Protein AF-0000000077532890 (afdb_homodimer)

Solvent-accessible surface area (backbone atoms only — not comparable to full-atom values): 20895 Å² total; per-residue (Å²): 99,81,75,30,80,75,27,77,80,52,46,73,70,56,53,72,66,56,73,54,48,68,37,50,20,67,39,36,36,56,27,12,16,32,51,32,30,14,84,85,80,39,29,29,58,32,29,34,32,66,88,77,69,40,34,41,64,37,49,36,67,22,41,63,81,50,48,63,68,59,25,8,47,50,28,29,23,30,62,53,19,41,82,56,42,80,35,70,25,30,51,41,25,39,44,39,73,51,77,88,49,61,85,71,40,63,81,54,94,51,80,70,37,46,38,67,39,74,37,71,54,60,49,25,38,36,38,33,72,32,62,39,64,67,22,47,27,37,36,40,30,30,47,22,36,33,59,84,85,59,80,53,51,79,89,46,52,55,82,74,44,67,55,44,39,74,43,78,37,53,49,93,55,46,34,82,54,33,66,43,72,45,56,15,52,49,47,50,48,48,49,50,23,37,41,73,56,70,46,95,110,104,81,74,29,81,72,26,76,80,52,43,72,68,55,53,71,67,56,72,54,50,67,36,50,20,69,38,37,35,58,27,12,15,31,52,32,29,13,86,85,82,38,28,28,57,33,28,34,32,67,88,76,68,38,31,42,65,36,49,35,67,22,42,64,80,50,49,63,67,57,25,8,48,51,28,29,23,30,61,52,19,41,81,56,43,79,36,70,25,28,52,42,24,39,44,38,73,51,78,90,48,60,85,71,42,62,79,52,94,51,78,66,37,46,37,66,39,74,37,70,53,57,48,24,38,38,38,34,69,33,65,38,66,66,22,48,27,38,35,42,31,29,46,22,37,34,59,84,83,59,79,54,49,78,88,44,51,54,83,69,44,68,54,44,39,73,42,78,36,53,50,92,56,46,35,82,54,33,66,41,72,46,56,14,51,48,46,51,47,48,52,51,25,36,42,73,56,69,47,96,109

Organism: Fusarium solani (NCBI:txid169388)

pLDDT: mean 93.06, std 11.67, range [30.36, 98.94]

InterPro domains:
  IPR000086 NUDIX hydrolase domain [PF00293] (41-177)
  IPR000086 NUDIX hydrolase domain [PS51462] (27-191)
  IPR015797 NUDIX hydrolase-like domain superfamily [SSF55811] (20-195)
  IPR020084 NUDIX hydrolase, conserved site [PS00893] (60-81)
  IPR051325 Nudix hydrolase domain-containing protein [PTHR21340] (25-191)

Structure (mmCIF, N/CA/C/O backbone):
data_AF-0000000077532890-model_v1
#
loop_
_entity.id
_entity.type
_entity.pdbx_description
1 polymer 'NUDIX hydrolase domain-like protein'
#
loop_
_atom_site.group_PDB
_atom_site.id
_atom_site.type_symbol
_atom_site.label_atom_id
_atom_site.label_alt_id
_atom_site.label_comp_id
_atom_site.label_asym_id
_atom_site.label_entity_id
_atom_site.label_seq_id
_atom_site.pdbx_PDB_ins_code
_atom_site.Cartn_x
_atom_site.Cartn_y
_atom_site.Cartn_z
_atom_site.occupancy
_atom_site.B_iso_or_equiv
_atom_site.auth_seq_id
_atom_site.auth_comp_id
_atom_site.auth_asym_id
_atom_site.auth_atom_id
_atom_site.pdbx_PDB_model_num
ATOM 1 N N . MET A 1 1 ? 17.812 15.078 -1.229 1 30.55 1 MET A N 1
ATOM 2 C CA . MET A 1 1 ? 17.297 13.961 -2.023 1 30.55 1 MET A CA 1
ATOM 3 C C . MET A 1 1 ? 18.312 13.547 -3.084 1 30.55 1 MET A C 1
ATOM 5 O O . MET A 1 1 ? 18.906 14.398 -3.75 1 30.55 1 MET A O 1
ATOM 9 N N . ALA A 1 2 ? 18.797 12.406 -2.875 1 31.88 2 ALA A N 1
ATOM 10 C CA . ALA A 1 2 ? 19.812 12.047 -3.863 1 31.88 2 ALA A CA 1
ATOM 11 C C . ALA A 1 2 ? 19.328 12.359 -5.277 1 31.88 2 ALA A C 1
ATOM 13 O O . ALA A 1 2 ? 18.188 12.039 -5.645 1 31.88 2 ALA A O 1
ATOM 14 N N . ALA A 1 3 ? 19.844 13.344 -5.938 1 35 3 ALA A N 1
ATOM 15 C CA . ALA A 1 3 ? 19.703 13.523 -7.379 1 35 3 ALA A CA 1
ATOM 16 C C . ALA A 1 3 ? 19.578 12.172 -8.086 1 35 3 ALA A C 1
ATOM 18 O O . ALA A 1 3 ? 20.391 11.281 -7.891 1 35 3 ALA A O 1
ATOM 19 N N . CYS A 1 4 ? 18.297 11.664 -8.297 1 45.44 4 CYS A N 1
ATOM 20 C CA . CYS A 1 4 ? 18.141 10.398 -9 1 45.44 4 CYS A CA 1
ATOM 21 C C . CYS A 1 4 ? 18.938 10.391 -10.297 1 45.44 4 CYS A C 1
ATOM 23 O O . CYS A 1 4 ? 18.797 11.289 -11.125 1 45.44 4 CYS A O 1
ATOM 25 N N . GLU A 1 5 ? 20.125 9.992 -10.203 1 49.03 5 GLU A N 1
ATOM 26 C CA . GLU A 1 5 ? 20.922 9.766 -11.406 1 49.03 5 GLU A CA 1
ATOM 27 C C . GLU A 1 5 ? 20.016 9.508 -12.617 1 49.03 5 GLU A C 1
ATOM 29 O O . GLU A 1 5 ? 20.406 9.789 -13.75 1 49.03 5 GLU A O 1
ATOM 34 N N . ALA A 1 6 ? 18.766 9.102 -12.312 1 51.06 6 ALA A N 1
ATOM 35 C CA . ALA A 1 6 ? 17.953 8.695 -13.453 1 51.06 6 ALA A CA 1
ATOM 36 C C . ALA A 1 6 ? 17.484 9.906 -14.25 1 51.06 6 ALA A C 1
ATOM 38 O O . ALA A 1 6 ? 17.312 9.828 -15.469 1 51.06 6 ALA A O 1
ATOM 39 N N . ASN A 1 7 ? 17.156 11.086 -13.547 1 59.09 7 ASN A N 1
ATOM 40 C CA . ASN A 1 7 ? 16.797 12.289 -14.289 1 59.09 7 ASN A CA 1
ATOM 41 C C . ASN A 1 7 ? 17.609 13.5 -13.836 1 59.09 7 ASN A C 1
ATOM 43 O O . ASN A 1 7 ? 17.109 14.328 -13.062 1 59.09 7 ASN A O 1
ATOM 47 N N . PRO A 1 8 ? 18.75 13.539 -14.266 1 57.5 8 PRO A N 1
ATOM 48 C CA . PRO A 1 8 ? 19.672 14.594 -13.82 1 57.5 8 PRO A CA 1
ATOM 49 C C . PRO A 1 8 ? 19.094 15.992 -13.992 1 57.5 8 PRO A C 1
ATOM 51 O O . PRO A 1 8 ? 19.516 16.938 -13.312 1 57.5 8 PRO A O 1
ATOM 54 N N . SER A 1 9 ? 18.156 16.109 -14.969 1 58.69 9 SER A N 1
ATOM 55 C CA . SER A 1 9 ? 17.625 17.438 -15.242 1 58.69 9 SER A CA 1
ATOM 56 C C . SER A 1 9 ? 16.453 17.766 -14.312 1 58.69 9 SER A C 1
ATOM 58 O O . SER A 1 9 ? 16 18.906 -14.25 1 58.69 9 SER A O 1
ATOM 60 N N . ALA A 1 10 ? 15.984 16.734 -13.648 1 64 10 ALA A N 1
ATOM 61 C CA . ALA A 1 10 ? 14.836 17.047 -12.805 1 64 10 ALA A CA 1
ATOM 62 C C . ALA A 1 10 ? 15.266 17.859 -11.578 1 64 10 ALA A C 1
ATOM 64 O O . ALA A 1 10 ? 16.219 17.5 -10.891 1 64 10 ALA A O 1
ATOM 65 N N . ASP A 1 11 ? 14.703 19.125 -11.656 1 68.62 11 ASP A N 1
ATOM 66 C CA . ASP A 1 11 ? 15 19.969 -10.508 1 68.62 11 ASP A CA 1
ATOM 67 C C . ASP A 1 11 ? 13.734 20.25 -9.695 1 68.62 11 ASP A C 1
ATOM 69 O O . ASP A 1 11 ? 12.688 19.641 -9.938 1 68.62 11 ASP A O 1
ATOM 73 N N . ASP A 1 12 ? 13.898 20.969 -8.664 1 75.75 12 ASP A N 1
ATOM 74 C CA . ASP A 1 12 ? 12.844 21.312 -7.711 1 75.75 12 ASP A CA 1
ATOM 75 C C . ASP A 1 12 ? 11.664 21.969 -8.414 1 75.75 12 ASP A C 1
ATOM 77 O O . ASP A 1 12 ? 10.508 21.75 -8.047 1 75.75 12 ASP A O 1
ATOM 81 N N . SER A 1 13 ? 12.008 22.656 -9.422 1 76.75 13 SER A N 1
ATOM 82 C CA . SER A 1 13 ? 10.953 23.359 -10.164 1 76.75 13 SER A CA 1
ATOM 83 C C . SER A 1 13 ? 10.039 22.359 -10.883 1 76.75 13 SER A C 1
ATOM 85 O O . SER A 1 13 ? 8.82 22.531 -10.891 1 76.75 13 SER A O 1
ATOM 87 N N . ALA A 1 14 ? 10.633 21.344 -11.43 1 79.94 14 ALA A N 1
ATOM 88 C CA . ALA A 1 14 ? 9.852 20.297 -12.102 1 79.94 14 ALA A CA 1
ATOM 89 C C . ALA A 1 14 ? 8.977 19.531 -11.109 1 79.94 14 ALA A C 1
ATOM 91 O O . ALA A 1 14 ? 7.82 19.234 -11.398 1 79.94 14 ALA A O 1
ATOM 92 N N . PHE A 1 15 ? 9.492 19.297 -10.039 1 84.69 15 PHE A N 1
ATOM 93 C CA . PHE A 1 15 ? 8.75 18.578 -9.008 1 84.69 15 PHE A CA 1
ATOM 94 C C . PHE A 1 15 ? 7.527 19.375 -8.57 1 84.69 15 PHE A C 1
ATOM 96 O O . PHE A 1 15 ? 6.43 18.828 -8.461 1 84.69 15 PHE A O 1
ATOM 103 N N . LEU A 1 16 ? 7.652 20.641 -8.352 1 85.06 16 LEU A N 1
ATOM 104 C CA . LEU A 1 16 ? 6.586 21.484 -7.836 1 85.06 16 LEU A CA 1
ATOM 105 C C . LEU A 1 16 ? 5.469 21.641 -8.859 1 85.06 16 LEU A C 1
ATOM 107 O O . LEU A 1 16 ? 4.363 22.078 -8.516 1 85.06 16 LEU A O 1
ATOM 111 N N . LYS A 1 17 ? 5.758 21.234 -10.125 1 85.69 17 LYS A N 1
ATOM 112 C CA . LYS A 1 17 ? 4.762 21.328 -11.188 1 85.69 17 LYS A CA 1
ATOM 113 C C . LYS A 1 17 ? 4.094 19.984 -11.438 1 85.69 17 LYS A C 1
ATOM 115 O O . LYS A 1 17 ? 3.176 19.875 -12.258 1 85.69 17 LYS A O 1
ATOM 120 N N . THR A 1 18 ? 4.531 19 -10.648 1 87 18 THR A N 1
ATOM 121 C CA . THR A 1 18 ? 3.986 17.656 -10.844 1 87 18 THR A CA 1
ATOM 122 C C . THR A 1 18 ? 2.529 17.594 -10.391 1 87 18 THR A C 1
ATOM 124 O O . THR A 1 18 ? 2.188 18.078 -9.305 1 87 18 THR A O 1
ATOM 127 N N . ASN A 1 19 ? 1.726 17.109 -11.297 1 87.69 19 ASN A N 1
ATOM 128 C CA . ASN A 1 19 ? 0.341 16.844 -10.914 1 87.69 19 ASN A CA 1
ATOM 129 C C . ASN A 1 19 ? 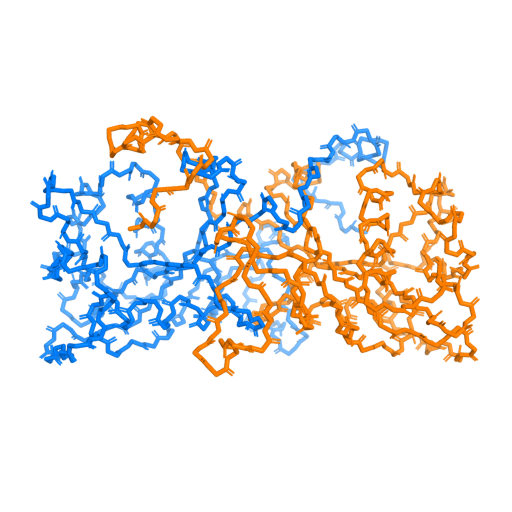0.215 15.562 -10.102 1 87.69 19 ASN A C 1
ATOM 131 O O . ASN A 1 19 ? 0.578 14.484 -10.57 1 87.69 19 ASN A O 1
ATOM 135 N N . GLN A 1 20 ? -0.234 15.688 -8.883 1 93.56 20 GLN A N 1
ATOM 136 C CA . GLN A 1 20 ? -0.469 14.539 -8.016 1 93.56 20 GLN A CA 1
ATOM 137 C C . GLN A 1 20 ? -1.949 14.172 -7.977 1 93.56 20 GLN A C 1
ATOM 139 O O . GLN A 1 20 ? -2.789 14.992 -7.594 1 93.56 20 GLN A O 1
ATOM 144 N N . ASN A 1 21 ? -2.273 12.953 -8.445 1 96.56 21 ASN A N 1
ATOM 145 C CA . ASN A 1 21 ? -3.65 12.477 -8.367 1 96.56 21 ASN A CA 1
ATOM 146 C C . ASN A 1 21 ? -4.02 12.07 -6.945 1 96.56 21 ASN A C 1
ATOM 148 O O . ASN A 1 21 ? -3.363 11.211 -6.348 1 96.56 21 ASN A O 1
ATOM 152 N N . PHE A 1 22 ? -5.027 12.742 -6.5 1 98.19 22 PHE A N 1
ATOM 153 C CA . PHE A 1 22 ? -5.496 12.523 -5.137 1 98.19 22 PHE A CA 1
ATOM 154 C C . PHE A 1 22 ? -6.684 11.57 -5.113 1 98.19 22 PHE A C 1
ATOM 156 O O . PHE A 1 22 ? -7.641 11.75 -5.871 1 98.19 22 PHE A O 1
ATOM 163 N N . PHE A 1 23 ? -6.641 10.523 -4.203 1 98.25 23 PHE A N 1
ATOM 164 C CA . PHE A 1 23 ? -7.746 9.602 -3.977 1 98.25 23 PHE A CA 1
ATOM 165 C C . PHE A 1 23 ? -8.094 9.531 -2.494 1 98.25 23 PHE A C 1
ATOM 167 O O . PHE A 1 23 ? -7.273 9.102 -1.68 1 98.25 23 PHE A O 1
ATOM 174 N N . PRO A 1 24 ? -9.297 9.906 -2.127 1 98.06 24 PRO A N 1
ATOM 175 C CA . PRO A 1 24 ? -9.711 9.727 -0.733 1 98.06 24 PRO A CA 1
ATOM 176 C C . PRO A 1 24 ? -9.984 8.266 -0.381 1 98.06 24 PRO A C 1
ATOM 178 O O . PRO A 1 24 ? -10.242 7.449 -1.27 1 98.06 24 PRO A O 1
ATOM 181 N N . SER A 1 25 ? -9.945 7.922 0.855 1 96.88 25 SER A N 1
ATOM 182 C CA . SER A 1 25 ? -9.969 6.559 1.378 1 96.88 25 SER A CA 1
ATOM 183 C C . SER A 1 25 ? -11.156 5.777 0.832 1 96.88 25 SER A C 1
ATOM 185 O O . SER A 1 25 ? -11.039 4.594 0.52 1 96.88 25 SER A O 1
ATOM 187 N N . GLN A 1 26 ? -12.305 6.395 0.757 1 94.44 26 GLN A N 1
ATOM 188 C CA . GLN A 1 26 ? -13.5 5.668 0.338 1 94.44 26 GLN A CA 1
ATOM 189 C C . GLN A 1 26 ? -13.469 5.375 -1.159 1 94.44 26 GLN A C 1
ATOM 191 O O . GLN A 1 26 ? -14.305 4.621 -1.668 1 94.44 26 GLN A O 1
ATOM 196 N N . HIS A 1 27 ? -12.484 5.93 -1.887 1 95.94 27 HIS A N 1
ATOM 197 C CA . HIS A 1 27 ? -12.336 5.695 -3.318 1 95.94 27 HIS A CA 1
ATOM 198 C C . HIS A 1 27 ? -11.062 4.91 -3.619 1 95.94 27 HIS A C 1
ATOM 200 O O . HIS A 1 27 ? -10.602 4.887 -4.762 1 95.94 27 HIS A O 1
ATOM 206 N N . ILE A 1 28 ? -10.477 4.34 -2.66 1 97.25 28 ILE A N 1
ATOM 207 C CA . ILE A 1 28 ? -9.305 3.48 -2.801 1 97.25 28 ILE A CA 1
ATOM 208 C C . ILE A 1 28 ? -9.688 2.037 -2.473 1 97.25 28 ILE A C 1
ATOM 210 O O . ILE A 1 28 ? -10.375 1.779 -1.482 1 97.25 28 ILE A O 1
ATOM 214 N N . LEU A 1 29 ? -9.336 1.165 -3.281 1 97.5 29 LEU A N 1
ATOM 215 C CA . LEU A 1 29 ? -9.477 -0.268 -3.045 1 97.5 29 LEU A CA 1
ATOM 216 C C . LEU A 1 29 ? -8.117 -0.957 -3.062 1 97.5 29 LEU A C 1
ATOM 218 O O . LEU A 1 29 ? -7.477 -1.053 -4.113 1 97.5 29 LEU A O 1
ATOM 222 N N . ILE A 1 30 ? -7.648 -1.369 -1.914 1 98.5 30 ILE A N 1
ATOM 223 C CA . ILE A 1 30 ? -6.355 -2.037 -1.788 1 98.5 30 ILE A CA 1
ATOM 224 C C . ILE A 1 30 ? -6.562 -3.547 -1.693 1 98.5 30 ILE A C 1
ATOM 226 O O . ILE A 1 30 ? -7.227 -4.031 -0.772 1 98.5 30 ILE A O 1
ATOM 230 N N . SER A 1 31 ? -6.062 -4.25 -2.643 1 98.5 31 SER A N 1
ATOM 231 C CA . SER A 1 31 ? -6.043 -5.711 -2.646 1 98.5 31 SER A CA 1
ATOM 232 C C . SER A 1 31 ? -4.613 -6.242 -2.652 1 98.5 31 SER A C 1
ATOM 234 O O . SER A 1 31 ? -3.678 -5.527 -3.018 1 98.5 31 SER A O 1
ATOM 236 N N . CYS A 1 32 ? -4.484 -7.387 -2.148 1 98.81 32 CYS A N 1
ATOM 237 C CA . CYS A 1 32 ? -3.191 -8.055 -2.064 1 98.81 32 CYS A CA 1
ATOM 238 C C . CYS A 1 32 ? -3.305 -9.516 -2.492 1 98.81 32 CYS A C 1
ATOM 240 O O . CYS A 1 32 ? -4.34 -10.148 -2.277 1 98.81 32 CYS A O 1
ATOM 242 N N . GLY A 1 33 ? -2.307 -10.008 -3.105 1 98.81 33 GLY A N 1
ATOM 243 C CA . GLY A 1 33 ? -2.277 -11.391 -3.561 1 98.81 33 GLY A CA 1
ATOM 244 C C . GLY A 1 33 ? -0.875 -11.961 -3.656 1 98.81 33 GLY A C 1
ATOM 245 O O . GLY A 1 33 ? 0.101 -11.273 -3.344 1 98.81 33 GLY A O 1
ATOM 246 N N . THR A 1 34 ? -0.806 -13.258 -3.996 1 98.94 34 THR A N 1
ATOM 247 C CA . THR A 1 34 ? 0.492 -13.914 -4.102 1 98.94 34 THR A CA 1
ATOM 248 C C . THR A 1 34 ? 0.6 -14.695 -5.406 1 98.94 34 THR A C 1
ATOM 250 O O . THR A 1 34 ? -0.411 -14.969 -6.059 1 98.94 34 THR A O 1
ATOM 253 N N . VAL A 1 35 ? 1.786 -14.844 -5.844 1 98.94 35 VAL A N 1
ATOM 254 C CA . VAL A 1 35 ? 2.137 -15.969 -6.699 1 98.94 35 VAL A CA 1
ATOM 255 C C . VAL A 1 35 ? 2.611 -17.141 -5.844 1 98.94 35 VAL A C 1
ATOM 257 O O . VAL A 1 35 ? 3.764 -17.172 -5.41 1 98.94 35 VAL A O 1
ATOM 260 N N . PRO A 1 36 ? 1.703 -18.047 -5.551 1 98.94 36 PRO A N 1
ATOM 261 C CA . PRO A 1 36 ? 2.104 -19.203 -4.738 1 98.94 36 PRO A CA 1
ATOM 262 C C . PRO A 1 36 ? 2.879 -20.25 -5.535 1 98.94 36 PRO A C 1
ATOM 264 O O . PRO A 1 36 ? 2.318 -20.891 -6.426 1 98.94 36 PRO A O 1
ATOM 267 N N . VAL A 1 37 ? 4.102 -20.438 -5.215 1 98.88 37 VAL A N 1
ATOM 268 C CA . VAL A 1 37 ? 4.98 -21.312 -5.973 1 98.88 37 VAL A CA 1
ATOM 269 C C . VAL A 1 37 ? 5.5 -22.438 -5.066 1 98.88 37 VAL A C 1
ATOM 271 O O . VAL A 1 37 ? 5.852 -22.188 -3.908 1 98.88 37 VAL A O 1
ATOM 274 N N . ASP A 1 38 ? 5.492 -23.609 -5.473 1 98.81 38 ASP A N 1
ATOM 275 C CA . ASP A 1 38 ? 6.25 -24.688 -4.871 1 98.81 38 ASP A CA 1
ATOM 276 C C . ASP A 1 38 ? 7.645 -24.797 -5.488 1 98.81 38 ASP A C 1
ATOM 278 O O . ASP A 1 38 ? 7.797 -25.266 -6.617 1 98.81 38 ASP A O 1
ATOM 282 N N . PRO A 1 39 ? 8.617 -24.375 -4.734 1 98.06 39 PRO A N 1
ATOM 283 C CA . PRO A 1 39 ? 9.953 -24.359 -5.336 1 98.06 39 PRO A CA 1
ATOM 284 C C . PRO A 1 39 ? 10.484 -25.766 -5.621 1 98.06 39 PRO A C 1
ATOM 286 O O . PRO A 1 39 ? 11.422 -25.922 -6.41 1 98.06 39 PRO A O 1
ATOM 289 N N . THR A 1 40 ? 9.945 -26.75 -5.055 1 97.75 40 THR A N 1
ATOM 290 C CA . THR A 1 40 ? 10.406 -28.109 -5.207 1 97.75 40 THR A CA 1
ATOM 291 C C . THR A 1 40 ? 9.867 -28.734 -6.496 1 97.75 40 THR A C 1
ATOM 293 O O . THR A 1 40 ? 10.625 -29.281 -7.301 1 97.75 40 THR A O 1
ATOM 296 N N . THR A 1 41 ? 8.586 -28.609 -6.742 1 98.25 41 THR A N 1
ATOM 297 C CA . THR A 1 41 ? 7.961 -29.25 -7.891 1 98.25 41 THR A CA 1
ATOM 298 C C . THR A 1 41 ? 7.902 -28.297 -9.078 1 98.25 41 THR A C 1
ATOM 300 O O . THR A 1 41 ? 7.547 -28.688 -10.188 1 98.25 41 THR A O 1
ATOM 303 N N . HIS A 1 42 ? 8.164 -27.031 -8.859 1 98.44 42 HIS A N 1
ATOM 304 C CA . HIS A 1 42 ? 8.141 -25.984 -9.883 1 98.44 42 HIS A CA 1
ATOM 305 C C . HIS A 1 42 ? 6.727 -25.75 -10.406 1 98.44 42 HIS A C 1
ATOM 307 O O . HIS A 1 42 ? 6.531 -25.562 -11.609 1 98.44 42 HIS A O 1
ATOM 313 N N . LYS A 1 43 ? 5.785 -25.828 -9.523 1 98.75 43 LYS A N 1
ATOM 314 C CA . LYS A 1 43 ? 4.391 -25.578 -9.867 1 98.75 43 LYS A CA 1
ATOM 315 C C . LYS A 1 43 ? 3.875 -24.312 -9.188 1 98.75 43 LYS A C 1
ATOM 317 O O . LYS A 1 43 ? 4.383 -23.922 -8.133 1 98.75 43 LYS A O 1
ATOM 322 N N . ILE A 1 44 ? 2.947 -23.672 -9.797 1 98.88 44 ILE A N 1
ATOM 323 C CA . ILE A 1 44 ? 2.268 -22.5 -9.273 1 98.88 44 ILE A CA 1
ATOM 324 C C . ILE A 1 44 ? 0.791 -22.812 -9.047 1 98.88 44 ILE A C 1
ATOM 326 O O . ILE A 1 44 ? 0.152 -23.469 -9.875 1 98.88 44 ILE A O 1
ATOM 330 N N . ALA A 1 45 ? 0.289 -22.453 -7.91 1 98.81 45 ALA A N 1
ATOM 331 C CA . ALA A 1 45 ? -1.132 -22.594 -7.605 1 98.81 45 ALA A CA 1
ATOM 332 C C . ALA A 1 45 ? -1.949 -21.484 -8.258 1 98.81 45 ALA A C 1
ATOM 334 O O . ALA A 1 45 ? -1.768 -20.297 -7.941 1 98.81 45 ALA A O 1
ATOM 335 N N . LEU A 1 46 ? -2.82 -21.797 -9.148 1 98.75 46 LEU A N 1
ATOM 336 C CA . LEU A 1 46 ? -3.73 -20.859 -9.797 1 98.75 46 LEU A CA 1
ATOM 337 C C . LEU A 1 46 ? -5.18 -21.156 -9.422 1 98.75 46 LEU A C 1
ATOM 339 O O . LEU A 1 46 ? -5.477 -22.219 -8.891 1 98.75 46 LEU A O 1
ATOM 343 N N . LEU A 1 47 ? -6.004 -20.156 -9.594 1 98.56 47 LEU A N 1
ATOM 344 C CA . LEU A 1 47 ? -7.445 -20.312 -9.43 1 98.56 47 LEU A CA 1
ATOM 345 C C . LEU A 1 47 ? -8.148 -20.266 -10.781 1 98.56 47 LEU A C 1
ATOM 347 O O . LEU A 1 47 ? -8.047 -19.266 -11.5 1 98.56 47 LEU A O 1
ATOM 351 N N . ARG A 1 48 ? -8.797 -21.266 -11.164 1 98 48 ARG A N 1
ATOM 352 C CA . ARG A 1 48 ? -9.648 -21.266 -12.352 1 98 48 ARG A CA 1
ATOM 353 C C . ARG A 1 48 ? -11.078 -20.859 -12 1 98 48 ARG A C 1
ATOM 355 O O . ARG A 1 48 ? -11.695 -21.453 -11.117 1 98 48 ARG A O 1
ATOM 362 N N . ASP A 1 49 ? -11.531 -19.766 -12.594 1 94.88 49 ASP A N 1
ATOM 363 C CA . ASP A 1 49 ? -12.945 -19.422 -12.508 1 94.88 49 ASP A CA 1
ATOM 364 C C . ASP A 1 49 ? -13.789 -20.297 -13.422 1 94.88 49 ASP A C 1
ATOM 366 O O . ASP A 1 49 ? -13.75 -20.156 -14.641 1 94.88 49 ASP A O 1
ATOM 370 N N . THR A 1 50 ? -14.594 -21.156 -12.82 1 93.88 50 THR A N 1
ATOM 371 C CA . THR A 1 50 ? -15.328 -22.141 -13.594 1 93.88 50 THR A CA 1
ATOM 372 C C . THR A 1 50 ? -16.5 -21.5 -14.328 1 93.88 50 THR A C 1
ATOM 374 O O . THR A 1 50 ? -17.062 -22.094 -15.25 1 93.88 50 THR A O 1
ATOM 377 N N . SER A 1 51 ? -16.891 -20.328 -13.922 1 89.88 51 SER A N 1
ATOM 378 C CA . SER A 1 51 ? -18 -19.641 -14.578 1 89.88 51 SER A CA 1
ATOM 379 C C . SER A 1 51 ? -17.609 -19.172 -15.977 1 89.88 51 SER A C 1
ATOM 381 O O . SER A 1 51 ? -18.453 -19.094 -16.875 1 89.88 51 SER A O 1
ATOM 383 N N . ASN A 1 52 ? -16.344 -18.859 -16.219 1 90.5 52 ASN A N 1
ATOM 384 C CA . ASN A 1 52 ? -15.922 -18.359 -17.516 1 90.5 52 ASN A CA 1
ATOM 385 C C . ASN A 1 52 ? -14.617 -19.016 -17.969 1 90.5 52 ASN A C 1
ATOM 387 O O . ASN A 1 52 ? -14.055 -18.641 -19 1 90.5 52 ASN A O 1
ATOM 391 N N . ASN A 1 53 ? -14.07 -19.875 -17.156 1 94.12 53 ASN A N 1
ATOM 392 C CA . ASN A 1 53 ? -12.898 -20.703 -17.438 1 94.12 53 ASN A CA 1
ATOM 393 C C . ASN A 1 53 ? -11.633 -19.859 -17.547 1 94.12 53 ASN A C 1
ATOM 395 O O . ASN A 1 53 ? -10.758 -20.141 -18.359 1 94.12 53 ASN A O 1
ATOM 399 N N . THR A 1 54 ? -11.578 -18.797 -16.859 1 95.62 54 THR A N 1
ATOM 400 C CA . THR A 1 54 ? -10.391 -17.953 -16.812 1 95.62 54 THR A CA 1
ATOM 401 C C . THR A 1 54 ? -9.555 -18.281 -15.562 1 95.62 54 THR A C 1
ATOM 403 O O . THR A 1 54 ? -10.078 -18.828 -14.594 1 95.62 54 THR A O 1
ATOM 406 N N . TYR A 1 55 ? -8.266 -18 -15.672 1 97.62 55 TYR A N 1
ATOM 407 C CA . TYR A 1 55 ? -7.336 -18.266 -14.578 1 97.62 55 TYR A CA 1
ATOM 408 C C . TYR A 1 55 ? -6.898 -16.969 -13.906 1 97.62 55 TYR A C 1
ATOM 410 O O . TYR A 1 55 ? -6.66 -15.961 -14.578 1 97.62 55 TYR A O 1
ATOM 418 N N . HIS A 1 56 ? -6.797 -17.062 -12.586 1 97.38 56 HIS A N 1
ATOM 419 C CA . HIS A 1 56 ? -6.422 -15.922 -11.766 1 97.38 56 HIS A CA 1
ATOM 420 C C . HIS A 1 56 ? -5.441 -16.328 -10.664 1 97.38 56 HIS A C 1
ATOM 422 O O . HIS A 1 56 ? -5.297 -17.516 -10.367 1 97.38 56 HIS A O 1
ATOM 428 N N . LEU A 1 57 ? -4.734 -15.383 -10.188 1 98.62 57 LEU A N 1
ATOM 429 C CA . LEU A 1 57 ? -3.965 -15.539 -8.961 1 98.62 57 LEU A CA 1
ATOM 430 C C . LEU A 1 57 ? -4.828 -15.258 -7.738 1 98.62 57 LEU A C 1
ATOM 432 O O . LEU A 1 57 ? -5.762 -14.453 -7.805 1 98.62 57 LEU A O 1
ATOM 436 N N . PRO A 1 58 ? -4.562 -15.961 -6.684 1 98.69 58 PRO A N 1
ATOM 437 C CA . PRO A 1 58 ? -5.332 -15.633 -5.48 1 98.69 58 PRO A CA 1
ATOM 438 C C . PRO A 1 58 ? -5.055 -14.227 -4.965 1 98.69 58 PRO A C 1
ATOM 440 O O . PRO A 1 58 ? -3.895 -13.812 -4.887 1 98.69 58 PRO A O 1
ATOM 443 N N . LYS A 1 59 ? -5.984 -13.5 -4.68 1 98.19 59 LYS A N 1
ATOM 444 C CA . LYS A 1 59 ? -5.895 -12.133 -4.16 1 98.19 59 LYS A CA 1
ATOM 445 C C . LYS A 1 59 ? -7.219 -11.695 -3.539 1 98.19 59 LYS A C 1
ATOM 447 O O . LYS A 1 59 ? -8.258 -12.32 -3.775 1 98.19 59 LYS A O 1
ATOM 452 N N . GLY A 1 60 ? -7.164 -10.617 -2.779 1 97.44 60 GLY A N 1
ATOM 453 C CA . GLY A 1 60 ? -8.367 -10.031 -2.215 1 97.44 60 GLY A CA 1
ATOM 454 C C . GLY A 1 60 ? -8.109 -8.734 -1.467 1 97.44 60 GLY A C 1
ATOM 455 O O . GLY A 1 60 ? -6.957 -8.32 -1.326 1 97.44 60 GLY A O 1
ATOM 456 N N . ARG A 1 61 ? -9.195 -8.18 -0.993 1 97.12 61 ARG A N 1
ATOM 457 C CA . ARG A 1 61 ? -9.125 -6.918 -0.255 1 97.12 61 ARG A CA 1
ATOM 458 C C . ARG A 1 61 ? -8.445 -7.117 1.096 1 97.12 61 ARG A C 1
ATOM 460 O O . ARG A 1 61 ? -8.664 -8.133 1.763 1 97.12 61 ARG A O 1
ATOM 467 N N . LYS A 1 62 ? -7.633 -6.148 1.459 1 98.06 62 LYS A N 1
ATOM 468 C CA . LYS A 1 62 ? -7.082 -6.219 2.809 1 98.06 62 LYS A CA 1
ATOM 469 C C . LYS A 1 62 ? -8.164 -5.977 3.857 1 98.06 62 LYS A C 1
ATOM 471 O O . LYS A 1 62 ? -9.156 -5.297 3.586 1 98.06 62 LYS A O 1
ATOM 476 N N . ASN A 1 63 ? -8.023 -6.578 5.059 1 97.75 63 ASN A N 1
ATOM 477 C CA . ASN A 1 63 ? -8.852 -6.25 6.211 1 97.75 63 ASN A CA 1
ATOM 478 C C . ASN A 1 63 ? -8.445 -4.918 6.832 1 97.75 63 ASN A C 1
ATOM 480 O O . ASN A 1 63 ? -7.352 -4.414 6.57 1 97.75 63 ASN A O 1
ATOM 484 N N . ILE A 1 64 ? -9.367 -4.332 7.57 1 97.56 64 ILE A N 1
ATOM 485 C CA . ILE A 1 64 ? -9.07 -3.107 8.305 1 97.56 64 ILE A CA 1
ATOM 486 C C . ILE A 1 64 ? -7.895 -3.346 9.25 1 97.56 64 ILE A C 1
ATOM 488 O O . ILE A 1 64 ? -7.875 -4.332 9.992 1 97.56 64 ILE A O 1
ATOM 492 N N . ASP A 1 65 ? -6.816 -2.502 9.117 1 94.5 65 ASP A N 1
ATOM 493 C CA . ASP A 1 65 ? -5.625 -2.463 9.961 1 94.5 65 ASP A CA 1
ATOM 494 C C . ASP A 1 65 ? -4.699 -3.643 9.664 1 94.5 65 ASP A C 1
ATOM 496 O O . ASP A 1 65 ? -3.828 -3.975 10.469 1 94.5 65 ASP A O 1
ATOM 500 N N . GLU A 1 66 ? -4.895 -4.344 8.617 1 96.88 66 GLU A N 1
ATOM 501 C CA . GLU A 1 66 ? -4.062 -5.457 8.172 1 96.88 66 GLU A CA 1
ATOM 502 C C . GLU A 1 66 ? -2.914 -4.969 7.297 1 96.88 66 GLU A C 1
ATOM 504 O O .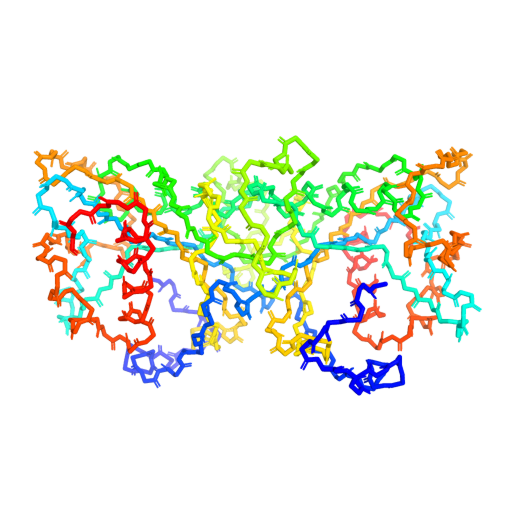 GLU 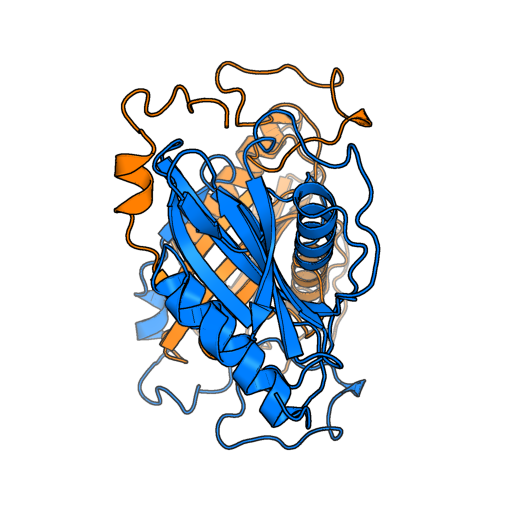A 1 66 ? -3.104 -4.094 6.445 1 96.88 66 GLU A O 1
ATOM 509 N N . ASP A 1 67 ? -1.732 -5.477 7.457 1 96.81 67 ASP A N 1
ATOM 510 C CA . ASP A 1 67 ? -0.632 -5.145 6.559 1 96.81 67 ASP A CA 1
ATOM 511 C C . ASP A 1 67 ? -0.789 -5.852 5.215 1 96.81 67 ASP A C 1
ATOM 513 O O . ASP A 1 67 ? -1.546 -6.82 5.102 1 96.81 67 ASP A O 1
ATOM 517 N N . LEU A 1 68 ? -0.062 -5.367 4.207 1 98.62 68 LEU A N 1
ATOM 518 C CA . LEU A 1 68 ? -0.234 -5.816 2.828 1 98.62 68 LEU A CA 1
ATOM 519 C C . LEU A 1 68 ? 0.159 -7.281 2.68 1 98.62 68 LEU A C 1
ATOM 521 O O . LEU A 1 68 ? -0.585 -8.07 2.096 1 98.62 68 LEU A O 1
ATOM 525 N N . LEU A 1 69 ? 1.337 -7.66 3.207 1 98.69 69 LEU A N 1
ATOM 526 C CA . LEU A 1 69 ? 1.804 -9.031 3.074 1 98.69 69 LEU A CA 1
ATOM 527 C C . LEU A 1 69 ? 0.881 -9.992 3.816 1 98.69 69 LEU A C 1
ATOM 529 O O . LEU A 1 69 ? 0.546 -11.062 3.301 1 98.69 69 LEU A O 1
ATOM 533 N N . ALA A 1 70 ? 0.49 -9.609 4.984 1 98.38 70 ALA A N 1
ATOM 534 C CA . ALA A 1 70 ? -0.442 -10.438 5.754 1 98.38 70 ALA A CA 1
ATOM 535 C C . ALA A 1 70 ? -1.741 -10.656 4.984 1 98.38 70 ALA A C 1
ATOM 537 O O . ALA A 1 70 ? -2.277 -11.766 4.965 1 98.38 70 ALA A O 1
ATOM 538 N N . ALA A 1 71 ? -2.25 -9.617 4.414 1 98.62 71 ALA A N 1
ATOM 539 C CA . ALA A 1 71 ? -3.463 -9.719 3.605 1 98.62 71 ALA A CA 1
ATOM 540 C C . ALA A 1 71 ? -3.275 -10.695 2.451 1 98.62 71 ALA A C 1
ATOM 542 O O . ALA A 1 71 ? -4.152 -11.523 2.184 1 98.62 71 ALA A O 1
ATOM 543 N N . ALA A 1 72 ? -2.139 -10.586 1.754 1 98.81 72 ALA A N 1
ATOM 544 C CA . ALA A 1 72 ? -1.854 -11.445 0.612 1 98.81 72 ALA A CA 1
ATOM 545 C C . ALA A 1 72 ? -1.857 -12.914 1.023 1 98.81 72 ALA A C 1
ATOM 547 O O . ALA A 1 72 ? -2.467 -13.758 0.354 1 98.81 72 ALA A O 1
ATOM 548 N N . LEU A 1 73 ? -1.181 -13.195 2.127 1 98.88 73 LEU A N 1
ATOM 549 C CA . LEU A 1 73 ? -1.079 -14.57 2.604 1 98.88 73 LEU A CA 1
ATOM 550 C C . LEU A 1 73 ? -2.436 -15.086 3.076 1 98.88 73 LEU A C 1
ATOM 552 O O . LEU A 1 73 ? -2.807 -16.219 2.789 1 98.88 73 LEU A O 1
ATOM 556 N N . ARG A 1 74 ? -3.148 -14.258 3.803 1 98.5 74 ARG A N 1
ATOM 557 C CA . ARG A 1 74 ? -4.48 -14.641 4.258 1 98.5 74 ARG A CA 1
ATOM 558 C C . ARG A 1 74 ? -5.402 -14.93 3.076 1 98.5 74 ARG A C 1
ATOM 560 O O . ARG A 1 74 ? -6.055 -15.969 3.033 1 98.5 74 ARG A O 1
ATOM 567 N N . GLU A 1 75 ? -5.477 -13.992 2.094 1 98.38 75 GLU A N 1
ATOM 568 C CA . GLU A 1 75 ? -6.34 -14.156 0.926 1 98.38 75 GLU A CA 1
ATOM 569 C C . GLU A 1 75 ? -5.98 -15.414 0.144 1 98.38 75 GLU A C 1
ATOM 571 O O . GLU A 1 75 ? -6.855 -16.078 -0.412 1 98.38 75 GLU A O 1
ATOM 576 N N . THR A 1 76 ? -4.68 -15.734 0.025 1 98.75 76 THR A N 1
ATOM 577 C CA . THR A 1 76 ? -4.258 -16.953 -0.638 1 98.75 76 THR A CA 1
ATOM 578 C C . THR A 1 76 ? -4.812 -18.188 0.084 1 98.75 76 THR A C 1
ATOM 580 O O . THR A 1 76 ? -5.371 -19.078 -0.548 1 98.75 76 THR A O 1
ATOM 583 N N . TYR A 1 77 ? -4.68 -18.172 1.41 1 98.62 77 TYR A N 1
ATOM 584 C CA . TYR A 1 77 ? -5.23 -19.281 2.193 1 98.62 77 TYR A CA 1
ATOM 585 C C . TYR A 1 77 ? -6.738 -19.391 1.999 1 98.62 77 TYR A C 1
ATOM 587 O O . TYR A 1 77 ? -7.27 -20.484 1.786 1 98.62 77 TYR A O 1
ATOM 595 N N . GLU A 1 78 ? -7.422 -18.266 2.098 1 97.88 78 GLU A N 1
ATOM 596 C CA . GLU A 1 78 ? -8.875 -18.266 1.988 1 97.88 78 GLU A CA 1
ATOM 597 C C . GLU A 1 78 ? -9.328 -18.844 0.647 1 97.88 78 GLU A C 1
ATOM 599 O O . GLU A 1 78 ? -10.25 -19.656 0.594 1 97.88 78 GLU A O 1
ATOM 604 N N . GLU A 1 79 ? -8.719 -18.438 -0.438 1 98.12 79 GLU A N 1
ATOM 605 C CA . GLU A 1 79 ? -9.195 -18.781 -1.772 1 98.12 79 GLU A CA 1
ATOM 606 C C . GLU A 1 79 ? -8.68 -20.156 -2.213 1 98.12 79 GLU A C 1
ATOM 608 O O . GLU A 1 79 ? -9.258 -20.781 -3.094 1 98.12 79 GLU A O 1
ATOM 613 N N . THR A 1 80 ? -7.543 -20.656 -1.659 1 98.19 80 THR A N 1
ATOM 614 C CA . THR A 1 80 ? -6.922 -21.875 -2.17 1 98.19 80 THR A CA 1
ATOM 615 C C . THR A 1 80 ? -6.988 -22.984 -1.131 1 98.19 80 THR A C 1
ATOM 617 O O . THR A 1 80 ? -6.812 -24.172 -1.463 1 98.19 80 THR A O 1
ATOM 620 N N . GLY A 1 81 ? -7.145 -22.625 0.141 1 98.25 81 GLY A N 1
ATOM 621 C CA . GLY A 1 81 ? -7.059 -23.594 1.225 1 98.25 81 GLY A CA 1
ATOM 622 C C . GLY A 1 81 ? -5.633 -23.984 1.567 1 98.25 81 GLY A C 1
ATOM 623 O O . GLY A 1 81 ? -5.402 -24.812 2.451 1 98.25 81 GLY A O 1
ATOM 624 N N . LEU A 1 82 ? -4.648 -23.422 0.914 1 98.25 82 LEU A N 1
ATOM 625 C CA . LEU A 1 82 ? -3.244 -23.734 1.146 1 98.25 82 LEU A CA 1
ATOM 626 C C . LEU A 1 82 ? -2.66 -22.844 2.234 1 98.25 82 LEU A C 1
ATOM 628 O O . LEU A 1 82 ? -2.871 -21.625 2.227 1 98.25 82 LEU A O 1
ATOM 632 N N . SER A 1 83 ? -2.004 -23.438 3.186 1 97.62 83 SER A N 1
ATOM 633 C CA . SER A 1 83 ? -1.142 -22.656 4.066 1 97.62 83 SER A CA 1
ATOM 634 C C . SER A 1 83 ? 0.154 -22.25 3.363 1 97.62 83 SER A C 1
ATOM 636 O O . SER A 1 83 ? 0.952 -23.125 2.992 1 97.62 83 SER A O 1
ATOM 638 N N . VAL A 1 84 ? 0.335 -21 3.146 1 98.62 84 VAL A N 1
ATOM 639 C CA . VAL A 1 84 ? 1.521 -20.516 2.447 1 98.62 84 VAL A CA 1
ATOM 640 C C . VAL A 1 84 ? 2.311 -19.578 3.357 1 98.62 84 VAL A C 1
ATOM 642 O O . VAL A 1 84 ? 1.775 -19.047 4.34 1 98.62 84 VAL A O 1
ATOM 645 N N . THR A 1 85 ? 3.574 -19.391 3.113 1 98.75 85 THR A N 1
ATOM 646 C CA . THR A 1 85 ? 4.441 -18.438 3.789 1 98.75 85 THR A CA 1
ATOM 647 C C . THR A 1 85 ? 5.082 -17.484 2.785 1 98.75 85 THR A C 1
ATOM 649 O O . THR A 1 85 ? 5.168 -17.797 1.595 1 98.75 85 THR A O 1
ATOM 652 N N . ALA A 1 86 ? 5.41 -16.328 3.293 1 98.69 86 ALA A N 1
ATOM 653 C CA . ALA A 1 86 ? 6.184 -15.438 2.432 1 98.69 86 ALA A CA 1
ATOM 654 C C . ALA A 1 86 ? 7.426 -16.141 1.894 1 98.69 86 ALA A C 1
ATOM 656 O O . ALA A 1 86 ? 8.078 -16.891 2.613 1 98.69 86 ALA A O 1
ATOM 657 N N . LEU A 1 87 ? 7.727 -15.922 0.635 1 98.69 87 LEU A N 1
ATOM 658 C CA . LEU A 1 87 ? 8.93 -16.453 0.002 1 98.69 87 LEU A CA 1
ATOM 659 C C . LEU A 1 87 ? 9.977 -15.359 -0.175 1 98.69 87 LEU A C 1
ATOM 661 O O . LEU A 1 87 ? 9.875 -14.539 -1.085 1 98.69 87 LEU A O 1
ATOM 665 N N . PRO A 1 88 ? 10.984 -15.281 0.753 1 98.44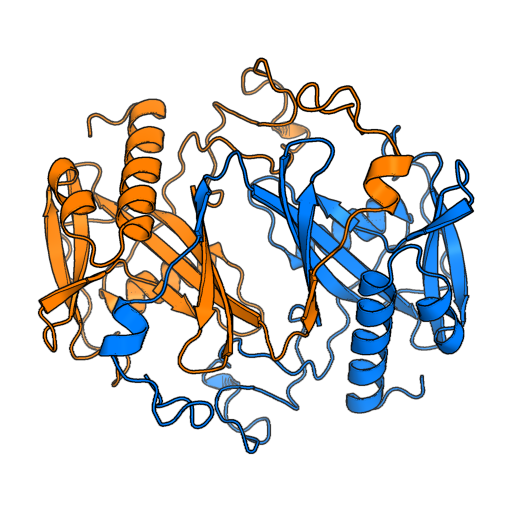 88 PRO A N 1
ATOM 666 C CA . PRO A 1 88 ? 12.031 -14.273 0.558 1 98.44 88 PRO A CA 1
ATOM 667 C C . PRO A 1 88 ? 12.789 -14.469 -0.751 1 98.44 88 PRO A C 1
ATOM 669 O O . PRO A 1 88 ? 13.234 -15.578 -1.056 1 98.44 88 PRO A O 1
ATOM 672 N N . LEU A 1 89 ? 12.867 -13.414 -1.572 1 98.44 89 LEU A N 1
ATOM 673 C CA . LEU A 1 89 ? 13.578 -13.406 -2.844 1 98.44 89 LEU A CA 1
ATOM 674 C C . LEU A 1 89 ? 14.422 -12.148 -2.986 1 98.44 89 LEU A C 1
ATOM 676 O O . LEU A 1 89 ? 14.258 -11.195 -2.219 1 98.44 89 LEU A O 1
ATOM 680 N N . LYS A 1 90 ? 15.375 -12.203 -3.906 1 97 90 LYS A N 1
ATOM 681 C CA . LYS A 1 90 ? 16.109 -10.992 -4.262 1 97 90 LYS A CA 1
ATOM 682 C C . LYS A 1 90 ? 15.266 -10.094 -5.164 1 97 90 LYS A C 1
ATOM 684 O O . LYS A 1 90 ? 15.594 -9.898 -6.336 1 97 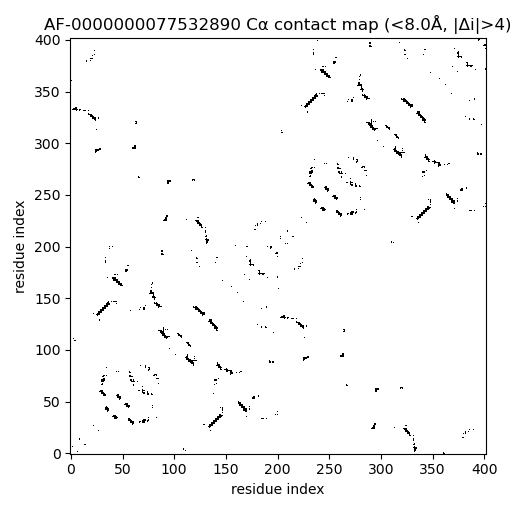90 LYS A O 1
ATOM 689 N N . VAL A 1 91 ? 14.227 -9.555 -4.586 1 97.62 91 VAL A N 1
ATOM 690 C CA . VAL A 1 91 ? 13.359 -8.594 -5.266 1 97.62 91 VAL A CA 1
ATOM 691 C C . VAL A 1 91 ? 14.047 -7.234 -5.336 1 97.62 91 VAL A C 1
ATOM 693 O O . VAL A 1 91 ? 14.375 -6.645 -4.305 1 97.62 91 VAL A O 1
ATOM 696 N N . ALA A 1 92 ? 14.305 -6.758 -6.555 1 96.5 92 ALA A N 1
ATOM 697 C CA . ALA A 1 92 ? 14.773 -5.383 -6.691 1 96.5 92 ALA A CA 1
ATOM 698 C C . ALA A 1 92 ? 13.703 -4.391 -6.23 1 96.5 92 ALA A C 1
ATOM 700 O O . ALA A 1 92 ? 12.555 -4.465 -6.664 1 96.5 92 ALA A O 1
ATOM 701 N N . THR A 1 93 ? 14.055 -3.527 -5.316 1 96.94 93 THR A N 1
ATOM 702 C CA . THR A 1 93 ? 13.023 -2.672 -4.734 1 96.94 93 THR A CA 1
ATOM 703 C C . THR A 1 93 ? 13.578 -1.275 -4.457 1 96.94 93 THR A C 1
ATOM 705 O O . THR A 1 93 ? 14.781 -1.104 -4.281 1 96.94 93 THR A O 1
ATOM 708 N N . ARG A 1 94 ? 12.695 -0.291 -4.445 1 96.12 94 ARG A N 1
ATOM 709 C CA . ARG A 1 94 ? 13.055 1.077 -4.086 1 96.12 94 ARG A CA 1
ATOM 710 C C . ARG A 1 94 ? 12.758 1.352 -2.615 1 96.12 94 ARG A C 1
ATOM 712 O O . ARG A 1 94 ? 12.961 2.467 -2.133 1 96.12 94 ARG A O 1
ATOM 719 N N . ALA A 1 95 ? 12.195 0.353 -1.868 1 97.25 95 ALA A N 1
ATOM 720 C CA . ALA A 1 95 ? 12.156 0.469 -0.413 1 97.25 95 ALA A CA 1
ATOM 721 C C . ALA A 1 95 ? 13.555 0.663 0.16 1 97.25 95 ALA A C 1
ATOM 723 O O . ALA A 1 95 ? 14.531 0.112 -0.361 1 97.25 95 ALA A O 1
ATOM 724 N N . THR A 1 96 ? 13.656 1.424 1.208 1 95.69 96 THR A N 1
ATOM 725 C CA . THR A 1 96 ? 14.953 1.8 1.766 1 95.69 96 THR A CA 1
ATOM 726 C C . THR A 1 96 ? 15.508 0.682 2.645 1 95.69 96 THR A C 1
ATOM 728 O O . THR A 1 96 ? 14.82 0.191 3.541 1 95.69 96 THR A O 1
ATOM 731 N N . PRO A 1 97 ? 16.703 0.166 2.342 1 95.69 97 PRO A N 1
ATOM 732 C CA . PRO A 1 97 ? 17.328 -0.763 3.289 1 95.69 97 PRO A CA 1
ATOM 733 C C . PRO A 1 97 ? 17.672 -0.103 4.625 1 95.69 97 PRO A C 1
ATOM 735 O O . PRO A 1 97 ? 18.078 1.06 4.656 1 95.69 97 PRO A O 1
ATOM 738 N N . THR A 1 98 ? 17.453 -0.818 5.703 1 94.19 98 THR A N 1
ATOM 739 C CA . THR A 1 98 ? 17.828 -0.305 7.016 1 94.19 98 THR A CA 1
ATOM 740 C C . THR A 1 98 ? 19.344 -0.336 7.203 1 94.19 98 THR A C 1
ATOM 742 O O . THR A 1 98 ? 20.047 -0.971 6.422 1 94.19 98 THR A O 1
ATOM 745 N N . GLN A 1 99 ? 19.75 0.364 8.188 1 91.19 99 GLN A N 1
ATOM 746 C CA . GLN A 1 99 ? 21.188 0.5 8.438 1 91.19 99 GLN A CA 1
ATOM 747 C C . GLN A 1 99 ? 21.844 -0.864 8.602 1 91.19 99 GLN A C 1
ATOM 749 O O . GLN A 1 99 ? 22.969 -1.078 8.125 1 91.19 99 GLN A O 1
ATOM 754 N N . ASP A 1 100 ? 21.188 -1.795 9.266 1 93.44 100 ASP A N 1
ATOM 755 C CA . ASP A 1 100 ? 21.766 -3.109 9.547 1 93.44 100 ASP A CA 1
ATOM 756 C C . ASP A 1 100 ? 21.875 -3.941 8.273 1 93.44 100 ASP A C 1
ATOM 758 O O . ASP A 1 100 ? 22.594 -4.949 8.25 1 93.44 100 ASP A O 1
ATOM 762 N N . MET A 1 101 ? 21.203 -3.498 7.227 1 94.19 101 MET A N 1
ATOM 763 C CA . MET A 1 101 ? 21.234 -4.223 5.961 1 94.19 101 MET A CA 1
ATOM 764 C C . MET A 1 101 ? 22.391 -3.75 5.09 1 94.19 101 MET A C 1
ATOM 766 O O . MET A 1 101 ? 22.766 -4.43 4.137 1 94.19 101 MET A O 1
ATOM 770 N N . LEU A 1 102 ? 22.812 -2.564 5.434 1 90.56 102 LEU A N 1
ATOM 771 C CA . LEU A 1 102 ? 23.859 -1.99 4.605 1 90.56 102 LEU A CA 1
ATOM 772 C C . LEU A 1 102 ? 25.125 -2.85 4.656 1 90.56 102 LEU A C 1
ATOM 774 O O . LEU A 1 102 ? 25.5 -3.352 5.719 1 90.56 102 LEU A O 1
ATOM 778 N N . GLY A 1 103 ? 25.766 -3.027 3.479 1 91.12 103 GLY A N 1
ATOM 779 C CA . GLY A 1 103 ? 26.953 -3.846 3.393 1 91.12 103 GLY A CA 1
ATOM 780 C C . GLY A 1 103 ? 26.656 -5.312 3.143 1 91.12 103 GLY A C 1
ATOM 781 O O . GLY A 1 103 ? 27.578 -6.105 2.906 1 91.12 103 GLY A O 1
ATOM 782 N N . THR A 1 104 ? 25.375 -5.68 3.264 1 91.06 104 THR A N 1
ATOM 783 C CA . THR A 1 104 ? 25.031 -7.086 3.104 1 91.06 104 THR A CA 1
ATOM 784 C C . THR A 1 104 ? 24.609 -7.379 1.666 1 91.06 104 THR A C 1
ATOM 786 O O . THR A 1 104 ? 24.219 -8.5 1.346 1 91.06 104 THR A O 1
ATOM 789 N N . PHE A 1 105 ? 24.625 -6.402 0.841 1 88.81 105 PHE A N 1
ATOM 790 C CA . PHE A 1 105 ? 24.297 -6.516 -0.574 1 88.81 105 PHE A CA 1
ATOM 791 C C . PHE A 1 105 ? 25.109 -5.527 -1.401 1 88.81 105 PHE A C 1
ATOM 793 O O . PHE A 1 105 ? 25.641 -4.555 -0.864 1 88.81 105 PHE A O 1
ATOM 800 N N . ALA A 1 106 ? 25.188 -5.793 -2.633 1 84.5 106 ALA A N 1
ATOM 801 C CA . ALA A 1 106 ? 25.938 -4.906 -3.521 1 84.5 106 ALA A CA 1
ATOM 802 C C . ALA A 1 106 ? 25.062 -3.732 -3.975 1 84.5 106 ALA A C 1
ATOM 804 O O . ALA A 1 106 ? 23.875 -3.9 -4.262 1 84.5 106 ALA A O 1
ATOM 805 N N . ILE A 1 107 ? 25.641 -2.623 -3.834 1 81.56 107 ILE A N 1
ATOM 806 C CA . ILE A 1 107 ? 24.969 -1.442 -4.367 1 81.56 107 ILE A CA 1
ATOM 807 C C . ILE A 1 107 ? 25.172 -1.374 -5.879 1 81.56 107 ILE A C 1
ATOM 809 O O . ILE A 1 107 ? 26.297 -1.342 -6.363 1 81.56 107 ILE A O 1
ATOM 813 N N . GLY A 1 108 ? 24.078 -1.481 -6.594 1 79.38 108 GLY A N 1
ATOM 814 C CA . GLY A 1 108 ? 24.141 -1.482 -8.047 1 79.38 108 GLY A CA 1
ATOM 815 C C . GLY A 1 108 ? 24.328 -0.098 -8.641 1 79.38 108 GLY A C 1
ATOM 816 O O . GLY A 1 108 ? 24.703 0.841 -7.934 1 79.38 108 GLY A O 1
ATOM 817 N N . THR A 1 109 ? 24.188 -0.016 -9.977 1 80.25 109 THR A N 1
ATOM 818 C CA . THR A 1 109 ? 24.391 1.214 -10.734 1 80.25 109 THR A CA 1
ATOM 819 C C . THR A 1 109 ? 23.359 2.271 -10.32 1 80.25 109 THR A C 1
ATOM 821 O O . THR A 1 109 ? 23.672 3.465 -10.305 1 80.25 109 THR A O 1
ATOM 824 N N . ASN A 1 110 ? 22.203 1.766 -10.031 1 85.12 110 ASN A N 1
ATOM 825 C CA . ASN A 1 110 ? 21.156 2.664 -9.539 1 85.12 110 ASN A CA 1
ATOM 826 C C . ASN A 1 110 ? 21.062 2.639 -8.016 1 85.12 110 ASN A C 1
ATOM 828 O O . ASN A 1 110 ? 20.516 1.696 -7.441 1 85.12 110 ASN A O 1
ATOM 832 N N . PRO A 1 111 ? 21.531 3.682 -7.387 1 83.06 111 PRO A N 1
ATOM 833 C CA . PRO A 1 111 ? 21.562 3.656 -5.922 1 83.06 111 PRO A CA 1
ATOM 834 C C . PRO A 1 111 ? 20.172 3.738 -5.297 1 83.06 111 PRO A C 1
ATOM 836 O O . PRO A 1 111 ? 20.031 3.508 -4.094 1 83.06 111 PRO A O 1
ATOM 839 N N . ASP A 1 112 ? 19.172 4.035 -6.051 1 87.94 112 ASP A N 1
ATOM 840 C CA . ASP A 1 112 ? 17.812 4.141 -5.539 1 87.94 112 ASP A CA 1
ATOM 841 C C . ASP A 1 112 ? 17.125 2.775 -5.508 1 87.94 112 ASP A C 1
ATOM 843 O O . ASP A 1 112 ? 16 2.648 -5.012 1 87.94 112 ASP A O 1
ATOM 847 N N . VAL A 1 113 ? 17.766 1.809 -6.066 1 93.88 113 VAL A N 1
ATOM 848 C CA . VAL A 1 113 ? 17.188 0.469 -6.141 1 93.88 113 VAL A CA 1
ATOM 849 C C . VAL A 1 113 ? 18.078 -0.516 -5.383 1 93.88 113 VAL A C 1
ATOM 851 O O . VAL A 1 113 ? 19.266 -0.63 -5.664 1 93.88 113 VAL A O 1
ATOM 854 N N . THR A 1 114 ? 17.531 -1.091 -4.383 1 94.31 114 THR A N 1
ATOM 855 C CA . THR A 1 114 ? 18.219 -2.176 -3.686 1 94.31 114 THR A CA 1
ATOM 856 C C . THR A 1 114 ? 18.016 -3.502 -4.414 1 94.31 114 THR A C 1
ATOM 858 O O . THR A 1 114 ? 16.875 -3.953 -4.578 1 94.31 114 THR A O 1
ATOM 861 N N . ASP A 1 115 ? 19.078 -4.039 -4.859 1 93.12 115 ASP A N 1
ATOM 862 C CA . ASP A 1 115 ? 19.062 -5.34 -5.523 1 93.12 115 ASP A CA 1
ATOM 863 C C . ASP A 1 115 ? 20 -6.324 -4.824 1 93.12 115 ASP A C 1
ATOM 865 O O . ASP A 1 115 ? 20.953 -5.914 -4.145 1 93.12 115 ASP A O 1
ATOM 869 N N . GLY A 1 116 ? 19.656 -7.566 -4.844 1 93.88 116 GLY A N 1
ATOM 870 C CA . GLY A 1 116 ? 20.547 -8.586 -4.324 1 93.88 116 GLY A CA 1
ATOM 871 C C . GLY A 1 116 ? 20.297 -8.914 -2.863 1 93.88 116 GLY A C 1
ATOM 872 O O . GLY A 1 116 ? 20.953 -9.789 -2.297 1 93.88 116 GLY A O 1
ATOM 873 N N . LEU A 1 117 ? 19.484 -8.211 -2.238 1 96.31 117 LEU A N 1
ATOM 874 C CA . LEU A 1 117 ? 19.109 -8.461 -0.847 1 96.31 117 LEU A CA 1
ATOM 875 C C . LEU A 1 117 ? 17.828 -9.289 -0.761 1 96.31 117 LEU A C 1
ATOM 877 O O . LEU A 1 117 ? 16.828 -8.961 -1.395 1 96.31 117 LEU A O 1
ATOM 881 N N . LEU A 1 118 ? 17.891 -10.414 -0.005 1 96.81 118 LEU A N 1
ATOM 882 C CA . LEU A 1 118 ? 16.688 -11.188 0.212 1 96.81 118 LEU A CA 1
ATOM 883 C C . LEU A 1 118 ? 15.656 -10.391 1.01 1 96.81 118 LEU A C 1
ATOM 885 O O . LEU A 1 118 ? 15.992 -9.797 2.039 1 96.81 118 LEU A O 1
ATOM 889 N N . ASN A 1 119 ? 14.5 -10.344 0.507 1 97.62 119 ASN A N 1
ATOM 890 C CA . ASN A 1 119 ? 13.414 -9.617 1.164 1 97.62 119 ASN A CA 1
ATOM 891 C C . ASN A 1 119 ? 12.047 -10.172 0.766 1 97.62 119 ASN A C 1
ATOM 893 O O . ASN A 1 119 ? 11.961 -11.078 -0.064 1 97.62 119 ASN A O 1
ATOM 897 N N . CYS A 1 120 ? 10.953 -9.727 1.354 1 98.19 120 CYS A N 1
ATOM 898 C CA . CYS A 1 120 ? 9.586 -10.109 1.037 1 98.19 120 CYS A CA 1
ATOM 899 C C . CYS A 1 120 ? 8.781 -8.906 0.545 1 98.19 120 CYS A C 1
ATOM 901 O O . CYS A 1 120 ? 7.602 -8.766 0.871 1 98.19 120 CYS A O 1
ATOM 903 N N . GLU A 1 121 ? 9.516 -8 -0.148 1 98.25 121 GLU A N 1
ATOM 904 C CA . GLU A 1 121 ? 8.867 -6.812 -0.689 1 98.25 121 GLU A CA 1
ATOM 905 C C . GLU A 1 121 ? 7.902 -7.176 -1.813 1 98.25 121 GLU A C 1
ATOM 907 O O . GLU A 1 121 ? 7.965 -8.281 -2.361 1 98.25 121 GLU A O 1
ATOM 912 N N . VAL A 1 122 ? 6.984 -6.25 -2.105 1 98.38 122 VAL A N 1
ATOM 913 C CA . VAL A 1 122 ? 6.062 -6.367 -3.23 1 98.38 122 VAL A CA 1
ATOM 914 C C . VAL A 1 122 ? 6.844 -6.645 -4.512 1 98.38 122 VAL A C 1
ATOM 916 O O . VAL A 1 122 ? 7.832 -5.969 -4.801 1 98.38 122 VAL A O 1
ATOM 919 N N . SER A 1 123 ? 6.418 -7.672 -5.258 1 98.44 123 SER A N 1
ATOM 920 C CA . SER A 1 123 ? 7.047 -7.992 -6.539 1 98.44 123 SER A CA 1
ATOM 921 C C . SER A 1 123 ? 6.57 -7.047 -7.637 1 98.44 123 SER A C 1
ATOM 923 O O . SER A 1 123 ? 7.309 -6.762 -8.578 1 98.44 123 SER A O 1
ATOM 925 N N . SER A 1 124 ? 5.367 -6.637 -7.539 1 98.75 124 SER A N 1
ATOM 926 C CA . SER A 1 124 ? 4.75 -5.734 -8.508 1 98.75 124 SER A CA 1
ATOM 927 C C . SER A 1 124 ? 3.416 -5.203 -7.996 1 98.75 124 SER A C 1
ATOM 929 O O . SER A 1 124 ? 2.887 -5.695 -6.996 1 98.75 124 SER A O 1
ATOM 931 N N . VAL A 1 125 ? 2.955 -4.168 -8.633 1 98.81 125 VAL A N 1
ATOM 932 C CA . VAL A 1 125 ? 1.636 -3.605 -8.367 1 98.81 125 VAL A CA 1
ATOM 933 C C . VAL A 1 125 ? 0.861 -3.465 -9.672 1 98.81 125 VAL A C 1
ATOM 935 O O . VAL A 1 125 ? 1.426 -3.078 -10.703 1 98.81 125 VAL A O 1
ATOM 938 N N . CYS A 1 126 ? -0.383 -3.846 -9.695 1 98.56 126 CYS A N 1
ATOM 939 C CA . CYS A 1 126 ? -1.317 -3.545 -10.773 1 98.56 126 CYS A CA 1
ATOM 940 C C . CYS A 1 126 ? -2.365 -2.535 -10.32 1 98.56 126 CYS A C 1
ATOM 942 O O . CYS A 1 126 ? -2.951 -2.682 -9.242 1 98.56 126 CYS A O 1
ATOM 944 N N . VAL A 1 127 ? -2.574 -1.513 -11.109 1 98.12 127 VAL A N 1
ATOM 945 C CA . VAL A 1 127 ? -3.547 -0.482 -10.758 1 98.12 127 VAL A CA 1
ATOM 946 C C . VAL A 1 127 ? -4.559 -0.327 -11.891 1 98.12 127 VAL A C 1
ATOM 948 O O . VAL A 1 127 ? -4.203 -0.399 -13.07 1 98.12 127 VAL A O 1
ATOM 951 N N . TYR A 1 128 ? -5.789 -0.175 -11.547 1 96 128 TYR A N 1
ATOM 952 C CA . TYR A 1 128 ? -6.871 -0.002 -12.516 1 96 128 TYR A CA 1
ATOM 953 C C . TYR A 1 128 ? -8.141 0.479 -11.828 1 96 128 TYR A C 1
ATOM 955 O O . TYR A 1 128 ? -8.305 0.316 -10.617 1 96 128 TYR A O 1
ATOM 963 N N . PRO A 1 129 ? -9.023 1.169 -12.594 1 93.75 129 PRO A N 1
ATOM 964 C CA . PRO A 1 129 ? -10.344 1.461 -12.023 1 93.75 129 PRO A CA 1
ATOM 965 C C . PRO A 1 129 ? -11.18 0.203 -11.789 1 93.75 129 PRO A C 1
ATOM 967 O O . PRO A 1 129 ? -11.297 -0.634 -12.688 1 93.75 129 PRO A O 1
ATOM 970 N N . CYS A 1 130 ? -11.625 0.071 -10.609 1 92.88 130 CYS A N 1
ATOM 971 C CA . CYS A 1 130 ? -12.555 -1.027 -10.352 1 92.88 130 CYS A CA 1
ATOM 972 C C . CYS A 1 130 ? -13.875 -0.807 -11.07 1 92.88 130 CYS A C 1
ATOM 974 O O . CYS A 1 130 ? -14.602 0.142 -10.773 1 92.88 130 CYS A O 1
ATOM 976 N N . VAL A 1 131 ? -14.242 -1.697 -11.867 1 87.56 131 VAL A N 1
ATOM 977 C CA . VAL A 1 131 ? -15.406 -1.513 -12.719 1 87.56 131 VAL A CA 1
ATOM 978 C C . VAL A 1 131 ? -16.688 -1.644 -11.891 1 87.56 131 VAL A C 1
ATOM 980 O O . VAL A 1 131 ? -17.734 -1.118 -12.266 1 87.56 131 VAL A O 1
ATOM 983 N N . TYR A 1 132 ? -16.594 -2.295 -10.797 1 85.69 132 TYR A N 1
ATOM 984 C CA . TYR A 1 132 ? -17.766 -2.557 -9.969 1 85.69 132 TYR A CA 1
ATOM 985 C C . TYR A 1 132 ? -18.047 -1.387 -9.039 1 85.69 132 TYR A C 1
ATOM 987 O O . TYR A 1 132 ? -19.203 -1.138 -8.68 1 85.69 132 TYR A O 1
ATOM 995 N N . THR A 1 133 ? -17.016 -0.633 -8.656 1 87.75 133 THR A N 1
ATOM 996 C CA . THR A 1 133 ? -17.188 0.368 -7.605 1 87.75 133 THR A CA 1
ATOM 997 C C . THR A 1 133 ? -16.75 1.745 -8.102 1 87.75 133 THR A C 1
ATOM 999 O O . THR A 1 133 ? -17.062 2.762 -7.477 1 87.75 133 THR A O 1
ATOM 1002 N N . GLY A 1 134 ? -15.953 1.781 -9.156 1 88 134 GLY A N 1
ATOM 1003 C CA . GLY A 1 134 ? -15.375 3.031 -9.617 1 88 134 GLY A CA 1
ATOM 1004 C C . GLY A 1 134 ? -14.156 3.447 -8.812 1 88 134 GLY A C 1
ATOM 1005 O O . GLY A 1 134 ? -13.508 4.453 -9.125 1 88 134 GLY A O 1
ATOM 1006 N N . ALA A 1 135 ? -13.828 2.709 -7.832 1 94.31 135 ALA A N 1
ATOM 1007 C CA . ALA A 1 135 ? -12.695 3.031 -6.965 1 94.31 135 ALA A CA 1
ATOM 1008 C C . ALA A 1 135 ? -11.375 2.785 -7.68 1 94.31 135 ALA A C 1
ATOM 1010 O O . ALA A 1 135 ? -11.312 2.027 -8.648 1 94.31 135 ALA A O 1
ATOM 1011 N N . PHE A 1 136 ? -10.414 3.561 -7.305 1 97.12 136 PHE A N 1
ATOM 1012 C CA . PHE A 1 136 ? -9.039 3.316 -7.715 1 97.12 136 PHE A CA 1
ATOM 1013 C C . PHE A 1 136 ? -8.484 2.064 -7.047 1 97.12 136 PHE A C 1
ATOM 1015 O O . PHE A 1 136 ? -8.172 2.076 -5.855 1 97.12 136 PHE A O 1
ATOM 1022 N N . LYS A 1 137 ? -8.336 1 -7.832 1 97.88 137 LYS A N 1
ATOM 1023 C CA . LYS A 1 137 ? -7.898 -0.28 -7.281 1 97.88 137 LYS A CA 1
ATOM 1024 C C . LYS A 1 137 ? -6.391 -0.458 -7.441 1 97.88 137 LYS A C 1
ATOM 1026 O O . LYS A 1 137 ? -5.84 -0.184 -8.508 1 97.88 137 LYS A O 1
ATOM 1031 N N . MET A 1 138 ? -5.727 -0.834 -6.375 1 98.69 138 MET A N 1
ATOM 1032 C CA . MET A 1 138 ? -4.324 -1.242 -6.355 1 98.69 138 MET A CA 1
ATOM 1033 C C . MET A 1 138 ? -4.18 -2.676 -5.855 1 98.69 138 MET A C 1
ATOM 1035 O O . MET A 1 138 ? -4.68 -3.018 -4.781 1 98.69 138 MET A O 1
ATOM 1039 N N . VAL A 1 139 ? -3.568 -3.494 -6.645 1 98.81 139 VAL A N 1
ATOM 1040 C CA . VAL A 1 139 ? -3.287 -4.859 -6.215 1 98.81 139 VAL A CA 1
ATOM 1041 C C . VAL A 1 139 ? -1.784 -5.039 -6.008 1 98.81 139 VAL A C 1
ATOM 1043 O O . VAL A 1 139 ? -0.998 -4.871 -6.945 1 98.81 139 VAL A O 1
ATOM 1046 N N . PHE A 1 140 ? -1.383 -5.32 -4.816 1 98.94 140 PHE A N 1
ATOM 1047 C CA . PHE A 1 140 ? 0.003 -5.605 -4.461 1 98.94 140 PHE A CA 1
ATOM 1048 C C . PHE A 1 140 ? 0.279 -7.105 -4.523 1 98.94 140 PHE A C 1
ATOM 1050 O O . PHE A 1 140 ? -0.404 -7.895 -3.869 1 98.94 140 PHE A O 1
ATOM 1057 N N . TRP A 1 141 ? 1.274 -7.516 -5.285 1 98.94 141 TRP A N 1
ATOM 1058 C CA . TRP A 1 141 ? 1.566 -8.93 -5.516 1 98.94 141 TRP A CA 1
ATOM 1059 C C . TRP A 1 141 ? 2.852 -9.344 -4.805 1 98.94 141 TRP A C 1
ATOM 1061 O O . TRP A 1 141 ? 3.869 -8.648 -4.898 1 98.94 141 TRP A O 1
ATOM 1071 N N . PHE A 1 142 ? 2.824 -10.453 -4.145 1 98.94 142 PHE A N 1
ATOM 1072 C CA . PHE A 1 142 ? 3.955 -11 -3.404 1 98.94 142 PHE A CA 1
ATOM 1073 C C . PHE A 1 142 ? 4.27 -12.422 -3.867 1 98.94 142 PHE A C 1
ATOM 1075 O O . PHE A 1 142 ? 3.424 -13.086 -4.465 1 98.94 142 PHE A O 1
ATOM 1082 N N . ALA A 1 143 ? 5.48 -12.852 -3.65 1 98.88 143 ALA A N 1
ATOM 1083 C CA . ALA A 1 143 ? 5.836 -14.258 -3.807 1 98.88 143 ALA A CA 1
ATOM 1084 C C . ALA A 1 143 ? 5.523 -15.047 -2.539 1 98.88 143 ALA A C 1
ATOM 1086 O O . ALA A 1 143 ? 5.781 -14.578 -1.428 1 98.88 143 ALA A O 1
ATOM 1087 N N . ALA A 1 144 ? 4.949 -16.172 -2.689 1 98.94 144 ALA A N 1
ATOM 1088 C CA . ALA A 1 144 ? 4.668 -17.031 -1.547 1 98.94 144 ALA A CA 1
ATOM 1089 C C . ALA A 1 144 ? 5.148 -18.469 -1.807 1 98.94 144 ALA A C 1
ATOM 1091 O O . ALA A 1 144 ? 5.07 -18.953 -2.936 1 98.94 144 ALA A O 1
ATOM 1092 N N . LYS A 1 145 ? 5.621 -19.078 -0.797 1 98.88 145 LYS A N 1
ATOM 1093 C CA . LYS A 1 145 ? 5.992 -20.484 -0.843 1 98.88 145 LYS A CA 1
ATOM 1094 C C . LYS A 1 145 ? 4.797 -21.375 -0.515 1 98.88 145 LYS A C 1
ATOM 1096 O O . LYS A 1 145 ? 4.148 -21.203 0.52 1 98.88 145 LYS A O 1
ATOM 1101 N N . ALA A 1 146 ? 4.52 -22.234 -1.396 1 98.69 146 ALA A N 1
ATOM 1102 C CA . ALA A 1 146 ? 3.428 -23.203 -1.229 1 98.69 146 ALA A CA 1
ATOM 1103 C C . ALA A 1 146 ? 3.926 -24.625 -1.406 1 98.69 146 ALA A C 1
ATOM 1105 O O . ALA A 1 146 ? 5.039 -24.859 -1.89 1 98.69 146 ALA A O 1
ATOM 1106 N N . ASP A 1 147 ? 3.154 -25.547 -0.928 1 98.56 147 ASP A N 1
ATOM 1107 C CA . ASP A 1 147 ? 3.416 -26.984 -1.058 1 98.56 147 ASP A CA 1
ATOM 1108 C C . ASP A 1 147 ? 2.361 -27.656 -1.931 1 98.56 147 ASP A C 1
ATOM 1110 O O . ASP A 1 147 ? 1.233 -27.875 -1.487 1 98.56 147 ASP A O 1
ATOM 1114 N N . SER A 1 148 ? 2.77 -28.031 -3.135 1 98.38 148 SER A N 1
ATOM 1115 C CA . SER A 1 148 ? 1.821 -28.578 -4.102 1 98.38 148 SER A CA 1
ATOM 1116 C C . SER A 1 148 ? 1.356 -29.969 -3.701 1 98.38 148 SER A C 1
ATOM 1118 O O . SER A 1 148 ? 0.389 -30.484 -4.258 1 98.38 148 SER A O 1
ATOM 1120 N N . THR A 1 149 ? 1.979 -30.578 -2.77 1 97.88 149 THR A N 1
ATOM 1121 C CA . THR A 1 149 ? 1.597 -31.906 -2.32 1 97.88 149 THR A CA 1
ATOM 1122 C C . THR A 1 149 ? 0.662 -31.828 -1.117 1 97.88 149 THR A C 1
ATOM 1124 O O . THR A 1 149 ? 0.103 -32.844 -0.689 1 97.88 149 THR A O 1
ATOM 1127 N N . ALA A 1 150 ? 0.537 -30.672 -0.575 1 97.56 150 ALA A N 1
ATOM 1128 C CA . ALA A 1 150 ? -0.333 -30.484 0.584 1 97.56 150 ALA A CA 1
ATOM 1129 C C . ALA A 1 150 ? -1.802 -30.641 0.196 1 97.56 150 ALA A C 1
ATOM 1131 O O . ALA A 1 150 ? -2.193 -30.297 -0.921 1 97.56 150 ALA A O 1
ATOM 1132 N N . ILE A 1 151 ? -2.611 -31.172 1.106 1 97.31 151 ILE A N 1
ATOM 1133 C CA . ILE A 1 151 ? -4.062 -31.219 0.941 1 97.31 151 ILE A CA 1
ATOM 1134 C C . ILE A 1 151 ? -4.672 -29.891 1.386 1 97.31 151 ILE A C 1
ATOM 1136 O O . ILE A 1 151 ? -4.559 -29.5 2.553 1 97.31 151 ILE A O 1
ATOM 1140 N N . PRO A 1 152 ? -5.266 -29.203 0.471 1 97.94 152 PRO A N 1
ATOM 1141 C CA . PRO A 1 152 ? -5.875 -27.922 0.853 1 97.94 152 PRO A CA 1
ATOM 1142 C C . PRO A 1 152 ? -6.965 -28.078 1.912 1 97.94 152 PRO A C 1
ATOM 1144 O O . PRO A 1 152 ? -7.715 -29.062 1.889 1 97.94 152 PRO A O 1
ATOM 1147 N N . ASP A 1 153 ? -7.039 -27.109 2.824 1 97.56 153 ASP A N 1
ATOM 1148 C CA . ASP A 1 153 ? -8.133 -27.078 3.785 1 97.56 153 ASP A CA 1
ATOM 1149 C C . ASP A 1 153 ? -9.469 -26.812 3.086 1 97.56 153 ASP A C 1
ATOM 1151 O O . ASP A 1 153 ? -9.531 -26.047 2.129 1 97.56 153 ASP A O 1
ATOM 1155 N N . ALA A 1 154 ? -10.484 -27.453 3.58 1 94.56 154 ALA A N 1
ATOM 1156 C CA . ALA A 1 154 ? -11.828 -27.219 3.064 1 94.56 154 ALA A CA 1
ATOM 1157 C C . ALA A 1 154 ? -12.531 -26.109 3.85 1 94.56 154 ALA A C 1
ATOM 1159 O O . ALA A 1 154 ? -12.164 -25.812 4.988 1 94.56 154 ALA A O 1
ATOM 1160 N N . GLY A 1 155 ? -13.492 -25.469 3.203 1 94.62 155 GLY A N 1
ATOM 1161 C CA . GLY A 1 155 ? -14.359 -24.516 3.887 1 94.62 155 GLY A CA 1
ATOM 1162 C C . GLY A 1 155 ? -13.695 -23.188 4.152 1 94.62 155 GLY A C 1
ATOM 1163 O O . GLY A 1 155 ? -14.094 -22.453 5.062 1 94.62 155 GLY A O 1
ATOM 1164 N N . THR A 1 156 ? -12.594 -22.906 3.418 1 96.06 156 THR A N 1
ATOM 1165 C CA . THR A 1 156 ? -11.867 -21.672 3.656 1 96.06 156 THR A CA 1
ATOM 1166 C C . THR A 1 156 ? -12.406 -20.547 2.771 1 96.06 156 THR A C 1
ATOM 1168 O O . THR A 1 156 ? -12.141 -19.375 3.021 1 96.06 156 THR A O 1
ATOM 1171 N N . LYS A 1 157 ? -13.219 -20.844 1.744 1 94.19 157 LYS A N 1
ATOM 1172 C CA . LYS A 1 157 ? -13.672 -19.875 0.757 1 94.19 157 LYS A CA 1
ATOM 1173 C C . LYS A 1 157 ? -14.898 -19.125 1.259 1 94.19 157 LYS A C 1
ATOM 1175 O O . LYS A 1 157 ? -15.734 -19.688 1.967 1 94.19 157 LYS A O 1
ATOM 1180 N N . GLU A 1 158 ? -14.953 -17.891 0.821 1 90.12 158 GLU A N 1
ATOM 1181 C CA . GLU A 1 158 ? -16.219 -17.172 0.94 1 90.12 158 GLU A CA 1
ATOM 1182 C C . GLU A 1 158 ? -17.25 -17.672 -0.067 1 90.12 158 GLU A C 1
ATOM 1184 O O . GLU A 1 158 ? -16.875 -18.266 -1.089 1 90.12 158 GLU A O 1
ATOM 1189 N N . PRO A 1 159 ? -18.5 -17.391 0.184 1 87.75 159 PRO A N 1
ATOM 1190 C CA . PRO A 1 159 ? -19.547 -17.906 -0.697 1 87.75 159 PRO A CA 1
ATOM 1191 C C . PRO A 1 159 ? -19.375 -17.469 -2.148 1 87.75 159 PRO A C 1
ATOM 1193 O O . PRO A 1 159 ? -19.609 -18.25 -3.068 1 87.75 159 PRO A O 1
ATOM 1196 N N . TRP A 1 160 ? -18.922 -16.297 -2.309 1 84.69 160 TRP A N 1
ATOM 1197 C CA . TRP A 1 160 ? -18.828 -15.742 -3.658 1 84.69 160 TRP A CA 1
ATOM 1198 C C . TRP A 1 160 ? -17.594 -16.281 -4.371 1 84.69 160 TRP A C 1
ATOM 1200 O O . TRP A 1 160 ? -17.391 -16 -5.559 1 84.69 160 TRP A O 1
ATOM 1210 N N . GLU A 1 161 ? -16.828 -17.078 -3.715 1 89.94 161 GLU A N 1
ATOM 1211 C CA . GLU A 1 161 ? -15.594 -17.625 -4.281 1 89.94 161 GLU A CA 1
ATOM 1212 C C . GLU A 1 161 ? -15.742 -19.125 -4.582 1 89.94 161 GLU A C 1
ATOM 1214 O O . GLU A 1 161 ? -14.773 -19.781 -4.941 1 89.94 161 GLU A O 1
ATOM 1219 N N . GLU A 1 162 ? -16.875 -19.625 -4.465 1 89.5 162 GLU A N 1
ATOM 1220 C CA . GLU A 1 162 ? -17.125 -21.062 -4.602 1 89.5 162 GLU A CA 1
ATOM 1221 C C . GLU A 1 162 ? -16.797 -21.547 -6.008 1 89.5 162 GLU A C 1
ATOM 1223 O O . GLU A 1 162 ? -16.391 -22.688 -6.191 1 89.5 162 GLU A O 1
ATOM 1228 N N . HIS A 1 163 ? -16.859 -20.672 -6.949 1 91.75 163 HIS A N 1
ATOM 1229 C CA . HIS A 1 163 ? -16.625 -21.062 -8.336 1 91.75 163 HIS A CA 1
ATOM 1230 C C . HIS A 1 163 ? -15.133 -21.109 -8.656 1 91.75 163 HIS A C 1
ATOM 1232 O O . HIS A 1 163 ? -14.734 -21.531 -9.734 1 91.75 163 HIS A O 1
ATOM 1238 N N . LEU A 1 164 ? -14.32 -20.656 -7.75 1 95.25 164 LEU A N 1
ATOM 1239 C CA . LEU A 1 164 ? -12.883 -20.672 -7.961 1 95.25 164 LEU A CA 1
ATOM 1240 C C . LEU A 1 164 ? -12.281 -22.016 -7.574 1 95.25 164 LEU A C 1
ATOM 1242 O O . LEU A 1 164 ? -12.453 -22.469 -6.438 1 95.25 164 LEU A O 1
ATOM 1246 N N . LYS A 1 165 ? -11.594 -22.625 -8.531 1 97 165 LYS A N 1
ATOM 1247 C CA . LYS A 1 165 ? -11 -23.938 -8.297 1 97 165 LYS A CA 1
ATOM 1248 C C . LYS A 1 165 ? -9.477 -23.859 -8.336 1 97 165 LYS A C 1
ATOM 1250 O O . LYS A 1 165 ? -8.898 -23.281 -9.266 1 97 165 LYS A O 1
ATOM 1255 N N . LEU A 1 166 ? -8.859 -24.5 -7.344 1 98.19 166 LEU A N 1
ATOM 1256 C CA . LEU A 1 166 ? -7.398 -24.547 -7.266 1 98.19 166 LEU A CA 1
ATOM 1257 C C . LEU A 1 166 ? -6.836 -25.5 -8.312 1 98.19 166 LEU A C 1
ATOM 1259 O O . LEU A 1 166 ? -7.301 -26.641 -8.438 1 98.19 166 LEU A O 1
ATOM 1263 N N . GLU A 1 167 ? -5.867 -25.062 -9.07 1 98.31 167 GLU A N 1
ATOM 1264 C CA . GLU A 1 167 ? -5.145 -25.891 -10.031 1 98.31 167 GLU A CA 1
ATOM 1265 C C . GLU A 1 167 ? -3.643 -25.625 -9.977 1 98.31 167 GLU A C 1
ATOM 1267 O O . GLU A 1 167 ? -3.219 -24.453 -9.938 1 98.31 167 GLU A O 1
ATOM 1272 N N . TRP A 1 168 ? -2.893 -26.688 -9.914 1 98.69 168 TRP A N 1
ATOM 1273 C CA . TRP A 1 168 ? -1.438 -26.594 -9.984 1 98.69 168 TRP A CA 1
ATOM 1274 C C . TRP A 1 168 ? -0.964 -26.656 -11.438 1 98.69 168 TRP A C 1
ATOM 1276 O O . TRP A 1 168 ? -1.316 -27.578 -12.164 1 98.69 168 TRP A O 1
ATOM 1286 N N . VAL A 1 169 ? -0.209 -25.703 -11.812 1 98.5 169 VAL A N 1
ATOM 1287 C CA . VAL A 1 169 ? 0.291 -25.625 -13.18 1 98.5 169 VAL A CA 1
ATOM 1288 C C . VAL A 1 169 ? 1.812 -25.5 -13.172 1 98.5 169 VAL A C 1
ATOM 1290 O O . VAL A 1 169 ? 2.389 -24.969 -12.211 1 98.5 169 VAL A O 1
ATOM 1293 N N . ASP A 1 170 ? 2.439 -26.016 -14.258 1 98.56 170 ASP A N 1
ATOM 1294 C CA . ASP A 1 170 ? 3.885 -25.844 -14.367 1 98.56 170 ASP A CA 1
ATOM 1295 C C . ASP A 1 170 ? 4.254 -24.359 -14.484 1 98.56 170 ASP A C 1
ATOM 1297 O O . ASP A 1 170 ? 3.629 -23.625 -15.242 1 98.56 170 ASP A O 1
ATOM 1301 N N . ALA A 1 171 ? 5.266 -23.984 -13.703 1 98.56 171 ALA A N 1
ATOM 1302 C CA . ALA A 1 171 ? 5.648 -22.578 -13.594 1 98.56 171 ALA A CA 1
ATOM 1303 C C . ALA A 1 171 ? 5.859 -21.953 -14.969 1 98.56 171 ALA A C 1
ATOM 1305 O O . ALA A 1 171 ? 5.359 -20.859 -15.25 1 98.56 171 ALA A O 1
ATOM 1306 N N . PRO A 1 172 ? 6.5 -22.594 -15.969 1 97.5 172 PRO A N 1
ATOM 1307 C CA . PRO A 1 172 ? 6.77 -21.953 -17.266 1 97.5 172 PRO A CA 1
ATOM 1308 C C . PRO A 1 172 ? 5.5 -21.688 -18.062 1 97.5 172 PRO A C 1
ATOM 1310 O O . PRO A 1 172 ? 5.504 -20.875 -18.984 1 97.5 172 PRO A O 1
ATOM 1313 N N . ASP A 1 173 ? 4.402 -22.359 -17.703 1 98.19 173 ASP A N 1
ATOM 1314 C CA . ASP A 1 173 ? 3.174 -22.266 -18.484 1 98.19 173 ASP A CA 1
ATOM 1315 C C . ASP A 1 173 ? 2.209 -21.25 -17.875 1 98.19 173 ASP A C 1
ATOM 1317 O O . ASP A 1 173 ? 1.263 -20.812 -18.531 1 98.19 173 ASP A O 1
ATOM 1321 N N . ALA A 1 174 ? 2.42 -20.922 -16.672 1 98.56 174 ALA A N 1
ATOM 1322 C CA . ALA A 1 174 ? 1.416 -20.25 -15.852 1 98.56 174 ALA A CA 1
ATOM 1323 C C . ALA A 1 174 ? 1.096 -18.859 -16.406 1 98.56 174 ALA A C 1
ATOM 1325 O O . ALA A 1 174 ? -0.071 -18.469 -16.469 1 98.56 174 ALA A O 1
ATOM 1326 N N . ALA A 1 175 ? 2.146 -18.109 -16.812 1 98.56 175 ALA A N 1
ATOM 1327 C CA . ALA A 1 175 ? 1.956 -16.719 -17.234 1 98.56 175 ALA A CA 1
ATOM 1328 C C . ALA A 1 175 ? 1.008 -16.641 -18.422 1 98.56 175 ALA A C 1
ATOM 1330 O O . ALA A 1 175 ? 0.119 -15.781 -18.453 1 98.56 175 ALA A O 1
ATOM 1331 N N . ALA A 1 176 ? 1.146 -17.5 -19.359 1 97.88 176 ALA A N 1
ATOM 1332 C CA . ALA A 1 176 ? 0.374 -17.484 -20.594 1 97.88 176 ALA A CA 1
ATOM 1333 C C . ALA A 1 176 ? -1.086 -17.844 -20.344 1 97.88 176 ALA A C 1
ATOM 1335 O O . ALA A 1 176 ? -1.953 -17.578 -21.172 1 97.88 176 ALA A O 1
ATOM 1336 N N . MET A 1 177 ? -1.407 -18.375 -19.188 1 97.62 177 MET A N 1
ATOM 1337 C CA . MET A 1 177 ? -2.752 -18.844 -18.875 1 97.62 177 MET A CA 1
ATOM 1338 C C . MET A 1 177 ? -3.576 -17.734 -18.234 1 97.62 177 MET A C 1
ATOM 1340 O O . MET A 1 177 ? -4.797 -17.859 -18.109 1 97.62 177 MET A O 1
ATOM 1344 N N . MET A 1 178 ? -2.963 -16.688 -17.828 1 96.75 178 MET A N 1
ATOM 1345 C CA . MET A 1 178 ? -3.65 -15.656 -17.062 1 96.75 178 MET A CA 1
ATOM 1346 C C . MET A 1 178 ? -4.664 -14.914 -17.922 1 96.75 178 MET A C 1
ATOM 1348 O O . MET A 1 178 ? -4.398 -14.625 -19.094 1 96.75 178 MET A O 1
ATOM 1352 N N . ALA A 1 179 ? -5.762 -14.602 -17.328 1 92.88 179 ALA A N 1
ATOM 1353 C CA . ALA A 1 179 ? -6.816 -13.852 -18 1 92.88 179 ALA A CA 1
ATOM 1354 C C . ALA A 1 179 ? -6.348 -12.445 -18.359 1 92.88 179 ALA A C 1
ATOM 1356 O O . ALA A 1 179 ? -6.797 -11.867 -19.344 1 92.88 179 ALA A O 1
ATOM 1357 N N . PHE A 1 180 ? -5.531 -11.852 -17.562 1 93.88 180 PHE A N 1
ATOM 1358 C CA . PHE A 1 180 ? -4.992 -10.516 -17.797 1 93.88 180 PHE A CA 1
ATOM 1359 C C . PHE A 1 180 ? -3.5 -10.578 -18.094 1 93.88 180 PHE A C 1
ATOM 1361 O O . PHE A 1 180 ? -2.744 -11.234 -17.391 1 93.88 180 PHE A O 1
ATOM 1368 N N . LYS A 1 181 ? -3.133 -9.867 -19.125 1 95.38 181 LYS A N 1
ATOM 1369 C CA . LYS A 1 181 ? -1.716 -9.766 -19.453 1 95.38 181 LYS A CA 1
ATOM 1370 C C . LYS A 1 181 ? -0.891 -9.328 -18.25 1 95.38 181 LYS A C 1
ATOM 1372 O O . LYS A 1 181 ? 0.215 -9.836 -18.031 1 95.38 181 LYS A O 1
ATOM 1377 N N . SER A 1 182 ? -1.409 -8.43 -17.453 1 97.25 182 SER A N 1
ATOM 1378 C CA . SER A 1 182 ? -0.728 -7.906 -16.266 1 97.25 182 SER A CA 1
ATOM 1379 C C . SER A 1 182 ? -0.439 -9.016 -15.258 1 97.25 182 SER A C 1
ATOM 1381 O O . SER A 1 182 ? 0.609 -9.016 -14.609 1 97.25 182 SER A O 1
ATOM 1383 N N . ASN A 1 183 ? -1.357 -9.938 -15.148 1 97.62 183 ASN A N 1
ATOM 1384 C CA . ASN A 1 183 ? -1.145 -11.023 -14.203 1 97.62 183 ASN A CA 1
ATOM 1385 C C . ASN A 1 183 ? -0.071 -11.992 -14.695 1 97.62 183 ASN A C 1
ATOM 1387 O O . ASN A 1 183 ? 0.657 -12.578 -13.891 1 97.62 183 ASN A O 1
ATOM 1391 N N . GLY A 1 184 ? -0.029 -12.164 -16.016 1 98.5 184 GLY A N 1
ATOM 1392 C CA . GLY A 1 184 ? 1.108 -12.891 -16.562 1 98.5 184 GLY A CA 1
ATOM 1393 C C . GLY A 1 184 ? 2.439 -12.234 -16.25 1 98.5 184 GLY A C 1
ATOM 1394 O O . GLY A 1 184 ? 3.406 -12.914 -15.898 1 98.5 184 GLY A O 1
ATOM 1395 N N . GLN A 1 185 ? 2.514 -10.945 -16.344 1 98.62 185 GLN A N 1
ATOM 1396 C CA . GLN A 1 185 ? 3.717 -10.188 -16.031 1 98.62 185 GLN A CA 1
ATOM 1397 C C . GLN A 1 185 ? 4.09 -10.336 -14.555 1 98.62 185 GLN A C 1
ATOM 1399 O O . GLN A 1 185 ? 5.27 -10.375 -14.203 1 98.62 185 GLN A O 1
ATOM 1404 N N . VAL A 1 186 ? 3.068 -10.391 -13.68 1 98.81 186 VAL A N 1
ATOM 1405 C CA . VAL A 1 186 ? 3.299 -10.625 -12.266 1 98.81 186 VAL A CA 1
ATOM 1406 C C . VAL A 1 186 ? 4.039 -11.945 -12.07 1 98.81 186 VAL A C 1
ATOM 1408 O O . VAL A 1 186 ? 5.039 -12.008 -11.352 1 98.81 186 VAL A O 1
ATOM 1411 N N . ILE A 1 187 ? 3.561 -13.023 -12.703 1 98.88 187 ILE A N 1
ATOM 1412 C CA . ILE A 1 187 ? 4.152 -14.352 -12.586 1 98.88 187 ILE A CA 1
ATOM 1413 C C . ILE A 1 187 ? 5.582 -14.328 -13.125 1 98.88 187 ILE A C 1
ATOM 1415 O O . ILE A 1 187 ? 6.504 -14.812 -12.469 1 98.88 187 ILE A O 1
ATOM 1419 N N . ASP A 1 188 ? 5.75 -13.711 -14.289 1 98.75 188 ASP A N 1
ATOM 1420 C CA . ASP A 1 188 ? 7.074 -13.625 -14.891 1 98.75 188 ASP A CA 1
ATOM 1421 C C . ASP A 1 188 ? 8.055 -12.914 -13.961 1 98.75 188 ASP A C 1
ATOM 1423 O O . ASP A 1 188 ? 9.219 -13.305 -13.859 1 98.75 188 ASP A O 1
ATOM 1427 N N . GLY A 1 189 ? 7.574 -11.875 -13.297 1 98.56 189 GLY A N 1
ATOM 1428 C CA . GLY A 1 189 ? 8.414 -11.148 -12.359 1 98.56 189 GLY A CA 1
ATOM 1429 C C . GLY A 1 189 ? 8.867 -11.992 -11.18 1 98.56 189 GLY A C 1
ATOM 1430 O O . GLY A 1 189 ? 10.055 -11.992 -10.836 1 98.56 189 GLY A O 1
ATOM 1431 N N . VAL A 1 190 ? 7.969 -12.711 -10.586 1 98.88 190 VAL A N 1
ATOM 1432 C CA . VAL A 1 190 ? 8.289 -13.562 -9.438 1 98.88 190 VAL A CA 1
ATOM 1433 C C . VAL A 1 190 ? 9.266 -14.656 -9.867 1 98.88 190 VAL A C 1
ATOM 1435 O O . VAL A 1 190 ? 10.227 -14.945 -9.156 1 98.88 190 VAL A O 1
ATOM 1438 N N . LEU A 1 191 ? 9.031 -15.25 -11.039 1 98.75 191 LEU A N 1
ATOM 1439 C CA . LEU A 1 191 ? 9.914 -16.312 -11.523 1 98.75 191 LEU A CA 1
ATOM 1440 C C . LEU A 1 191 ? 11.312 -15.766 -11.789 1 98.75 191 LEU A C 1
ATOM 1442 O O . LEU A 1 191 ? 12.305 -16.438 -11.516 1 98.75 191 LEU A O 1
ATOM 1446 N N . ALA A 1 192 ? 11.398 -14.609 -12.375 1 98.44 192 ALA A N 1
ATOM 1447 C CA . ALA A 1 192 ? 12.695 -13.977 -12.578 1 98.44 192 ALA A CA 1
ATOM 1448 C C . ALA A 1 192 ? 13.414 -13.75 -11.25 1 98.44 192 ALA A C 1
ATOM 1450 O O . ALA A 1 192 ? 14.609 -14.016 -11.133 1 98.44 192 ALA A O 1
ATOM 1451 N N . ASP A 1 193 ? 12.695 -13.234 -10.25 1 98.19 193 ASP A N 1
ATOM 1452 C CA . ASP A 1 193 ? 13.273 -13.023 -8.93 1 98.19 193 ASP A CA 1
ATOM 1453 C C . ASP A 1 193 ? 13.742 -14.344 -8.312 1 98.19 193 ASP A C 1
ATOM 1455 O O . ASP A 1 193 ? 14.75 -14.383 -7.602 1 98.19 193 ASP A O 1
ATOM 1459 N N . MET A 1 194 ? 12.961 -15.422 -8.516 1 98.69 194 MET A N 1
ATOM 1460 C CA . MET A 1 194 ? 13.359 -16.734 -8.016 1 98.69 194 MET A CA 1
ATOM 1461 C C . MET A 1 194 ? 14.672 -17.188 -8.648 1 98.69 194 MET A C 1
ATOM 1463 O O . MET A 1 194 ? 15.578 -17.641 -7.953 1 98.69 194 MET A O 1
ATOM 1467 N N . ARG A 1 195 ? 14.773 -17.031 -9.977 1 98.31 195 ARG A N 1
ATOM 1468 C CA . ARG A 1 195 ? 16.016 -17.406 -10.656 1 98.31 195 ARG A CA 1
ATOM 1469 C C . ARG A 1 195 ? 17.188 -16.578 -10.141 1 98.31 195 ARG A C 1
ATOM 1471 O O . ARG A 1 195 ? 18.266 -17.125 -9.891 1 98.31 195 ARG A O 1
ATOM 1478 N N . ASN A 1 196 ? 16.953 -15.305 -9.953 1 96.12 196 ASN A N 1
ATOM 1479 C CA . ASN A 1 196 ? 17.984 -14.422 -9.406 1 96.12 196 ASN A CA 1
ATOM 1480 C C . ASN A 1 196 ? 18.375 -14.836 -7.992 1 96.12 196 ASN A C 1
ATOM 1482 O O . ASN A 1 196 ? 19.469 -14.5 -7.527 1 96.12 196 ASN A O 1
ATOM 1486 N N . SER A 1 197 ? 17.469 -15.539 -7.316 1 97.75 197 SER A N 1
ATOM 1487 C CA . SER A 1 197 ? 17.703 -15.945 -5.934 1 97.75 197 SER A CA 1
ATOM 1488 C C . SER A 1 197 ? 18.266 -17.359 -5.859 1 97.75 197 SER A C 1
ATOM 1490 O O . SER A 1 197 ? 18.438 -17.906 -4.77 1 97.75 197 SER A O 1
ATOM 1492 N N . GLY A 1 198 ? 18.484 -18 -7.027 1 97.44 198 GLY A N 1
ATOM 1493 C CA . GLY A 1 198 ? 19.188 -19.281 -7.047 1 97.44 198 GLY A CA 1
ATOM 1494 C C . GLY A 1 198 ? 18.266 -20.469 -7.301 1 97.44 198 GLY A C 1
ATOM 1495 O O . GLY A 1 198 ? 18.734 -21.609 -7.363 1 97.44 198 GLY A O 1
ATOM 1496 N N . TYR A 1 199 ? 16.984 -20.234 -7.395 1 97.88 199 TYR A N 1
ATOM 1497 C CA . TYR A 1 199 ? 16.062 -21.328 -7.688 1 97.88 199 TYR A CA 1
ATOM 1498 C C . TYR A 1 199 ? 16.188 -21.781 -9.141 1 97.88 199 TYR A C 1
ATOM 1500 O O . TYR A 1 199 ? 16.391 -20.953 -10.031 1 97.88 199 TYR A O 1
ATOM 1508 N N . GLN A 1 200 ? 16.078 -23.094 -9.383 1 94.81 200 GLN A N 1
ATOM 1509 C CA . GLN A 1 200 ? 16.047 -23.656 -10.727 1 94.81 200 GLN A CA 1
ATOM 1510 C C . GLN A 1 200 ? 14.617 -23.781 -11.25 1 94.81 200 GLN A C 1
ATOM 1512 O O . GLN A 1 200 ? 14.031 -24.859 -11.219 1 94.81 200 GLN A O 1
ATOM 1517 N N . ILE A 1 201 ? 14.023 -22.75 -11.555 1 94.44 201 ILE A N 1
ATOM 1518 C CA . ILE A 1 201 ? 12.609 -22.688 -11.922 1 94.44 201 ILE A CA 1
ATOM 1519 C C . ILE A 1 201 ? 12.461 -22.094 -13.312 1 94.44 201 ILE A C 1
ATOM 1521 O O . ILE A 1 201 ? 13.297 -21.281 -13.742 1 94.44 201 ILE A O 1
ATOM 1525 N N . MET B 1 1 ? -19.203 -11.414 -5.48 1 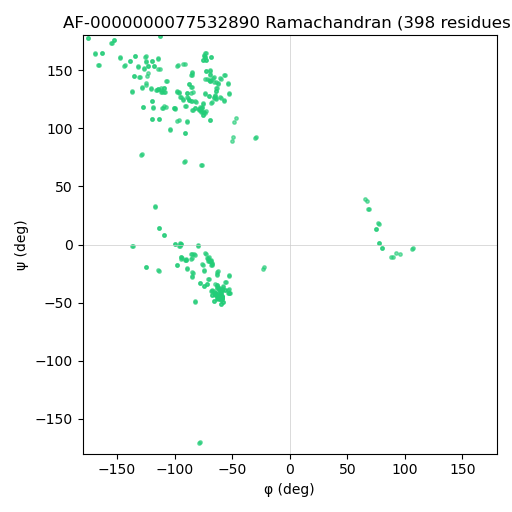30.36 1 MET B N 1
ATOM 1526 C CA . MET B 1 1 ? -18.844 -10.023 -5.238 1 30.36 1 MET B CA 1
ATOM 1527 C C . MET B 1 1 ? -20.094 -9.133 -5.297 1 30.36 1 MET B C 1
ATOM 1529 O O . MET B 1 1 ? -20.922 -9.281 -6.188 1 30.36 1 MET B O 1
ATOM 1533 N N . ALA B 1 2 ? -20.328 -8.617 -4.156 1 32 2 ALA B N 1
ATOM 1534 C CA . ALA B 1 2 ? -21.547 -7.805 -4.184 1 32 2 ALA B CA 1
ATOM 1535 C C . ALA B 1 2 ? -21.547 -6.848 -5.371 1 32 2 ALA B C 1
ATOM 1537 O O . ALA B 1 2 ? -20.562 -6.145 -5.605 1 32 2 ALA B O 1
ATOM 1538 N N . ALA B 1 3 ? -22.328 -7.117 -6.414 1 36.41 3 ALA B N 1
ATOM 1539 C CA . ALA B 1 3 ? -22.625 -6.121 -7.438 1 36.41 3 ALA B CA 1
ATOM 1540 C C . ALA B 1 3 ? -22.594 -4.707 -6.859 1 36.41 3 ALA B C 1
ATOM 1542 O O . ALA B 1 3 ? -23.25 -4.43 -5.859 1 36.41 3 ALA B O 1
ATOM 1543 N N . CYS B 1 4 ? -21.422 -3.951 -6.895 1 45.09 4 CYS B N 1
ATOM 1544 C CA . CYS B 1 4 ? -21.359 -2.59 -6.379 1 45.09 4 CYS B CA 1
ATOM 1545 C C . CYS B 1 4 ? -22.5 -1.748 -6.91 1 45.09 4 CYS B C 1
ATOM 1547 O O . CYS B 1 4 ? -22.734 -1.695 -8.117 1 45.09 4 CYS B O 1
ATOM 1549 N N . GLU B 1 5 ? -23.531 -1.731 -6.176 1 48.97 5 GLU B N 1
ATOM 1550 C CA . GLU B 1 5 ? -24.625 -0.817 -6.48 1 48.97 5 GLU B CA 1
ATOM 1551 C C . GLU B 1 5 ? -24.141 0.366 -7.316 1 48.97 5 GLU B C 1
ATOM 1553 O O . GLU B 1 5 ? -24.938 1 -8.016 1 48.97 5 GLU B O 1
ATOM 1558 N N . ALA B 1 6 ? -22.797 0.569 -7.258 1 51 6 ALA B N 1
ATOM 1559 C CA . ALA B 1 6 ? -22.344 1.783 -7.922 1 51 6 ALA B CA 1
ATOM 1560 C C . ALA B 1 6 ? -22.375 1.628 -9.438 1 51 6 ALA B C 1
ATOM 1562 O O . ALA B 1 6 ? -22.609 2.6 -10.164 1 51 6 ALA B O 1
ATOM 1563 N N . ASN B 1 7 ? -22.062 0.392 -9.969 1 59.66 7 ASN B N 1
ATOM 1564 C CA . ASN B 1 7 ? -22.188 0.192 -11.414 1 59.66 7 ASN B CA 1
ATOM 1565 C C . ASN B 1 7 ? -23 -1.059 -11.742 1 59.66 7 ASN B C 1
ATOM 1567 O O . ASN B 1 7 ? -22.422 -2.104 -12.062 1 59.66 7 ASN B O 1
ATOM 1571 N N . PRO B 1 8 ? -24.203 -0.931 -11.617 1 58.06 8 PRO B N 1
ATOM 1572 C CA . PRO B 1 8 ? -25.094 -2.082 -11.797 1 58.06 8 PRO B CA 1
ATOM 1573 C C . PRO B 1 8 ? -24.859 -2.801 -13.125 1 58.06 8 PRO B C 1
ATOM 1575 O O . PRO B 1 8 ? -25.203 -3.98 -13.258 1 58.06 8 PRO B O 1
ATOM 1578 N N . SER B 1 9 ? -24.359 -2.033 -14.109 1 59 9 SER B N 1
ATOM 1579 C CA . SER B 1 9 ? -24.188 -2.633 -15.43 1 59 9 SER B CA 1
ATOM 1580 C C . SER B 1 9 ? -22.859 -3.371 -15.531 1 59 9 SER B C 1
ATOM 1582 O O . SER B 1 9 ? -22.609 -4.102 -16.5 1 59 9 SER B O 1
ATOM 1584 N N . ALA B 1 10 ? -22.016 -3.15 -14.539 1 64.19 10 ALA B N 1
ATOM 1585 C CA . ALA B 1 10 ? -20.719 -3.801 -14.695 1 64.19 10 ALA B CA 1
ATOM 1586 C C . ALA B 1 10 ? -20.828 -5.305 -14.453 1 64.19 10 ALA B C 1
ATOM 1588 O O . ALA B 1 10 ? -21.406 -5.742 -13.453 1 64.19 10 ALA B O 1
ATOM 1589 N N . ASP B 1 11 ? -20.578 -5.949 -15.641 1 69.31 11 ASP B N 1
ATOM 1590 C CA . ASP B 1 11 ? -20.594 -7.406 -15.547 1 69.31 11 ASP B CA 1
ATOM 1591 C C . ASP B 1 11 ? -19.188 -7.977 -15.781 1 69.31 11 ASP B C 1
ATOM 1593 O O . ASP B 1 11 ? -18.219 -7.23 -15.852 1 69.31 11 ASP B O 1
ATOM 1597 N N . ASP B 1 12 ? -19.094 -9.266 -15.703 1 76.06 12 ASP B N 1
ATOM 1598 C CA . ASP B 1 12 ? -17.844 -10.008 -15.836 1 76.06 12 ASP B CA 1
ATOM 1599 C C . ASP B 1 12 ? -17.156 -9.68 -17.156 1 76.06 12 ASP B C 1
ATOM 1601 O O . ASP B 1 12 ? -15.922 -9.609 -17.203 1 76.06 12 ASP B O 1
ATOM 1605 N N . SER B 1 13 ? -17.969 -9.414 -18.094 1 77.06 13 SER B N 1
ATOM 1606 C CA . SER B 1 13 ? -17.406 -9.086 -19.391 1 77.06 13 SER B CA 1
ATOM 1607 C C . SER B 1 13 ? -16.672 -7.758 -19.359 1 77.06 13 SER B C 1
ATOM 1609 O O . SER B 1 13 ? -15.586 -7.633 -19.938 1 77.06 13 SER B O 1
ATOM 1611 N N . ALA B 1 14 ? -17.234 -6.816 -18.656 1 80.31 14 ALA B N 1
ATOM 1612 C CA . ALA B 1 14 ? -16.578 -5.512 -18.531 1 80.31 14 ALA B CA 1
ATOM 1613 C C . ALA B 1 14 ? -15.289 -5.621 -17.734 1 80.31 14 ALA B C 1
ATOM 1615 O O . ALA B 1 14 ? -14.281 -4.992 -18.078 1 80.31 14 ALA B O 1
ATOM 1616 N N . PHE B 1 15 ? -15.297 -6.371 -16.781 1 84.88 15 PHE B N 1
ATOM 1617 C CA . PHE B 1 15 ? -14.117 -6.566 -15.953 1 84.88 15 PHE B CA 1
ATOM 1618 C C . PHE B 1 15 ? -12.984 -7.176 -16.766 1 84.88 15 PHE B C 1
ATOM 1620 O O . PHE B 1 15 ? -11.844 -6.719 -16.688 1 84.88 15 PHE B O 1
ATOM 1627 N N . LEU B 1 16 ? -13.234 -8.148 -17.562 1 85.19 16 LEU B N 1
ATOM 1628 C CA . LEU B 1 16 ? -12.227 -8.883 -18.312 1 85.19 16 LEU B CA 1
ATOM 1629 C C . LEU B 1 16 ? -11.609 -7.996 -19.391 1 85.19 16 LEU B C 1
ATOM 1631 O O . LEU B 1 16 ? -10.555 -8.32 -19.938 1 85.19 16 LEU B O 1
ATOM 1635 N N . LYS B 1 17 ? -12.273 -6.836 -19.672 1 85.94 17 LYS B N 1
ATOM 1636 C CA . LYS B 1 17 ? -11.773 -5.914 -20.688 1 85.94 17 LYS B CA 1
ATOM 1637 C C . LYS B 1 17 ? -11.008 -4.754 -20.047 1 85.94 17 LYS B C 1
ATOM 1639 O O . LYS B 1 17 ? -10.461 -3.902 -20.734 1 85.94 17 LYS B O 1
ATOM 1644 N N . THR B 1 18 ? -10.938 -4.824 -18.703 1 87.31 18 THR B N 1
ATOM 1645 C CA . THR B 1 18 ? -10.266 -3.746 -17.984 1 87.31 18 THR B CA 1
ATOM 1646 C C . THR B 1 18 ? -8.766 -3.787 -18.234 1 87.31 18 THR B C 1
ATOM 1648 O O . THR B 1 18 ? -8.141 -4.848 -18.141 1 87.31 18 THR B O 1
ATOM 1651 N N . ASN B 1 19 ? -8.273 -2.635 -18.641 1 87.81 19 ASN B N 1
ATOM 1652 C CA . ASN B 1 19 ? -6.82 -2.514 -18.75 1 87.81 19 ASN B CA 1
ATOM 1653 C C . ASN B 1 19 ? -6.18 -2.307 -17.375 1 87.81 19 ASN B C 1
ATOM 1655 O O . ASN B 1 19 ? -6.488 -1.337 -16.688 1 87.81 19 ASN B O 1
ATOM 1659 N N . GLN B 1 20 ? -5.348 -3.225 -16.984 1 93.75 20 GLN B N 1
ATOM 1660 C CA . GLN B 1 20 ? -4.613 -3.121 -15.734 1 93.75 20 GLN B CA 1
ATOM 1661 C C . GLN B 1 20 ? -3.18 -2.652 -15.969 1 93.75 20 GLN B C 1
ATOM 1663 O O . GLN B 1 20 ? -2.418 -3.309 -16.688 1 93.75 20 GLN B O 1
ATOM 1668 N N . ASN B 1 21 ? -2.838 -1.479 -15.414 1 96.69 21 ASN B N 1
ATOM 1669 C CA . ASN B 1 21 ? -1.466 -0.992 -15.516 1 96.69 21 ASN B CA 1
ATOM 1670 C C . ASN B 1 21 ? -0.535 -1.747 -14.57 1 96.69 21 ASN B C 1
ATOM 1672 O O . ASN B 1 21 ? -0.763 -1.777 -13.359 1 96.69 21 ASN B O 1
ATOM 1676 N N . PHE B 1 22 ? 0.43 -2.324 -15.203 1 98.25 22 PHE B N 1
ATOM 1677 C CA . PHE B 1 22 ? 1.394 -3.141 -14.469 1 98.25 22 PHE B CA 1
ATOM 1678 C C . PHE B 1 22 ? 2.656 -2.344 -14.164 1 98.25 22 PHE B C 1
ATOM 1680 O O . PHE B 1 22 ? 3.225 -1.707 -15.055 1 98.25 22 PHE B O 1
ATOM 1687 N N . PHE B 1 23 ? 3.133 -2.383 -12.867 1 98.25 23 PHE B N 1
ATOM 1688 C CA . PHE B 1 23 ? 4.391 -1.778 -12.445 1 98.25 23 PHE B CA 1
ATOM 1689 C C . PHE B 1 23 ? 5.258 -2.793 -11.711 1 98.25 23 PHE B C 1
ATOM 1691 O O . PHE B 1 23 ? 4.883 -3.285 -10.641 1 98.25 23 PHE B O 1
ATOM 1698 N N . PRO B 1 24 ? 6.422 -3.092 -12.234 1 98.06 24 PRO B N 1
ATOM 1699 C CA . PRO B 1 24 ? 7.34 -3.965 -11.5 1 98.06 24 PRO B CA 1
ATOM 1700 C C . PRO B 1 24 ? 7.977 -3.27 -10.297 1 98.06 24 PRO B C 1
ATOM 1702 O O . PRO B 1 24 ? 8.039 -2.039 -10.25 1 98.06 24 PRO B O 1
ATOM 1705 N N . SER B 1 25 ? 8.445 -4.004 -9.359 1 96.88 25 SER B N 1
ATOM 1706 C CA . SER B 1 25 ? 8.898 -3.543 -8.055 1 96.88 25 SER B CA 1
ATOM 1707 C C . SER B 1 25 ? 9.93 -2.422 -8.188 1 96.88 25 SER B C 1
ATOM 1709 O O . SER B 1 25 ? 9.906 -1.46 -7.418 1 96.88 25 SER B O 1
ATOM 1711 N N . GLN B 1 26 ? 10.844 -2.545 -9.109 1 94.5 26 GLN B N 1
ATOM 1712 C CA . GLN B 1 26 ? 11.914 -1.557 -9.219 1 94.5 26 GLN B CA 1
ATOM 1713 C C . GLN B 1 26 ? 11.391 -0.243 -9.789 1 94.5 26 GLN B C 1
ATOM 1715 O O . GLN B 1 26 ? 12.102 0.765 -9.797 1 94.5 26 GLN B O 1
ATOM 1720 N N . HIS B 1 27 ? 10.133 -0.222 -10.25 1 95.88 27 HIS B N 1
ATOM 1721 C CA . HIS B 1 27 ? 9.523 0.985 -10.797 1 95.88 27 HIS B CA 1
ATOM 1722 C C . HIS B 1 27 ? 8.383 1.474 -9.898 1 95.88 27 HIS B C 1
ATOM 1724 O O . HIS B 1 27 ? 7.547 2.27 -10.336 1 95.88 27 HIS B O 1
ATOM 1730 N N . ILE B 1 28 ? 8.305 0.993 -8.734 1 97.31 28 ILE B N 1
ATOM 1731 C CA . ILE B 1 28 ? 7.336 1.433 -7.734 1 97.31 28 ILE B CA 1
ATOM 1732 C C . ILE B 1 28 ? 8.062 2.16 -6.605 1 97.31 28 ILE B C 1
ATOM 1734 O O . ILE B 1 28 ? 9.109 1.702 -6.133 1 97.31 28 ILE B O 1
ATOM 1738 N N . LEU B 1 29 ? 7.605 3.266 -6.246 1 97.5 29 LEU B N 1
ATOM 1739 C CA . LEU B 1 29 ? 8.078 4.012 -5.086 1 97.5 29 LEU B CA 1
ATOM 1740 C C . LEU B 1 29 ? 6.949 4.219 -4.078 1 97.5 29 LEU B C 1
ATOM 1742 O O . LEU B 1 29 ? 6.008 4.965 -4.34 1 97.5 29 LEU B O 1
ATOM 1746 N N . ILE B 1 30 ? 7.016 3.52 -2.969 1 98.5 30 ILE B N 1
ATOM 1747 C CA . ILE B 1 30 ? 6 3.611 -1.926 1 98.5 30 ILE B CA 1
ATOM 1748 C C . ILE B 1 30 ? 6.496 4.523 -0.804 1 98.5 30 ILE B C 1
ATOM 1750 O O . ILE B 1 30 ? 7.52 4.246 -0.178 1 98.5 30 ILE B O 1
ATOM 1754 N N . SER B 1 31 ? 5.816 5.594 -0.594 1 98.5 31 SER B N 1
ATOM 1755 C CA . SER B 1 31 ? 6.059 6.508 0.519 1 98.5 31 SER B CA 1
ATOM 1756 C C . SER B 1 31 ? 4.848 6.59 1.44 1 98.5 31 SER B C 1
ATOM 1758 O O . SER B 1 31 ? 3.732 6.246 1.04 1 98.5 31 SER B O 1
ATOM 1760 N N . CYS B 1 32 ? 5.117 6.895 2.625 1 98.81 32 CYS B N 1
ATOM 1761 C CA . CYS B 1 32 ? 4.086 7.02 3.648 1 98.81 32 CYS B CA 1
ATOM 1762 C C . CYS B 1 32 ? 4.293 8.273 4.484 1 98.81 32 CYS B C 1
ATOM 1764 O O . CYS B 1 32 ? 5.43 8.695 4.711 1 98.81 32 CYS B O 1
ATOM 1766 N N . GLY B 1 33 ? 3.248 8.875 4.887 1 98.81 33 GLY B N 1
ATOM 1767 C CA . GLY B 1 33 ? 3.305 10.078 5.703 1 98.81 33 GLY B CA 1
ATOM 1768 C C . GLY B 1 33 ? 2.088 10.25 6.59 1 98.81 33 GLY B C 1
ATOM 1769 O O . GLY B 1 33 ? 1.183 9.414 6.586 1 98.81 33 GLY B O 1
ATOM 1770 N N . THR B 1 34 ? 2.139 11.312 7.418 1 98.94 34 THR B N 1
ATOM 1771 C CA . THR B 1 34 ? 1.033 11.57 8.336 1 98.94 34 THR B CA 1
ATOM 1772 C C . THR B 1 34 ? 0.599 13.031 8.258 1 98.94 34 THR B C 1
ATOM 1774 O O . THR B 1 34 ? 1.333 13.875 7.738 1 98.94 34 THR B O 1
ATOM 1777 N N . VAL B 1 35 ? -0.617 13.242 8.562 1 98.94 35 VAL B N 1
ATOM 1778 C CA . VAL B 1 35 ? -1.048 14.531 9.086 1 98.94 35 VAL B CA 1
ATOM 1779 C C . VAL B 1 35 ? -0.962 14.531 10.609 1 98.94 35 VAL B C 1
ATOM 1781 O O . VAL B 1 35 ? -1.858 14.031 11.289 1 98.94 35 VAL B O 1
ATOM 1784 N N . PRO B 1 36 ? 0.133 15.039 11.125 1 98.94 36 PRO B N 1
ATOM 1785 C CA . PRO B 1 36 ? 0.266 15.07 12.586 1 98.94 36 PRO B CA 1
ATOM 1786 C C . PRO B 1 36 ? -0.547 16.188 13.227 1 98.94 36 PRO B C 1
ATOM 1788 O O . PRO B 1 36 ? -0.249 17.375 13.023 1 98.94 36 PRO B O 1
ATOM 1791 N N . VAL B 1 37 ? -1.506 15.852 13.984 1 98.88 37 VAL B N 1
ATOM 1792 C CA . VAL B 1 37 ? -2.43 16.828 14.562 1 98.88 37 VAL B CA 1
ATOM 1793 C C . VAL B 1 37 ? -2.377 16.734 16.094 1 98.88 37 VAL B C 1
ATOM 1795 O O . VAL B 1 37 ? -2.322 15.641 16.656 1 98.88 37 VAL B O 1
ATOM 1798 N N . ASP B 1 38 ? -2.305 17.781 16.75 1 98.81 38 ASP B N 1
ATOM 1799 C CA . ASP B 1 38 ? -2.584 17.875 18.172 1 98.81 38 ASP B CA 1
ATOM 1800 C C . ASP B 1 38 ? -4.062 18.156 18.438 1 98.81 38 ASP B C 1
ATOM 1802 O O . ASP B 1 38 ? -4.531 19.281 18.234 1 98.81 38 ASP B O 1
ATOM 1806 N N . PRO B 1 39 ? -4.762 17.141 18.875 1 98.06 39 PRO B N 1
ATOM 1807 C CA . PRO B 1 39 ? -6.203 17.359 19.016 1 98.06 39 PRO B CA 1
ATOM 1808 C C . PRO B 1 39 ? -6.539 18.359 20.125 1 98.06 39 PRO B C 1
ATOM 1810 O O . PRO B 1 39 ? -7.652 18.891 20.156 1 98.06 39 PRO B O 1
ATOM 1813 N N . THR B 1 40 ? -5.66 18.641 20.969 1 97.75 40 THR B N 1
ATOM 1814 C CA . THR B 1 40 ? -5.895 19.531 22.109 1 97.75 40 THR B CA 1
ATOM 1815 C C . THR B 1 40 ? -5.762 21 21.672 1 97.75 40 THR B C 1
ATOM 1817 O O . THR B 1 40 ? -6.648 21.812 21.938 1 97.75 40 THR B O 1
ATOM 1820 N N . THR B 1 41 ? -4.699 21.344 20.984 1 98.25 41 THR B N 1
ATOM 1821 C CA . THR B 1 41 ? -4.434 22.734 20.625 1 98.25 41 THR B CA 1
ATOM 1822 C C . THR B 1 41 ? -4.984 23.031 19.234 1 98.25 41 THR B C 1
ATOM 1824 O O . THR B 1 41 ? -4.992 24.188 18.812 1 98.25 41 THR B O 1
ATOM 1827 N N . HIS B 1 42 ? -5.375 22.016 18.484 1 98.44 42 HIS B N 1
ATOM 1828 C CA . HIS B 1 42 ? -5.906 22.141 17.125 1 98.44 42 HIS B CA 1
ATOM 1829 C C . HIS B 1 42 ? -4.848 22.656 16.172 1 98.44 42 HIS B C 1
ATOM 1831 O O . HIS B 1 42 ? -5.137 23.484 15.305 1 98.44 42 HIS B O 1
ATOM 1837 N N . LYS B 1 43 ? -3.66 22.188 16.359 1 98.75 43 LYS B N 1
ATOM 1838 C CA . LYS B 1 43 ? -2.555 22.547 15.477 1 98.75 43 LYS B CA 1
ATOM 1839 C C . LYS B 1 43 ? -2.061 21.328 14.703 1 98.75 43 LYS B C 1
ATOM 1841 O O . LYS B 1 43 ? -2.215 20.188 15.148 1 98.75 43 LYS B O 1
ATOM 1846 N N . ILE B 1 44 ? -1.544 21.562 13.555 1 98.88 44 ILE B N 1
ATOM 1847 C CA . ILE B 1 44 ? -0.94 20.547 12.695 1 98.88 44 ILE B CA 1
ATOM 1848 C C . ILE B 1 44 ? 0.549 20.844 12.523 1 98.88 44 ILE B C 1
ATOM 1850 O O . ILE B 1 44 ? 0.947 21.984 12.336 1 98.88 44 ILE B O 1
ATOM 1854 N N . ALA B 1 45 ? 1.35 19.844 12.672 1 98.81 45 ALA B N 1
ATOM 1855 C CA . ALA B 1 45 ? 2.785 19.953 12.438 1 98.81 45 ALA B CA 1
ATOM 1856 C C . ALA B 1 45 ? 3.098 19.906 10.938 1 98.81 45 ALA B C 1
ATOM 1858 O O . ALA B 1 45 ? 2.836 18.891 10.281 1 98.81 45 ALA B O 1
ATOM 1859 N N . LEU B 1 46 ? 3.629 20.922 10.375 1 98.75 46 LEU B N 1
ATOM 1860 C CA . LEU B 1 46 ? 4.059 20.984 8.984 1 98.75 46 LEU B CA 1
ATOM 1861 C C . LEU B 1 46 ? 5.574 21.141 8.891 1 98.75 46 LEU B C 1
ATOM 1863 O O . LEU B 1 46 ? 6.23 21.469 9.883 1 98.75 46 LEU B O 1
ATOM 1867 N N . LEU B 1 47 ? 6.082 20.812 7.75 1 98.5 47 LEU B N 1
ATOM 1868 C CA . LEU B 1 47 ? 7.488 21.047 7.43 1 98.5 47 LEU B CA 1
ATOM 1869 C C . LEU B 1 47 ? 7.633 22.156 6.398 1 98.5 47 LEU B C 1
ATOM 1871 O O . LEU B 1 47 ? 7.098 22.047 5.293 1 98.5 47 LEU B O 1
ATOM 1875 N N . ARG B 1 48 ? 8.273 23.188 6.723 1 97.94 48 ARG B N 1
ATOM 1876 C CA . ARG B 1 48 ? 8.617 24.234 5.766 1 97.94 48 ARG B CA 1
ATOM 1877 C C . ARG B 1 48 ? 9.977 23.969 5.129 1 97.94 48 ARG B C 1
ATOM 1879 O O . ARG B 1 48 ? 10.977 23.797 5.832 1 97.94 48 ARG B O 1
ATOM 1886 N N . ASP B 1 49 ? 9.977 23.812 3.82 1 94.62 49 ASP B N 1
ATOM 1887 C CA . ASP B 1 49 ? 11.234 23.781 3.086 1 94.62 49 ASP B CA 1
ATOM 1888 C C . ASP B 1 49 ? 11.836 25.188 2.953 1 94.62 49 ASP B C 1
ATOM 1890 O O . ASP B 1 49 ? 11.328 26.016 2.193 1 94.62 49 ASP B O 1
ATOM 1894 N N . THR B 1 50 ? 12.945 25.422 3.623 1 93.62 50 THR B N 1
ATOM 1895 C CA . THR B 1 50 ? 13.508 26.766 3.688 1 93.62 50 THR B CA 1
ATOM 1896 C C . THR B 1 50 ? 14.203 27.125 2.379 1 93.62 50 THR B C 1
ATOM 1898 O O . THR B 1 50 ? 14.484 28.297 2.119 1 93.62 50 THR B O 1
ATOM 1901 N N . SER B 1 51 ? 14.5 26.141 1.555 1 89.5 51 SER B N 1
ATOM 1902 C CA . SER B 1 51 ? 15.156 26.406 0.277 1 89.5 51 SER B CA 1
ATOM 1903 C C . SER B 1 51 ? 14.203 27.094 -0.695 1 89.5 51 SER B C 1
ATOM 1905 O O . SER B 1 51 ? 14.633 27.891 -1.545 1 89.5 51 SER B O 1
ATOM 1907 N N . ASN B 1 52 ? 12.906 26.859 -0.604 1 90.19 52 ASN B N 1
ATOM 1908 C CA . ASN B 1 52 ? 11.953 27.453 -1.533 1 90.19 52 ASN B CA 1
ATOM 1909 C C . ASN B 1 52 ? 10.719 27.969 -0.808 1 90.19 52 ASN B C 1
ATOM 1911 O O . ASN B 1 52 ? 9.758 28.422 -1.444 1 90.19 52 ASN B O 1
ATOM 1915 N N . ASN B 1 53 ? 10.68 27.797 0.49 1 93.94 53 ASN B N 1
ATOM 1916 C CA . ASN B 1 53 ? 9.656 28.328 1.384 1 93.94 53 ASN B CA 1
ATOM 1917 C C . ASN B 1 53 ? 8.305 27.656 1.144 1 93.94 53 ASN B C 1
ATOM 1919 O O . ASN B 1 53 ? 7.262 28.297 1.226 1 93.94 53 ASN B O 1
ATOM 1923 N N . THR B 1 54 ? 8.312 26.453 0.747 1 95.5 54 THR B N 1
ATOM 1924 C CA . THR B 1 54 ? 7.09 25.672 0.571 1 95.5 54 THR B CA 1
ATOM 1925 C C . THR B 1 54 ? 6.836 24.781 1.785 1 95.5 54 THR B C 1
ATOM 1927 O O . THR B 1 54 ? 7.758 24.469 2.539 1 95.5 54 THR B O 1
ATOM 1930 N N . TYR B 1 55 ? 5.57 24.469 1.99 1 97.5 55 TYR B N 1
ATOM 1931 C CA . TYR B 1 55 ? 5.16 23.641 3.119 1 97.5 55 TYR B CA 1
ATOM 1932 C C . TYR B 1 55 ? 4.773 22.234 2.654 1 97.5 55 TYR B C 1
ATOM 1934 O O . TYR B 1 55 ? 4.133 22.078 1.611 1 97.5 55 TYR B O 1
ATOM 1942 N N . HIS B 1 56 ? 5.18 21.281 3.488 1 97.19 56 HIS B N 1
ATOM 1943 C CA . HIS B 1 56 ? 4.926 19.875 3.197 1 97.19 56 HIS B CA 1
ATOM 1944 C C . HIS B 1 56 ? 4.504 19.125 4.453 1 97.19 56 HIS B C 1
ATOM 1946 O O . HIS B 1 56 ? 4.699 19.609 5.57 1 97.19 56 HIS B O 1
ATOM 1952 N N . LEU B 1 57 ? 3.861 18.047 4.25 1 98.62 57 LEU B N 1
ATOM 1953 C CA . LEU B 1 57 ? 3.631 17.078 5.312 1 98.62 57 LEU B CA 1
ATOM 1954 C C . LEU B 1 57 ? 4.812 16.125 5.441 1 98.62 57 LEU B C 1
ATOM 1956 O O . LEU B 1 57 ? 5.5 15.836 4.457 1 98.62 57 LEU B O 1
ATOM 1960 N N . PRO B 1 58 ? 5.078 15.719 6.652 1 98.62 58 PRO B N 1
ATOM 1961 C CA . PRO B 1 58 ? 6.16 14.742 6.777 1 98.62 58 PRO B CA 1
ATOM 1962 C C . PRO B 1 58 ? 5.84 13.414 6.09 1 98.62 58 PRO B C 1
ATOM 1964 O O . PRO B 1 58 ? 4.734 12.891 6.234 1 98.62 58 PRO B O 1
ATOM 1967 N N . LYS B 1 59 ? 6.664 12.906 5.355 1 98.12 59 LYS B N 1
ATOM 1968 C CA . LYS B 1 59 ? 6.527 11.648 4.633 1 98.12 59 LYS B CA 1
ATOM 1969 C C . LYS B 1 59 ? 7.887 11.141 4.152 1 98.12 59 LYS B C 1
ATOM 1971 O O . LYS B 1 59 ? 8.859 11.898 4.113 1 98.12 59 LYS B O 1
ATOM 1976 N N . GLY B 1 60 ? 7.922 9.883 3.766 1 97.38 60 GLY B N 1
ATOM 1977 C CA . GLY B 1 60 ? 9.125 9.305 3.184 1 97.38 60 GLY B CA 1
ATOM 1978 C C . GLY B 1 60 ? 8.93 7.879 2.699 1 97.38 60 GLY B C 1
ATOM 1979 O O . GLY B 1 60 ? 7.852 7.301 2.873 1 97.38 60 GLY B O 1
ATOM 1980 N N . ARG B 1 61 ? 10 7.359 2.127 1 97.06 61 ARG B N 1
ATOM 1981 C CA . ARG B 1 61 ? 9.969 6 1.601 1 97.06 61 ARG B CA 1
ATOM 1982 C C . ARG B 1 61 ? 9.875 4.977 2.727 1 97.06 61 ARG B C 1
ATOM 1984 O O . ARG B 1 61 ? 10.492 5.148 3.781 1 97.06 61 ARG B O 1
ATOM 1991 N N . LYS B 1 62 ? 9.086 3.953 2.486 1 98.06 62 LYS B N 1
ATOM 1992 C CA . LYS B 1 62 ? 9.078 2.873 3.469 1 98.06 62 LYS B CA 1
ATOM 1993 C C . LYS B 1 62 ? 10.406 2.115 3.457 1 98.06 62 LYS B C 1
ATOM 1995 O O . LYS B 1 62 ? 11.094 2.07 2.434 1 98.06 62 LYS B O 1
ATOM 2000 N N . ASN B 1 63 ? 10.828 1.564 4.617 1 97.69 63 ASN B N 1
ATOM 2001 C CA . ASN B 1 63 ? 11.953 0.632 4.684 1 97.69 63 ASN B CA 1
ATOM 2002 C C . ASN B 1 63 ? 11.562 -0.748 4.16 1 97.69 63 ASN B C 1
ATOM 2004 O O . ASN B 1 63 ? 10.375 -1.061 4.039 1 97.69 63 ASN B O 1
ATOM 2008 N N . ILE B 1 64 ? 12.562 -1.511 3.781 1 97.56 64 ILE B N 1
ATOM 2009 C CA . ILE B 1 64 ? 12.344 -2.889 3.357 1 97.56 64 ILE B CA 1
ATOM 2010 C C . ILE B 1 64 ? 11.656 -3.668 4.473 1 97.56 64 ILE B C 1
ATOM 2012 O O . ILE B 1 64 ? 12.086 -3.619 5.629 1 97.56 64 ILE B O 1
ATOM 2016 N N . ASP B 1 65 ? 10.461 -4.281 4.148 1 94.69 65 ASP B N 1
ATOM 2017 C CA . ASP B 1 65 ? 9.672 -5.16 5.004 1 94.69 65 ASP B CA 1
ATOM 2018 C C . ASP B 1 65 ? 8.93 -4.363 6.078 1 94.69 65 ASP B C 1
ATOM 2020 O O . ASP B 1 65 ? 8.492 -4.922 7.082 1 94.69 65 ASP B O 1
ATOM 2024 N N . GLU B 1 66 ? 8.859 -3.107 5.973 1 96.94 66 GLU B N 1
ATOM 2025 C CA . GLU B 1 66 ? 8.141 -2.223 6.883 1 96.94 66 GLU B CA 1
ATOM 2026 C C . GLU B 1 66 ? 6.68 -2.064 6.465 1 96.94 66 GLU B C 1
ATOM 2028 O O . GLU B 1 66 ? 6.383 -1.929 5.277 1 96.94 66 GLU B O 1
ATOM 2033 N N . ASP B 1 67 ? 5.754 -2.08 7.379 1 96.81 67 ASP B N 1
ATOM 2034 C CA . ASP B 1 67 ? 4.359 -1.8 7.055 1 96.81 67 ASP B CA 1
ATOM 2035 C C . ASP B 1 67 ? 4.145 -0.31 6.797 1 96.81 67 ASP B C 1
ATOM 2037 O O . ASP B 1 67 ? 4.965 0.519 7.195 1 96.81 67 ASP B O 1
ATOM 2041 N N . LEU B 1 68 ? 3.021 0.01 6.148 1 98.62 68 LEU B N 1
ATOM 2042 C CA . LEU B 1 68 ? 2.76 1.366 5.676 1 98.62 68 LEU B CA 1
ATOM 2043 C C . LEU B 1 68 ? 2.609 2.328 6.852 1 98.62 68 LEU B C 1
ATOM 2045 O O . LEU B 1 68 ? 3.221 3.4 6.863 1 98.62 68 LEU B O 1
ATOM 2049 N N . LEU B 1 69 ? 1.795 1.96 7.844 1 98.69 69 LEU B N 1
ATOM 2050 C CA . LEU B 1 69 ? 1.567 2.84 8.984 1 98.69 69 LEU B CA 1
ATOM 2051 C C . LEU B 1 69 ? 2.854 3.041 9.781 1 98.69 69 LEU B C 1
ATOM 2053 O O . LEU B 1 69 ? 3.164 4.16 10.188 1 98.69 69 LEU B O 1
ATOM 2057 N N . ALA B 1 70 ? 3.57 1.987 9.969 1 98.38 70 ALA B N 1
ATOM 2058 C CA . ALA B 1 70 ? 4.848 2.084 10.672 1 98.38 70 ALA B CA 1
ATOM 2059 C C . ALA B 1 70 ? 5.797 3.039 9.945 1 98.38 70 ALA B C 1
ATOM 2061 O O . ALA B 1 70 ? 6.48 3.844 10.586 1 98.38 70 ALA B O 1
ATOM 2062 N N . ALA B 1 71 ? 5.863 2.91 8.672 1 98.62 71 ALA B N 1
ATOM 2063 C CA . ALA B 1 71 ? 6.695 3.801 7.867 1 98.62 71 ALA B CA 1
ATOM 2064 C C . ALA B 1 71 ? 6.281 5.258 8.055 1 98.62 71 ALA B C 1
ATOM 2066 O O . ALA B 1 71 ? 7.133 6.133 8.219 1 98.62 71 ALA B O 1
ATOM 2067 N N . ALA B 1 72 ? 4.965 5.508 8.008 1 98.81 72 ALA B N 1
ATOM 2068 C CA . ALA B 1 72 ? 4.445 6.867 8.148 1 98.81 72 ALA B CA 1
ATOM 2069 C C . ALA B 1 72 ? 4.863 7.477 9.484 1 98.81 72 ALA B C 1
ATOM 2071 O O . ALA B 1 72 ? 5.328 8.617 9.539 1 98.81 72 ALA B O 1
ATOM 2072 N N . LEU B 1 73 ? 4.699 6.695 10.539 1 98.88 73 LEU B N 1
ATOM 2073 C CA . LEU B 1 73 ? 5.027 7.176 11.875 1 98.88 73 LEU B CA 1
ATOM 2074 C C . LEU B 1 73 ? 6.531 7.383 12.023 1 98.88 73 LEU B C 1
ATOM 2076 O O . LEU B 1 73 ? 6.973 8.375 12.602 1 98.88 73 LEU B O 1
ATOM 2080 N N . ARG B 1 74 ? 7.297 6.441 11.531 1 98.44 74 ARG B N 1
ATOM 2081 C CA . ARG B 1 74 ? 8.75 6.574 11.578 1 98.44 74 ARG B CA 1
ATOM 2082 C C . ARG B 1 74 ? 9.211 7.816 10.828 1 98.44 74 ARG B C 1
ATOM 2084 O O . ARG B 1 74 ? 9.984 8.617 11.352 1 98.44 74 ARG B O 1
ATOM 2091 N N . GLU B 1 75 ? 8.75 7.984 9.555 1 98.31 75 GLU B N 1
ATOM 2092 C CA . GLU B 1 75 ? 9.141 9.125 8.734 1 98.31 75 GLU B CA 1
ATOM 2093 C C . GLU B 1 75 ? 8.758 10.445 9.398 1 98.31 75 GLU B C 1
ATOM 2095 O O . GLU B 1 75 ? 9.469 11.438 9.281 1 98.31 75 GLU B O 1
ATOM 2100 N N . THR B 1 76 ? 7.586 10.5 10.055 1 98.75 76 THR B N 1
ATOM 2101 C CA . THR B 1 76 ? 7.176 11.695 10.781 1 98.75 76 THR B CA 1
ATOM 2102 C C . THR B 1 76 ? 8.172 12.016 11.898 1 98.75 76 THR B C 1
ATOM 2104 O O . THR B 1 76 ? 8.609 13.164 12.031 1 98.75 76 THR B O 1
ATOM 2107 N N . TYR B 1 77 ? 8.523 10.984 12.656 1 98.62 77 TYR B N 1
ATOM 2108 C CA . TYR B 1 77 ? 9.516 11.18 13.719 1 98.62 77 TYR B CA 1
ATOM 2109 C C . TYR B 1 77 ? 10.844 11.664 13.141 1 98.62 77 TYR B C 1
ATOM 2111 O O . TYR B 1 77 ? 11.445 12.602 13.664 1 98.62 77 TYR B O 1
ATOM 2119 N N . GLU B 1 78 ? 11.297 11.016 12.109 1 97.81 78 GLU B N 1
ATOM 2120 C CA . GLU B 1 78 ? 12.586 11.352 11.516 1 97.81 78 GLU B CA 1
ATOM 2121 C C . GLU B 1 78 ? 12.617 12.805 11.055 1 97.81 78 GLU B C 1
ATOM 2123 O O . GLU B 1 78 ? 13.586 13.523 11.312 1 97.81 78 GLU B O 1
ATOM 2128 N N . GLU B 1 79 ? 11.586 13.266 10.383 1 98.06 79 GLU B N 1
ATOM 2129 C CA . GLU B 1 79 ? 11.602 14.578 9.742 1 98.06 79 GLU B CA 1
ATOM 2130 C C . GLU B 1 79 ? 11.211 15.68 10.734 1 98.06 79 GLU B C 1
ATOM 2132 O O . GLU B 1 79 ? 11.539 16.844 10.523 1 98.06 79 GLU B O 1
ATOM 2137 N N . THR B 1 80 ? 10.469 15.375 11.828 1 98.12 80 THR B N 1
ATOM 2138 C CA . THR B 1 80 ? 9.93 16.406 12.703 1 98.12 80 THR B CA 1
ATOM 2139 C C . THR B 1 80 ? 10.57 16.344 14.086 1 98.12 80 THR B C 1
ATOM 2141 O O . THR B 1 80 ? 10.5 17.297 14.859 1 98.12 80 THR B O 1
ATOM 2144 N N . GLY B 1 81 ? 11.109 15.18 14.445 1 98.25 81 GLY B N 1
ATOM 2145 C CA . GLY B 1 81 ? 11.602 14.953 15.797 1 98.25 81 GLY B CA 1
ATOM 2146 C C . GLY B 1 81 ? 10.492 14.68 16.797 1 98.25 81 GLY B C 1
ATOM 2147 O O . GLY B 1 81 ? 10.75 14.484 17.984 1 98.25 81 GLY B O 1
ATOM 2148 N N . LEU B 1 82 ? 9.25 14.641 16.375 1 98.25 82 LEU B N 1
ATOM 2149 C CA . LEU B 1 82 ? 8.109 14.406 17.25 1 98.25 82 LEU B CA 1
ATOM 2150 C C . LEU B 1 82 ? 7.809 12.922 17.375 1 98.25 82 LEU B C 1
ATOM 2152 O O . LEU B 1 82 ? 7.781 12.203 16.375 1 98.25 82 LEU B O 1
ATOM 2156 N N . SER B 1 83 ? 7.66 12.469 18.578 1 97.56 83 SER B N 1
ATOM 2157 C CA . SER B 1 83 ? 7.051 11.156 18.781 1 97.56 83 SER B CA 1
ATOM 2158 C C . SER B 1 83 ? 5.543 11.211 18.562 1 97.56 83 SER B C 1
ATOM 2160 O O . SER B 1 83 ? 4.836 11.898 19.312 1 97.56 83 SER B O 1
ATOM 2162 N N . VAL B 1 84 ? 5.07 10.547 17.562 1 98.62 84 VAL B N 1
ATOM 2163 C CA . VAL B 1 84 ? 3.646 10.562 17.25 1 98.62 84 VAL B CA 1
ATOM 2164 C C . VAL B 1 84 ? 3.092 9.141 17.328 1 98.62 84 VAL B C 1
ATOM 2166 O O . VAL B 1 84 ? 3.848 8.164 17.266 1 98.62 84 VAL B O 1
ATOM 2169 N N . THR B 1 85 ? 1.812 8.992 17.516 1 98.75 85 THR B N 1
ATOM 2170 C CA . THR B 1 85 ? 1.098 7.723 17.469 1 98.75 85 THR B CA 1
ATOM 2171 C C . THR B 1 85 ? -0.027 7.773 16.438 1 98.75 85 THR B C 1
ATOM 2173 O O . THR B 1 85 ? -0.482 8.859 16.062 1 98.75 85 THR B O 1
ATOM 2176 N N . ALA B 1 86 ? -0.35 6.594 15.945 1 98.69 86 ALA B N 1
ATOM 2177 C CA . ALA B 1 86 ? -1.528 6.551 15.078 1 98.69 86 ALA B CA 1
ATOM 2178 C C . ALA B 1 86 ? -2.738 7.172 15.773 1 98.69 86 ALA B C 1
ATOM 2180 O O . ALA B 1 86 ? -2.941 6.977 16.969 1 98.69 86 ALA B O 1
ATOM 2181 N N . LEU B 1 87 ? -3.506 7.949 15.039 1 98.69 87 LEU B N 1
ATOM 2182 C CA . LEU B 1 87 ? -4.738 8.547 15.547 1 98.69 87 LEU B CA 1
ATOM 2183 C C . LEU B 1 87 ? -5.961 7.809 15 1 98.69 87 LEU B C 1
ATOM 2185 O O . LEU B 1 87 ? -6.34 7.988 13.844 1 98.69 87 LEU B O 1
ATOM 2189 N N . PRO B 1 88 ? -6.559 6.875 15.812 1 98.44 88 PRO B N 1
ATOM 2190 C CA . PRO B 1 88 ? -7.766 6.207 15.328 1 98.44 88 PRO B CA 1
ATOM 2191 C C . PRO B 1 88 ? -8.906 7.184 15.039 1 98.44 88 PRO B C 1
ATOM 2193 O O . PRO B 1 88 ? -9.219 8.031 15.875 1 98.44 88 PRO B O 1
ATOM 2196 N N . LEU B 1 89 ? -9.453 7.133 13.828 1 98.38 89 LEU B N 1
ATOM 2197 C CA . LEU B 1 89 ? -10.562 7.965 13.391 1 98.38 89 LEU B CA 1
ATOM 2198 C C . LEU B 1 89 ? -11.617 7.133 12.664 1 98.38 89 LEU B C 1
ATOM 2200 O O . LEU B 1 89 ? -11.359 5.984 12.297 1 98.38 89 LEU B O 1
ATOM 2204 N N . LYS B 1 90 ? -12.812 7.691 12.555 1 97.06 90 LYS B N 1
ATOM 2205 C CA . LYS B 1 90 ? -13.828 7.074 11.703 1 97.06 90 LYS B CA 1
ATOM 2206 C C . LYS B 1 90 ? -13.555 7.344 10.227 1 97.06 90 LYS B C 1
ATOM 2208 O O . LYS B 1 90 ? -14.305 8.062 9.57 1 97.06 90 LYS B O 1
ATOM 2213 N N . VAL B 1 91 ? -12.484 6.75 9.75 1 97.69 91 VAL B N 1
ATOM 2214 C CA . VAL B 1 91 ? -12.109 6.824 8.344 1 97.69 91 VAL B CA 1
ATOM 2215 C C . VAL B 1 91 ? -13.008 5.898 7.523 1 97.69 91 VAL B C 1
ATOM 2217 O O . VAL B 1 91 ? -13.047 4.691 7.758 1 97.69 91 VAL B O 1
ATOM 2220 N N . ALA B 1 92 ? -13.766 6.488 6.598 1 96.62 92 ALA B N 1
ATOM 2221 C CA . ALA B 1 92 ? -14.484 5.645 5.648 1 96.62 92 ALA B CA 1
ATOM 2222 C C . ALA B 1 92 ? -13.523 4.863 4.762 1 96.62 92 ALA B C 1
ATOM 2224 O O . ALA B 1 92 ? -12.602 5.441 4.176 1 96.62 92 ALA B O 1
ATOM 2225 N N . THR B 1 93 ? -13.672 3.566 4.719 1 97 93 THR B N 1
ATOM 2226 C CA . THR B 1 93 ? -12.672 2.768 4.012 1 97 93 THR B CA 1
ATOM 2227 C C . THR B 1 93 ? -13.328 1.587 3.303 1 97 93 THR B C 1
ATOM 2229 O O . THR B 1 93 ? -14.398 1.128 3.709 1 97 93 THR B O 1
ATOM 2232 N N . ARG B 1 94 ? -12.695 1.128 2.238 1 96.25 94 ARG B N 1
ATOM 2233 C CA . ARG B 1 94 ? -13.141 -0.066 1.526 1 96.25 94 ARG B CA 1
ATOM 2234 C C . ARG B 1 94 ? -12.383 -1.302 2.01 1 96.25 94 ARG B C 1
ATOM 2236 O O . ARG B 1 94 ? -12.602 -2.404 1.504 1 96.25 94 ARG B O 1
ATOM 2243 N N . ALA B 1 95 ? -11.414 -1.148 2.967 1 97.38 95 ALA B N 1
ATOM 2244 C CA . ALA B 1 95 ? -10.875 -2.32 3.648 1 97.38 95 ALA B CA 1
ATOM 2245 C C . ALA B 1 95 ? -11.984 -3.125 4.32 1 97.38 95 ALA B C 1
ATOM 2247 O O . ALA B 1 95 ? -12.969 -2.559 4.805 1 97.38 95 ALA B O 1
ATOM 2248 N N . THR B 1 96 ? -11.828 -4.402 4.355 1 95.75 96 THR B N 1
ATOM 2249 C CA . THR B 1 96 ? -12.883 -5.293 4.84 1 95.75 96 THR B CA 1
ATOM 2250 C C . THR B 1 96 ? -12.867 -5.359 6.367 1 95.75 96 THR B C 1
ATOM 2252 O O . THR B 1 96 ? -11.828 -5.609 6.977 1 95.75 96 THR B O 1
ATOM 2255 N N . PRO B 1 97 ? -13.984 -5.031 7.023 1 95.81 97 PRO B N 1
ATOM 2256 C CA . PRO B 1 97 ? -14.047 -5.277 8.469 1 95.81 97 PRO B CA 1
ATOM 2257 C C . PRO B 1 97 ? -14 -6.762 8.812 1 95.81 97 PRO B C 1
ATOM 2259 O O . PRO B 1 97 ? -14.586 -7.582 8.102 1 95.81 97 PRO B O 1
ATOM 2262 N N . THR B 1 98 ? -13.281 -7.102 9.852 1 94.31 98 THR B N 1
ATOM 2263 C CA . THR B 1 98 ? -13.234 -8.484 10.305 1 94.31 98 THR B CA 1
ATOM 2264 C C . THR B 1 98 ? -14.547 -8.875 10.992 1 94.31 98 THR B C 1
ATOM 2266 O O . THR B 1 98 ? -15.359 -8.008 11.312 1 94.31 98 THR B O 1
ATOM 2269 N N . GLN B 1 99 ? -14.695 -10.125 11.133 1 91.38 99 GLN B N 1
ATOM 2270 C CA . GLN B 1 99 ? -15.938 -10.648 11.68 1 91.38 99 GLN B CA 1
ATOM 2271 C C . GLN B 1 99 ? -16.234 -10.039 13.047 1 91.38 99 GLN B C 1
ATOM 2273 O O . GLN B 1 99 ? -17.391 -9.742 13.367 1 91.38 99 GLN B O 1
ATOM 2278 N N . ASP B 1 100 ? -15.227 -9.852 13.875 1 93.38 100 ASP B N 1
ATOM 2279 C CA . ASP B 1 100 ? -15.406 -9.344 15.234 1 93.38 100 ASP B CA 1
ATOM 2280 C C . ASP B 1 100 ? -15.828 -7.875 15.219 1 93.38 100 ASP B C 1
ATOM 2282 O O . ASP B 1 100 ? -16.297 -7.352 16.234 1 93.38 100 ASP B O 1
ATOM 2286 N N . MET B 1 101 ? -15.68 -7.238 14.062 1 94.06 101 MET B N 1
ATOM 2287 C CA . MET B 1 101 ? -16.031 -5.828 13.945 1 94.06 101 MET B CA 1
ATOM 2288 C C . MET B 1 101 ? -17.5 -5.668 13.539 1 94.06 101 MET B C 1
ATOM 2290 O O . MET B 1 101 ? -18.062 -4.586 13.68 1 94.06 101 MET B O 1
ATOM 2294 N N . LEU B 1 102 ? -17.969 -6.742 12.992 1 90.69 102 LEU B N 1
ATOM 2295 C CA . LEU B 1 102 ? -19.328 -6.656 12.492 1 90.69 102 LEU B CA 1
ATOM 2296 C C . LEU B 1 102 ? -20.312 -6.379 13.625 1 90.69 102 LEU B C 1
ATOM 2298 O O . LEU B 1 102 ? -20.172 -6.93 14.719 1 90.69 102 LEU B O 1
ATOM 2302 N N . GLY B 1 103 ? -21.281 -5.48 13.367 1 91.12 103 GLY B N 1
ATOM 2303 C CA . GLY B 1 103 ? -22.266 -5.113 14.375 1 91.12 103 GLY B CA 1
ATOM 2304 C C . GLY B 1 103 ? -21.812 -3.945 15.234 1 91.12 103 GLY B C 1
ATOM 2305 O O . GLY B 1 103 ? -22.594 -3.428 16.047 1 91.12 103 GLY B O 1
ATOM 2306 N N . THR B 1 104 ? -20.531 -3.576 15.109 1 91 104 THR B N 1
ATOM 2307 C CA . THR B 1 104 ? -20.031 -2.504 15.961 1 91 104 THR B CA 1
ATOM 2308 C C . THR B 1 104 ? -20.109 -1.16 15.242 1 91 104 THR B C 1
ATOM 2310 O O . THR B 1 104 ? -19.656 -0.141 15.758 1 91 104 THR B O 1
ATOM 2313 N N . PHE B 1 105 ? -20.594 -1.17 14.039 1 88.94 105 PHE B N 1
ATOM 2314 C CA . PHE B 1 105 ? -20.797 0.026 13.234 1 88.94 105 PHE B CA 1
ATOM 2315 C C . PHE B 1 105 ? -22.016 -0.128 12.328 1 88.94 105 PHE B C 1
ATOM 2317 O O . PHE B 1 105 ? -22.484 -1.244 12.086 1 88.94 105 PHE B O 1
ATOM 2324 N N . ALA B 1 106 ? -22.484 0.953 11.875 1 84.88 106 ALA B N 1
ATOM 2325 C CA . ALA B 1 106 ? -23.656 0.923 11 1 84.88 106 ALA B CA 1
ATOM 2326 C C . ALA B 1 106 ? -23.234 0.691 9.547 1 84.88 106 ALA B C 1
ATOM 2328 O O . ALA B 1 106 ? -22.25 1.248 9.086 1 84.88 106 ALA B O 1
ATOM 2329 N N . ILE B 1 107 ? -23.891 -0.229 8.984 1 82 107 ILE B N 1
ATOM 2330 C CA . ILE B 1 107 ? -23.672 -0.447 7.562 1 82 107 ILE B CA 1
ATOM 2331 C C . ILE B 1 107 ? -24.438 0.61 6.758 1 82 107 ILE B C 1
ATOM 2333 O O . ILE B 1 107 ? -25.656 0.743 6.891 1 82 107 ILE B O 1
ATOM 2337 N N . GLY B 1 108 ? -23.688 1.404 6.051 1 79.94 108 GLY B N 1
ATOM 2338 C CA . GLY B 1 108 ? -24.281 2.488 5.285 1 79.94 108 GLY B CA 1
ATOM 2339 C C . GLY B 1 108 ? -24.906 2.027 3.98 1 79.94 108 GLY B C 1
ATOM 2340 O O . GLY B 1 108 ? -25.141 0.832 3.787 1 79.94 108 GLY B O 1
ATOM 2341 N N . THR B 1 109 ? -25.297 3.018 3.148 1 80.62 109 THR B N 1
ATOM 2342 C CA . THR B 1 109 ? -25.969 2.775 1.873 1 80.62 109 THR B CA 1
ATOM 2343 C C . THR B 1 109 ? -25.062 1.985 0.931 1 80.62 109 THR B C 1
ATOM 2345 O O . THR B 1 109 ? -25.547 1.136 0.174 1 80.62 109 THR B O 1
ATOM 2348 N N . ASN B 1 110 ? -23.812 2.324 1.052 1 85.31 110 ASN B N 1
ATOM 2349 C CA . ASN B 1 110 ? -22.828 1.577 0.271 1 85.31 110 ASN B CA 1
ATOM 2350 C C . ASN B 1 110 ? -22.188 0.469 1.096 1 85.31 110 ASN B C 1
ATOM 2352 O O . ASN B 1 110 ? -21.297 0.735 1.92 1 85.31 110 ASN B O 1
ATOM 2356 N N . PRO B 1 111 ? -22.531 -0.737 0.836 1 83.5 111 PRO B N 1
ATOM 2357 C CA . PRO B 1 111 ? -22.031 -1.825 1.675 1 83.5 111 PRO B CA 1
ATOM 2358 C C . PRO B 1 111 ? -20.547 -2.102 1.447 1 83.5 111 PRO B C 1
ATOM 2360 O O . PRO B 1 111 ? -19.922 -2.83 2.225 1 83.5 111 PRO B O 1
ATOM 2363 N N . ASP B 1 112 ? -19.969 -1.548 0.443 1 88.25 112 ASP B N 1
ATOM 2364 C CA . ASP B 1 112 ? -18.562 -1.756 0.141 1 88.25 112 ASP B CA 1
ATOM 2365 C C . ASP B 1 112 ? -17.672 -0.795 0.938 1 88.25 112 ASP B C 1
ATOM 2367 O O . ASP B 1 112 ? -16.453 -0.887 0.893 1 88.25 112 ASP B O 1
ATOM 2371 N N . VAL B 1 113 ? -18.297 0.125 1.602 1 94.06 113 VAL B N 1
ATOM 2372 C CA . VAL B 1 113 ? -17.562 1.125 2.367 1 94.06 113 VAL B CA 1
ATOM 2373 C C . VAL B 1 113 ? -17.922 1.014 3.846 1 94.06 113 VAL B C 1
ATOM 2375 O O . VAL B 1 113 ? -19.094 1.091 4.211 1 94.06 113 VAL B O 1
ATOM 2378 N N . THR B 1 114 ? -16.953 0.71 4.637 1 94.44 114 THR B N 1
ATOM 2379 C CA . THR B 1 114 ? -17.141 0.744 6.086 1 94.44 114 THR B CA 1
ATOM 2380 C C . THR B 1 114 ? -16.984 2.166 6.617 1 94.44 114 THR B C 1
ATOM 2382 O O . THR B 1 114 ? -15.922 2.777 6.457 1 94.44 114 THR B O 1
ATOM 2385 N N . ASP B 1 115 ? -18.016 2.652 7.168 1 93.31 115 ASP B N 1
ATOM 2386 C CA . ASP B 1 115 ? -18.016 3.975 7.785 1 93.31 115 ASP B CA 1
ATOM 2387 C C . ASP B 1 115 ? -18.469 3.902 9.242 1 93.31 115 ASP B C 1
ATOM 2389 O O . ASP B 1 115 ? -19.203 2.992 9.633 1 93.31 115 ASP B O 1
ATOM 2393 N N . GLY B 1 116 ? -17.891 4.742 10.055 1 94.12 116 GLY B N 1
ATOM 2394 C CA . GLY B 1 116 ? -18.344 4.824 11.438 1 94.12 116 GLY B CA 1
ATOM 2395 C C . GLY B 1 116 ? -17.516 3.967 12.383 1 94.12 116 GLY B C 1
ATOM 2396 O O . GLY B 1 116 ? -17.75 3.98 13.594 1 94.12 116 GLY B O 1
ATOM 2397 N N . LEU B 1 117 ? -16.672 3.195 11.898 1 96.38 117 LEU B N 1
ATOM 2398 C CA . LEU B 1 117 ? -15.781 2.359 12.703 1 96.38 117 LEU B CA 1
ATOM 2399 C C . LEU B 1 117 ? -14.438 3.043 12.922 1 96.38 117 LEU B C 1
ATOM 2401 O O . LEU B 1 117 ? -13.805 3.496 11.969 1 96.38 117 LEU B O 1
ATOM 2405 N N . LEU B 1 118 ? -14.023 3.156 14.203 1 96.81 118 LEU B N 1
ATOM 2406 C CA . LEU B 1 118 ? -12.695 3.695 14.477 1 96.81 118 LEU B CA 1
ATOM 2407 C C . LEU B 1 118 ? -11.609 2.773 13.93 1 96.81 118 LEU B C 1
ATOM 2409 O O . LEU B 1 118 ? -11.648 1.562 14.148 1 96.81 118 LEU B O 1
ATOM 2413 N N . ASN B 1 119 ? -10.75 3.336 13.195 1 97.69 119 ASN B N 1
ATOM 2414 C CA . ASN B 1 119 ? -9.648 2.58 12.617 1 97.69 119 ASN B CA 1
ATOM 2415 C C . ASN B 1 119 ? -8.445 3.475 12.32 1 97.69 119 ASN B C 1
ATOM 2417 O O . ASN B 1 119 ? -8.508 4.688 12.531 1 97.69 119 ASN B O 1
ATOM 2421 N N . CYS B 1 120 ? -7.316 2.943 11.914 1 98.19 120 CYS B N 1
ATOM 2422 C CA . CYS B 1 120 ? -6.109 3.67 11.531 1 98.19 120 CYS B CA 1
ATOM 2423 C C . CYS B 1 120 ? -5.77 3.438 10.062 1 98.19 120 CYS B C 1
ATOM 2425 O O . CYS B 1 120 ? -4.598 3.322 9.711 1 98.19 120 CYS B O 1
ATOM 2427 N N . GLU B 1 121 ? -6.852 3.26 9.266 1 98.25 121 GLU B N 1
ATOM 2428 C CA . GLU B 1 121 ? -6.668 3.037 7.84 1 98.25 121 GLU B CA 1
ATOM 2429 C C . GLU B 1 121 ? -6.129 4.289 7.152 1 98.25 121 GLU B C 1
ATOM 2431 O O . GLU B 1 121 ? -6.188 5.387 7.715 1 98.25 121 GLU B O 1
ATOM 2436 N N . VAL B 1 122 ? -5.574 4.086 5.961 1 98.38 122 VAL B N 1
ATOM 2437 C CA . VAL B 1 122 ? -5.117 5.172 5.102 1 98.38 122 VAL B CA 1
ATOM 2438 C C . VAL B 1 122 ? -6.242 6.184 4.898 1 98.38 122 VAL B C 1
ATOM 2440 O O . VAL B 1 122 ? -7.375 5.805 4.59 1 98.38 122 VAL B O 1
ATOM 2443 N N . SER B 1 123 ? -5.934 7.469 5.125 1 98.44 123 SER B N 1
ATOM 2444 C CA . SER B 1 123 ? -6.91 8.531 4.906 1 98.44 123 SER B CA 1
ATOM 2445 C C . SER B 1 123 ? -7.043 8.859 3.422 1 98.44 123 SER B C 1
ATOM 2447 O O . SER B 1 123 ? -8.117 9.258 2.965 1 98.44 123 SER B O 1
ATOM 2449 N N . SER B 1 124 ? -5.988 8.742 2.723 1 98.75 124 SER B N 1
ATOM 2450 C CA . SER B 1 124 ? -5.938 9.031 1.291 1 98.75 124 SER B CA 1
ATOM 2451 C C . SER B 1 124 ? -4.629 8.547 0.676 1 98.75 124 SER B C 1
ATOM 2453 O O . SER B 1 124 ? -3.693 8.188 1.396 1 98.75 124 SER B O 1
ATOM 2455 N N . VAL B 1 125 ? -4.621 8.461 -0.63 1 98.81 125 VAL B N 1
ATOM 2456 C CA . VAL B 1 125 ? -3.418 8.141 -1.393 1 98.81 125 VAL B CA 1
ATOM 2457 C C . VAL B 1 125 ? -3.207 9.18 -2.488 1 98.81 125 VAL B C 1
ATOM 2459 O O . VAL B 1 125 ? -4.164 9.617 -3.131 1 98.81 125 VAL B O 1
ATOM 2462 N N . CYS B 1 126 ? -2.008 9.664 -2.654 1 98.5 126 CYS B N 1
ATOM 2463 C CA . CYS B 1 126 ? -1.599 10.461 -3.807 1 98.5 126 CYS B CA 1
ATOM 2464 C C . CYS B 1 126 ? -0.661 9.672 -4.711 1 98.5 126 CYS B C 1
ATOM 2466 O O . CYS B 1 126 ? 0.289 9.047 -4.23 1 98.5 126 CYS B O 1
ATOM 2468 N N . VAL B 1 127 ? -0.942 9.664 -5.988 1 98.12 127 VAL B N 1
ATOM 2469 C CA . VAL B 1 127 ? -0.118 8.922 -6.941 1 98.12 127 VAL B CA 1
ATOM 2470 C C . VAL B 1 127 ? 0.369 9.867 -8.039 1 98.12 127 VAL B C 1
ATOM 2472 O O . VAL B 1 127 ? -0.375 10.742 -8.484 1 98.12 127 VAL B O 1
ATOM 2475 N N . TYR B 1 128 ? 1.596 9.742 -8.406 1 95.88 128 TYR B N 1
ATOM 2476 C CA . TYR B 1 128 ? 2.197 10.555 -9.453 1 95.88 128 TYR B CA 1
ATOM 2477 C C . TYR B 1 128 ? 3.527 9.969 -9.906 1 95.88 128 TYR B C 1
ATOM 2479 O O . TYR B 1 128 ? 4.145 9.18 -9.188 1 95.88 128 TYR B O 1
ATOM 2487 N N . PRO B 1 129 ? 3.936 10.273 -11.164 1 93.62 129 PRO B N 1
ATOM 2488 C CA . PRO B 1 129 ? 5.297 9.891 -11.547 1 93.62 129 PRO B CA 1
ATOM 2489 C C . PRO B 1 129 ? 6.367 10.648 -10.773 1 93.62 129 PRO B C 1
ATOM 2491 O O . PRO B 1 129 ? 6.301 11.875 -10.664 1 93.62 129 PRO B O 1
ATOM 2494 N N . CYS B 1 130 ? 7.23 9.914 -10.211 1 92.81 130 CYS B N 1
ATOM 2495 C CA . CYS B 1 130 ? 8.367 10.57 -9.57 1 92.81 130 CYS B CA 1
ATOM 2496 C C . CYS B 1 130 ? 9.281 11.211 -10.609 1 92.81 130 CYS B C 1
ATOM 2498 O O . CYS B 1 130 ? 9.891 10.516 -11.422 1 92.81 130 CYS B O 1
ATOM 2500 N N . VAL B 1 131 ? 9.477 12.43 -10.5 1 87.31 131 VAL B N 1
ATOM 2501 C CA . VAL B 1 131 ? 10.211 13.164 -11.523 1 87.31 131 VAL B CA 1
ATOM 2502 C C . VAL B 1 131 ? 11.703 12.852 -11.422 1 87.31 131 VAL B C 1
ATOM 2504 O O . VAL B 1 131 ? 12.438 13 -12.398 1 87.31 131 VAL B O 1
ATOM 2507 N N . TYR B 1 132 ? 12.125 12.422 -10.297 1 85.44 132 TYR B N 1
ATOM 2508 C CA . TYR B 1 132 ? 13.547 12.172 -10.07 1 85.44 132 TYR B CA 1
ATOM 2509 C C . TYR B 1 132 ? 13.945 10.781 -10.547 1 85.44 132 TYR B C 1
ATOM 2511 O O . TYR B 1 132 ? 15.086 10.562 -10.945 1 85.44 132 TYR B O 1
ATOM 2519 N N . THR B 1 133 ? 13.008 9.844 -10.555 1 87.75 133 THR B N 1
ATOM 2520 C CA . THR B 1 133 ? 13.359 8.453 -10.805 1 87.75 133 THR B CA 1
ATOM 2521 C C . THR B 1 133 ? 12.547 7.883 -11.961 1 87.75 133 THR B C 1
ATOM 2523 O O . THR B 1 133 ? 12.891 6.832 -12.516 1 87.75 133 THR B O 1
ATOM 2526 N N . GLY B 1 134 ? 11.438 8.516 -12.281 1 87.81 134 GLY B N 1
ATOM 2527 C CA . GLY B 1 134 ? 10.516 7.969 -13.273 1 87.81 134 GLY B CA 1
ATOM 2528 C C . GLY B 1 134 ? 9.617 6.883 -12.719 1 87.81 134 GLY B C 1
ATOM 2529 O O . GLY B 1 134 ? 8.75 6.367 -13.422 1 87.81 134 GLY B O 1
ATOM 2530 N N . ALA B 1 135 ? 9.797 6.543 -11.508 1 94.31 135 ALA B N 1
ATOM 2531 C CA . ALA B 1 135 ? 9.016 5.48 -10.875 1 94.31 135 ALA B CA 1
ATOM 2532 C C . ALA B 1 135 ? 7.586 5.941 -10.594 1 94.31 135 ALA B C 1
ATOM 2534 O O . ALA B 1 135 ? 7.316 7.145 -10.523 1 94.31 135 ALA B O 1
ATOM 2535 N N . PHE B 1 136 ? 6.703 4.996 -10.633 1 97.06 136 PHE B N 1
ATOM 2536 C CA . PHE B 1 136 ? 5.336 5.219 -10.172 1 97.06 136 PHE B CA 1
ATOM 2537 C C . PHE B 1 136 ? 5.297 5.398 -8.664 1 97.06 136 PHE B C 1
ATOM 2539 O O . PHE B 1 136 ? 5.445 4.43 -7.91 1 97.06 136 PHE B O 1
ATOM 2546 N N . LYS B 1 137 ? 5.066 6.637 -8.219 1 97.81 137 LYS B N 1
ATOM 2547 C CA . LYS B 1 137 ? 5.094 6.945 -6.793 1 97.81 137 LYS B CA 1
ATOM 2548 C C . LYS B 1 137 ? 3.689 6.91 -6.195 1 97.81 137 LYS B C 1
ATOM 2550 O O . LYS B 1 137 ? 2.748 7.453 -6.777 1 97.81 137 LYS B O 1
ATOM 2555 N N . MET B 1 138 ? 3.529 6.215 -5.094 1 98.69 138 MET B N 1
ATOM 2556 C CA . MET B 1 138 ? 2.33 6.199 -4.262 1 98.69 138 MET B CA 1
ATOM 2557 C C . MET B 1 138 ? 2.639 6.691 -2.854 1 98.69 138 MET B C 1
ATOM 2559 O O . MET B 1 138 ? 3.547 6.18 -2.195 1 98.69 138 MET B O 1
ATOM 2563 N N . VAL B 1 139 ? 1.946 7.691 -2.436 1 98.81 139 VAL B N 1
ATOM 2564 C CA . VAL B 1 139 ? 2.09 8.172 -1.065 1 98.81 139 VAL B CA 1
ATOM 2565 C C . VAL B 1 139 ? 0.824 7.859 -0.271 1 98.81 139 VAL B C 1
ATOM 2567 O O . VAL B 1 139 ? -0.265 8.32 -0.618 1 98.81 139 VAL B O 1
ATOM 2570 N N . PHE B 1 140 ? 0.945 7.059 0.741 1 98.94 140 PHE B N 1
ATOM 2571 C CA . PHE B 1 140 ? -0.141 6.723 1.654 1 98.94 140 PHE B CA 1
ATOM 2572 C C . PHE B 1 140 ? -0.146 7.656 2.857 1 98.94 140 PHE B C 1
ATOM 2574 O O . PHE B 1 140 ? 0.861 7.781 3.559 1 98.94 140 PHE B O 1
ATOM 2581 N N . TRP B 1 141 ? -1.261 8.32 3.127 1 98.94 141 TRP B N 1
ATOM 2582 C CA . TRP B 1 141 ? -1.359 9.328 4.176 1 98.94 141 TRP B CA 1
ATOM 2583 C C . TRP B 1 141 ? -2.203 8.82 5.34 1 98.94 141 TRP B C 1
ATOM 2585 O O . TRP B 1 141 ? -3.291 8.273 5.137 1 98.94 141 TRP B O 1
ATOM 2595 N N . PHE B 1 142 ? -1.743 9.016 6.527 1 98.94 142 PHE B N 1
ATOM 2596 C CA . PHE B 1 142 ? -2.412 8.602 7.75 1 98.94 142 PHE B CA 1
ATOM 2597 C C . PHE B 1 142 ? -2.615 9.781 8.688 1 98.94 142 PHE B C 1
ATOM 2599 O O . PHE B 1 142 ? -1.938 10.805 8.562 1 98.94 142 PHE B O 1
ATOM 2606 N N . ALA B 1 143 ? -3.555 9.664 9.586 1 98.88 143 ALA B N 1
ATOM 2607 C CA . ALA B 1 143 ? -3.688 10.602 10.695 1 98.88 143 ALA B CA 1
ATOM 2608 C C . ALA B 1 143 ? -2.799 10.195 11.867 1 98.88 143 ALA B C 1
ATOM 2610 O O . ALA B 1 143 ? -2.709 9.008 12.203 1 98.88 143 ALA B O 1
ATOM 2611 N N . ALA B 1 144 ? -2.133 11.117 12.422 1 98.94 144 ALA B N 1
ATOM 2612 C CA . ALA B 1 144 ? -1.304 10.844 13.594 1 98.94 144 ALA B CA 1
ATOM 2613 C C . ALA B 1 144 ? -1.583 11.844 14.711 1 98.94 144 ALA B C 1
ATOM 2615 O O . ALA B 1 144 ? -1.831 13.023 14.453 1 98.94 144 ALA B O 1
ATOM 2616 N N . LYS B 1 145 ? -1.537 11.375 15.898 1 98.88 145 LYS B N 1
ATOM 2617 C CA . LYS B 1 145 ? -1.64 12.227 17.078 1 98.88 145 LYS B CA 1
ATOM 2618 C C . LYS B 1 145 ? -0.269 12.75 17.5 1 98.88 145 LYS B C 1
ATOM 2620 O O . LYS B 1 145 ? 0.668 11.977 17.688 1 98.88 145 LYS B O 1
ATOM 2625 N N . ALA B 1 146 ? -0.182 14.016 17.578 1 98.69 146 ALA B N 1
ATOM 2626 C CA . ALA B 1 146 ? 1.047 14.688 18 1 98.69 146 ALA B CA 1
ATOM 2627 C C . ALA B 1 146 ? 0.784 15.633 19.172 1 98.69 146 ALA B C 1
ATOM 2629 O O . ALA B 1 146 ? -0.368 15.945 19.469 1 98.69 146 ALA B O 1
ATOM 2630 N N . ASP B 1 147 ? 1.833 15.977 19.844 1 98.56 147 ASP B N 1
ATOM 2631 C CA . ASP B 1 147 ? 1.804 16.922 20.953 1 98.56 147 ASP B CA 1
ATOM 2632 C C . ASP B 1 147 ? 2.57 18.203 20.609 1 98.56 147 ASP B C 1
ATOM 2634 O O . ASP B 1 147 ? 3.803 18.203 20.609 1 98.56 147 ASP B O 1
ATOM 2638 N N . SER B 1 148 ? 1.82 19.281 20.391 1 98.38 148 SER B N 1
ATOM 2639 C CA . SER B 1 148 ? 2.432 20.516 19.938 1 98.38 148 SER B CA 1
ATOM 2640 C C . SER B 1 148 ? 3.256 21.172 21.047 1 98.38 148 SER B C 1
ATOM 2642 O O . SER B 1 148 ? 4.031 22.094 20.781 1 98.38 148 SER B O 1
ATOM 2644 N N . THR B 1 149 ? 3.141 20.734 22.234 1 97.81 149 THR B N 1
ATOM 2645 C CA . THR B 1 149 ? 3.895 21.297 23.344 1 97.81 149 THR B CA 1
ATOM 2646 C C . THR B 1 149 ? 5.172 20.5 23.594 1 97.81 149 THR B C 1
ATOM 2648 O O . THR B 1 149 ? 6.023 20.922 24.391 1 97.81 149 THR B O 1
ATOM 2651 N N . ALA B 1 150 ? 5.277 19.391 22.969 1 97.56 150 ALA B N 1
ATOM 2652 C CA . ALA B 1 150 ? 6.465 18.547 23.141 1 97.56 150 ALA B CA 1
ATOM 2653 C C . ALA B 1 150 ? 7.691 19.203 22.5 1 97.56 150 ALA B C 1
ATOM 2655 O O . ALA B 1 150 ? 7.578 19.906 21.5 1 97.56 150 ALA B O 1
ATOM 2656 N N . ILE B 1 151 ? 8.852 18.984 23.094 1 97.25 151 ILE B N 1
ATOM 2657 C CA . ILE B 1 151 ? 10.125 19.406 22.516 1 97.25 151 ILE B CA 1
ATOM 2658 C C . ILE B 1 151 ? 10.609 18.344 21.531 1 97.25 151 ILE B C 1
ATOM 2660 O O . ILE B 1 151 ? 10.867 17.203 21.906 1 97.25 151 ILE B O 1
ATOM 2664 N N . PRO B 1 152 ? 10.695 18.703 20.297 1 97.88 152 PRO B N 1
ATOM 2665 C CA . PRO B 1 152 ? 11.164 17.734 19.312 1 97.88 152 PRO B CA 1
ATOM 2666 C C . PRO B 1 152 ? 12.57 17.219 19.609 1 97.88 152 PRO B C 1
ATOM 2668 O O . PRO B 1 152 ? 13.422 17.984 20.062 1 97.88 152 PRO B O 1
ATOM 2671 N N . ASP B 1 153 ? 12.789 15.945 19.344 1 97.56 153 ASP B N 1
ATOM 2672 C CA . ASP B 1 153 ? 14.133 15.391 19.438 1 97.56 153 ASP B CA 1
ATOM 2673 C C . ASP B 1 153 ? 15.055 16 18.391 1 97.56 153 ASP B C 1
ATOM 2675 O O . ASP B 1 153 ? 14.625 16.25 17.266 1 97.56 153 ASP B O 1
ATOM 2679 N N . ALA B 1 154 ? 16.266 16.188 18.766 1 94.5 154 ALA B N 1
ATOM 2680 C CA . ALA B 1 154 ? 17.266 16.672 17.812 1 94.5 154 ALA B CA 1
ATOM 2681 C C . ALA B 1 154 ? 18 15.508 17.156 1 94.5 154 ALA B C 1
ATOM 2683 O O . ALA B 1 154 ? 18.016 14.391 17.688 1 94.5 154 ALA B O 1
ATOM 2684 N N . GLY B 1 155 ? 18.531 15.758 15.961 1 94.56 155 GLY B N 1
ATOM 2685 C CA . GLY B 1 155 ? 19.406 14.805 15.305 1 94.56 155 GLY B CA 1
ATOM 2686 C C . GLY B 1 155 ? 18.656 13.648 14.672 1 94.56 155 GLY B C 1
ATOM 2687 O O . GLY B 1 155 ? 19.219 12.57 14.477 1 94.56 155 GLY B O 1
ATOM 2688 N N . THR B 1 156 ? 17.328 13.828 14.461 1 95.94 156 THR B N 1
ATOM 2689 C CA . THR B 1 156 ? 16.531 12.742 13.914 1 95.94 156 THR B CA 1
ATOM 2690 C C . THR B 1 156 ? 16.5 12.812 12.391 1 95.94 156 THR B C 1
ATOM 2692 O O . THR B 1 156 ? 16.141 11.836 11.727 1 95.94 156 THR B O 1
ATOM 2695 N N . LYS B 1 157 ? 16.922 13.93 11.781 1 93.94 157 LYS B N 1
ATOM 2696 C CA . LYS B 1 157 ? 16.797 14.148 10.344 1 93.94 157 LYS B CA 1
ATOM 2697 C C . LYS B 1 157 ? 17.969 13.516 9.594 1 93.94 157 LYS B C 1
ATOM 2699 O O . LYS B 1 157 ? 19.094 13.484 10.102 1 93.94 157 LYS B O 1
ATOM 2704 N N . GLU B 1 158 ? 17.641 13.08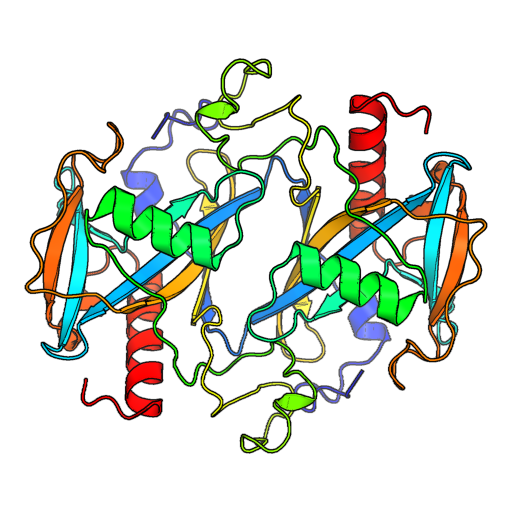6 8.383 1 89.81 158 GLU B N 1
ATOM 2705 C CA . GLU B 1 158 ? 18.719 12.766 7.441 1 89.81 158 GLU B CA 1
ATOM 2706 C C . GLU B 1 158 ? 19.375 14.039 6.914 1 89.81 158 GLU B C 1
ATOM 2708 O O . GLU B 1 158 ? 18.781 15.117 6.938 1 89.81 158 GLU B O 1
ATOM 2713 N N . PRO B 1 159 ? 20.578 13.883 6.383 1 86.81 159 PRO B N 1
ATOM 2714 C CA . PRO B 1 159 ? 21.312 15.07 5.922 1 86.81 159 PRO B CA 1
ATOM 2715 C C . PRO B 1 159 ? 20.547 15.859 4.863 1 86.81 159 PRO B C 1
ATOM 2717 O O . PRO B 1 159 ? 20.562 17.094 4.871 1 86.81 159 PRO B O 1
ATOM 2720 N N . TRP B 1 160 ? 19.859 15.156 4.043 1 83.88 160 TRP B N 1
ATOM 2721 C CA . TRP B 1 160 ? 19.172 15.82 2.934 1 83.88 160 TRP B CA 1
ATOM 2722 C C . TRP B 1 160 ? 17.875 16.469 3.4 1 83.88 160 TRP B C 1
ATOM 2724 O O . TRP B 1 160 ? 17.203 17.156 2.625 1 83.88 160 TRP B O 1
ATOM 2734 N N . GLU B 1 161 ? 17.562 16.344 4.648 1 89.38 161 GLU B N 1
ATOM 2735 C CA . GLU B 1 161 ? 16.344 16.891 5.203 1 89.38 161 GLU B CA 1
ATOM 2736 C C . GLU B 1 161 ? 16.625 18.078 6.113 1 89.38 161 GLU B C 1
ATOM 2738 O O . GLU B 1 161 ? 15.727 18.594 6.777 1 89.38 161 GLU B O 1
ATOM 2743 N N . GLU B 1 162 ? 17.797 18.516 6.148 1 89.12 162 GLU B N 1
ATOM 2744 C CA . GLU B 1 162 ? 18.234 19.562 7.07 1 89.12 162 GLU B CA 1
ATOM 2745 C C . GLU B 1 162 ? 17.5 20.875 6.797 1 89.12 162 GLU B C 1
ATOM 2747 O O . GLU B 1 162 ? 17.266 21.656 7.715 1 89.12 162 GLU B O 1
ATOM 2752 N N . HIS B 1 163 ? 17.062 21.062 5.609 1 91.44 163 HIS B N 1
ATOM 2753 C CA . HIS B 1 163 ? 16.406 22.297 5.23 1 91.44 163 HIS B CA 1
ATOM 2754 C C . HIS B 1 163 ? 14.938 22.297 5.637 1 91.44 163 HIS B C 1
ATOM 2756 O O . HIS B 1 163 ? 14.258 23.328 5.523 1 91.44 163 HIS B O 1
ATOM 2762 N N . LEU B 1 164 ? 14.438 21.188 6.082 1 95.06 164 LEU B N 1
ATOM 2763 C CA . LEU B 1 164 ? 13.047 21.109 6.504 1 95.06 164 LEU B CA 1
ATOM 2764 C C . LEU B 1 164 ? 12.891 21.547 7.957 1 95.06 164 LEU B C 1
ATOM 2766 O O . LEU B 1 164 ? 13.531 21 8.852 1 95.06 164 LEU B O 1
ATOM 2770 N N . LYS B 1 165 ? 12.023 22.547 8.141 1 96.94 165 LYS B N 1
ATOM 2771 C CA . LYS B 1 165 ? 11.805 23.078 9.484 1 96.94 165 LYS B CA 1
ATOM 2772 C C . LYS B 1 165 ? 10.383 22.797 9.961 1 96.94 165 LYS B C 1
ATOM 2774 O O . LYS B 1 165 ? 9.414 23.031 9.227 1 96.94 165 LYS B O 1
ATOM 2779 N N . LEU B 1 166 ? 10.289 22.328 11.211 1 98.19 166 LEU B N 1
ATOM 2780 C CA . LEU B 1 166 ? 9 22.047 11.82 1 98.19 166 LEU B CA 1
ATOM 2781 C C . LEU B 1 166 ? 8.273 23.328 12.188 1 98.19 166 LEU B C 1
ATOM 2783 O O . LEU B 1 166 ? 8.852 24.219 12.805 1 98.19 166 LEU B O 1
ATOM 2787 N N . GLU B 1 167 ? 7.035 23.453 11.797 1 98.25 167 GLU B N 1
ATOM 2788 C CA . GLU B 1 167 ? 6.168 24.578 12.164 1 98.25 167 GLU B CA 1
ATOM 2789 C C . GLU B 1 167 ? 4.77 24.094 12.531 1 98.25 167 GLU B C 1
ATOM 2791 O O . GLU B 1 167 ? 4.188 23.266 11.828 1 98.25 167 GLU B O 1
ATOM 2796 N N . TRP B 1 168 ? 4.293 24.578 13.648 1 98.69 168 TRP B N 1
ATOM 2797 C CA . TRP B 1 168 ? 2.916 24.312 14.055 1 98.69 168 TRP B CA 1
ATOM 2798 C C . TRP B 1 168 ? 1.969 25.375 13.492 1 98.69 168 TRP B C 1
ATOM 2800 O O . TRP B 1 168 ? 2.191 26.578 13.672 1 98.69 168 TRP B O 1
ATOM 2810 N N . VAL B 1 169 ? 0.97 24.938 12.844 1 98.5 169 VAL B N 1
ATOM 2811 C CA . VAL B 1 169 ? 0.003 25.844 12.234 1 98.5 169 VAL B CA 1
ATOM 2812 C C . VAL B 1 169 ? -1.407 25.469 12.695 1 98.5 169 VAL B C 1
ATOM 2814 O O . VAL B 1 169 ? -1.681 24.312 13.023 1 98.5 169 VAL B O 1
ATOM 2817 N N . ASP B 1 170 ? -2.283 26.5 12.727 1 98.5 170 ASP B N 1
ATOM 2818 C CA . ASP B 1 170 ? -3.676 26.219 13.055 1 98.5 170 ASP B CA 1
ATOM 2819 C C . ASP B 1 170 ? -4.316 25.312 12.008 1 98.5 170 ASP B C 1
ATOM 2821 O O . ASP B 1 170 ? -4.152 25.531 10.805 1 98.5 170 ASP B O 1
ATOM 2825 N N . ALA B 1 171 ? -5.031 24.312 12.5 1 98.56 171 ALA B N 1
ATOM 2826 C CA . ALA B 1 171 ? -5.586 23.266 11.633 1 98.56 171 ALA B CA 1
ATOM 2827 C C . ALA B 1 171 ? -6.391 23.891 10.492 1 98.56 171 ALA B C 1
ATOM 2829 O O . ALA B 1 171 ? -6.227 23.5 9.328 1 98.56 171 ALA B O 1
ATOM 2830 N N . PRO B 1 172 ? -7.219 24.938 10.664 1 97.38 172 PRO B N 1
ATOM 2831 C CA . PRO B 1 172 ? -8.047 25.469 9.578 1 97.38 172 PRO B CA 1
ATOM 2832 C C . PRO B 1 172 ? -7.227 26.141 8.484 1 97.38 172 PRO B C 1
ATOM 2834 O O . PRO B 1 172 ? -7.711 26.312 7.363 1 97.38 172 PRO B O 1
ATOM 2837 N N . ASP B 1 173 ? -5.977 26.484 8.797 1 98.19 173 ASP B N 1
ATOM 2838 C CA . ASP B 1 173 ? -5.156 27.234 7.852 1 98.19 173 ASP B CA 1
ATOM 2839 C C . ASP B 1 173 ? -4.234 26.297 7.07 1 98.19 173 ASP B C 1
ATOM 2841 O O . ASP B 1 173 ? -3.688 26.688 6.031 1 98.19 173 ASP B O 1
ATOM 2845 N N . ALA B 1 174 ? -4.051 25.141 7.543 1 98.56 174 ALA B N 1
ATOM 2846 C CA . ALA B 1 174 ? -2.953 24.281 7.113 1 98.56 174 ALA B CA 1
ATOM 2847 C C . ALA B 1 174 ? -3.107 23.891 5.648 1 98.56 174 ALA B C 1
ATOM 2849 O O . ALA B 1 174 ? -2.135 23.906 4.891 1 98.56 174 ALA B O 1
ATOM 2850 N N . ALA B 1 175 ? -4.352 23.547 5.23 1 98.56 175 ALA B N 1
ATOM 2851 C CA . ALA B 1 175 ? -4.578 23.031 3.885 1 98.56 175 ALA B CA 1
ATOM 2852 C C . ALA B 1 175 ? -4.156 24.047 2.83 1 98.56 175 ALA B C 1
ATOM 2854 O O . ALA B 1 175 ? -3.504 23.688 1.844 1 98.56 175 ALA B O 1
ATOM 2855 N N . ALA B 1 176 ? -4.465 25.266 3.033 1 97.81 176 ALA B N 1
ATOM 2856 C CA . ALA B 1 176 ? -4.211 26.328 2.066 1 97.81 176 ALA B CA 1
ATOM 2857 C C . ALA B 1 176 ? -2.717 26.625 1.955 1 97.81 176 ALA B C 1
ATOM 2859 O O . ALA B 1 176 ? -2.27 27.25 0.988 1 97.81 176 ALA B O 1
ATOM 2860 N N . MET B 1 177 ? -1.914 26.156 2.873 1 97.56 177 MET B N 1
ATOM 2861 C CA . MET B 1 177 ? -0.484 26.453 2.92 1 97.56 177 MET B CA 1
ATOM 2862 C C . MET B 1 177 ? 0.305 25.406 2.125 1 97.56 177 MET B C 1
ATOM 2864 O O . MET B 1 177 ? 1.489 25.609 1.844 1 97.56 177 MET B O 1
ATOM 2868 N N . MET B 1 178 ? -0.306 24.344 1.758 1 96.69 178 MET B N 1
ATOM 2869 C CA . MET B 1 178 ? 0.42 23.234 1.145 1 96.69 178 MET B CA 1
ATOM 2870 C C . MET B 1 178 ? 0.899 23.609 -0.255 1 96.69 178 MET B C 1
ATOM 2872 O O . MET B 1 178 ? 0.177 24.25 -1.011 1 96.69 178 MET B O 1
ATOM 2876 N N . ALA B 1 179 ? 2.062 23.172 -0.557 1 92.69 179 ALA B N 1
ATOM 2877 C CA . ALA B 1 179 ? 2.652 23.391 -1.874 1 92.69 179 ALA B CA 1
ATOM 2878 C C . ALA B 1 179 ? 1.838 22.703 -2.965 1 92.69 179 ALA B C 1
ATOM 2880 O O . ALA B 1 179 ? 1.788 23.172 -4.102 1 92.69 179 ALA B O 1
ATOM 2881 N N . PHE B 1 180 ? 1.259 21.578 -2.701 1 93.75 180 PHE B N 1
ATOM 2882 C CA . PHE B 1 180 ? 0.447 20.828 -3.645 1 93.75 180 PHE B CA 1
ATOM 2883 C C . PHE B 1 180 ? -1.018 20.828 -3.221 1 93.75 180 PHE B C 1
ATOM 2885 O O . PHE B 1 180 ? -1.333 20.5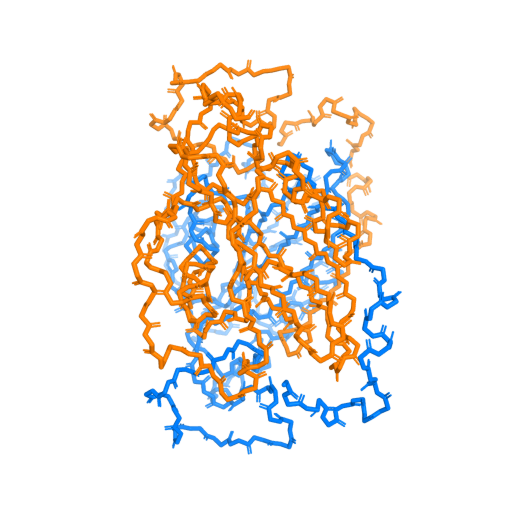62 -2.057 1 93.75 180 PHE B O 1
ATOM 2892 N N . LYS B 1 181 ? -1.843 21.078 -4.184 1 95.25 181 LYS B N 1
ATOM 2893 C CA . LYS B 1 181 ? -3.279 21.016 -3.932 1 95.25 181 LYS B CA 1
ATOM 2894 C C . LYS B 1 181 ? -3.668 19.672 -3.309 1 95.25 181 LYS B C 1
ATOM 2896 O O . LYS B 1 181 ? -4.508 19.625 -2.408 1 95.25 181 LYS B O 1
ATOM 2901 N N . SER B 1 182 ? -3.066 18.594 -3.746 1 97.12 182 SER B N 1
ATOM 2902 C CA . SER B 1 182 ? -3.348 17.25 -3.254 1 97.12 182 SER B CA 1
ATOM 2903 C C . SER B 1 182 ? -3.047 17.141 -1.764 1 97.12 182 SER B C 1
ATOM 2905 O O . SER B 1 182 ? -3.77 16.453 -1.032 1 97.12 182 SER B O 1
ATOM 2907 N N . ASN B 1 183 ? -2 17.781 -1.342 1 97.5 183 ASN B N 1
ATOM 2908 C CA . ASN B 1 183 ? -1.656 17.703 0.074 1 97.5 183 ASN B CA 1
ATOM 2909 C C . ASN B 1 183 ? -2.643 18.5 0.932 1 97.5 183 ASN B C 1
ATOM 2911 O O . ASN B 1 183 ? -2.914 18.125 2.074 1 97.5 183 ASN B O 1
ATOM 2915 N N . GLY B 1 184 ? -3.133 19.609 0.366 1 98.44 184 GLY B N 1
ATOM 2916 C CA . GLY B 1 184 ? -4.242 20.266 1.035 1 98.44 184 GLY B CA 1
ATOM 2917 C C . GLY B 1 184 ? -5.461 19.391 1.188 1 98.44 184 GLY B C 1
ATOM 2918 O O . GLY B 1 184 ? -6.098 19.375 2.244 1 98.44 184 GLY B O 1
ATOM 2919 N N . GLN B 1 185 ? -5.793 18.625 0.184 1 98.56 185 GLN B N 1
ATOM 2920 C CA . GLN B 1 185 ? -6.914 17.688 0.215 1 98.56 185 GLN B CA 1
ATOM 2921 C C . GLN B 1 185 ? -6.691 16.609 1.259 1 98.56 185 GLN B C 1
ATOM 2923 O O . GLN B 1 185 ? -7.637 16.156 1.907 1 98.56 185 GLN B O 1
ATOM 2928 N N . VAL B 1 186 ? -5.434 16.172 1.398 1 98.81 186 VAL B N 1
ATOM 2929 C CA . VAL B 1 186 ? -5.082 15.195 2.43 1 98.81 186 VAL B CA 1
ATOM 2930 C C . VAL B 1 186 ? -5.457 15.75 3.805 1 98.81 186 VAL B C 1
ATOM 2932 O O . VAL B 1 186 ? -6.102 15.062 4.602 1 98.81 186 VAL B O 1
ATOM 2935 N N . ILE B 1 187 ? -5.051 16.984 4.109 1 98.88 187 ILE B N 1
ATOM 2936 C CA . ILE B 1 187 ? -5.312 17.625 5.395 1 98.88 187 ILE B CA 1
ATOM 2937 C C . ILE B 1 187 ? -6.82 17.766 5.605 1 98.88 187 ILE B C 1
ATOM 2939 O O . ILE B 1 187 ? -7.34 17.406 6.664 1 98.88 187 ILE B O 1
ATOM 2943 N N . ASP B 1 188 ? -7.508 18.234 4.562 1 98.75 188 ASP B N 1
ATOM 2944 C CA . ASP B 1 188 ? -8.953 18.391 4.648 1 98.75 188 ASP B CA 1
ATOM 2945 C C . ASP B 1 188 ? -9.641 17.062 4.969 1 98.75 188 ASP B C 1
ATOM 2947 O O . ASP B 1 188 ? -10.602 17.031 5.742 1 98.75 188 ASP B O 1
ATOM 2951 N N . GLY B 1 189 ? -9.141 16 4.367 1 98.56 189 GLY B N 1
ATOM 2952 C CA . GLY B 1 189 ? -9.703 14.688 4.625 1 98.56 189 GLY B CA 1
ATOM 2953 C C . GLY B 1 189 ? -9.547 14.242 6.066 1 98.56 189 GLY B C 1
ATOM 2954 O O . GLY B 1 189 ? -10.5 13.766 6.68 1 98.56 189 GLY B O 1
ATOM 2955 N N . VAL B 1 190 ? -8.367 14.398 6.621 1 98.81 190 VAL B N 1
ATOM 2956 C CA . VAL B 1 190 ? -8.102 14.008 8 1 98.81 190 VAL B CA 1
ATOM 2957 C C . VAL B 1 190 ? -8.945 14.844 8.953 1 98.81 190 VAL B C 1
ATOM 2959 O O . VAL B 1 190 ? -9.523 14.312 9.906 1 98.81 190 VAL B O 1
ATOM 2962 N N . LEU B 1 191 ? -9.055 16.156 8.688 1 98.75 191 LEU B N 1
ATOM 2963 C CA . LEU B 1 191 ? -9.852 17.016 9.547 1 98.75 191 LEU B CA 1
ATOM 2964 C C . LEU B 1 191 ? -11.328 16.625 9.492 1 98.75 191 LEU B C 1
ATOM 2966 O O . LEU B 1 191 ? -12.016 16.656 10.516 1 98.75 191 LEU B O 1
ATOM 2970 N N . ALA B 1 192 ? -11.812 16.328 8.336 1 98.44 192 ALA B N 1
ATOM 2971 C CA . ALA B 1 192 ? -13.188 15.852 8.211 1 98.44 192 ALA B CA 1
ATOM 2972 C C . ALA B 1 192 ? -13.406 14.578 9.023 1 98.44 192 ALA B C 1
ATOM 2974 O O . ALA B 1 192 ? -14.406 14.438 9.727 1 98.44 192 ALA B O 1
ATOM 2975 N N . ASP B 1 193 ? -12.484 13.625 8.914 1 98.19 193 ASP B N 1
ATOM 2976 C CA . ASP B 1 193 ? -12.562 12.383 9.68 1 98.19 193 ASP B CA 1
ATOM 2977 C C . ASP B 1 193 ? -12.531 12.664 11.18 1 98.19 193 ASP B C 1
ATOM 2979 O O . ASP B 1 193 ? -13.188 11.969 11.961 1 98.19 193 ASP B O 1
ATOM 2983 N N . MET B 1 194 ? -11.703 13.633 11.609 1 98.69 194 MET B N 1
ATOM 2984 C CA . MET B 1 194 ? -11.648 14 13.016 1 98.69 194 MET B CA 1
ATOM 2985 C C . MET B 1 194 ? -12.992 14.531 13.492 1 98.69 194 MET B C 1
ATOM 2987 O O . MET B 1 194 ? -13.484 14.125 14.547 1 98.69 194 MET B O 1
ATOM 2991 N N . ARG B 1 195 ? -13.602 15.422 12.695 1 98.31 195 ARG B N 1
ATOM 2992 C CA . ARG B 1 195 ? -14.914 15.945 13.055 1 98.31 195 ARG B CA 1
ATOM 2993 C C . ARG B 1 195 ? -15.945 14.836 13.141 1 98.31 195 ARG B C 1
ATOM 2995 O O . ARG B 1 195 ? -16.75 14.789 14.078 1 98.31 195 ARG B O 1
ATOM 3002 N N . ASN B 1 196 ? -15.898 13.938 12.188 1 96.19 196 ASN B N 1
ATOM 3003 C CA . ASN B 1 196 ? -16.797 12.781 12.195 1 96.19 196 ASN B CA 1
ATOM 3004 C C . ASN B 1 196 ? -16.562 11.898 13.414 1 96.19 196 ASN B C 1
ATOM 3006 O O . ASN B 1 196 ? -17.453 11.141 13.805 1 96.19 196 ASN B O 1
ATOM 3010 N N . SER B 1 197 ? -15.367 11.992 13.984 1 97.75 197 SER B N 1
ATOM 3011 C CA . SER B 1 197 ? -15.008 11.156 15.125 1 97.75 197 SER B CA 1
ATOM 3012 C C . SER B 1 197 ? -15.242 11.883 16.438 1 97.75 197 SER B C 1
ATOM 3014 O O . SER B 1 197 ? -14.898 11.375 17.516 1 97.75 197 SER B O 1
ATOM 3016 N N . GLY B 1 198 ? -15.734 13.133 16.391 1 97.5 198 GLY B N 1
ATOM 3017 C CA . GLY B 1 198 ? -16.156 13.82 17.594 1 97.5 198 GLY B CA 1
ATOM 3018 C C . GLY B 1 198 ? -15.203 14.914 18.016 1 97.5 198 GLY B C 1
ATOM 3019 O O . GLY B 1 198 ? -15.438 15.594 19.031 1 97.5 198 GLY B O 1
ATOM 3020 N N . TYR B 1 199 ? -14.109 15.094 17.328 1 97.88 199 TYR B N 1
ATOM 3021 C CA . TYR B 1 199 ? -13.172 16.156 17.672 1 97.88 199 TYR B CA 1
ATOM 3022 C C . TYR B 1 199 ? -13.734 17.516 17.266 1 97.88 199 TYR B C 1
ATOM 3024 O O . TYR B 1 199 ? -14.391 17.656 16.234 1 97.88 199 TYR B O 1
ATOM 3032 N N . GLN B 1 200 ? -13.477 18.547 18.109 1 94.69 200 GLN B N 1
ATOM 3033 C CA . GLN B 1 200 ? -13.844 19.938 17.797 1 94.69 200 GLN B CA 1
ATOM 3034 C C . GLN B 1 200 ? -12.703 20.656 17.094 1 94.69 200 GLN B C 1
ATOM 3036 O O . GLN B 1 200 ? -11.969 21.422 17.719 1 94.69 200 GLN B O 1
ATOM 3041 N N . ILE B 1 201 ? -12.445 20.328 15.93 1 94.44 201 ILE B N 1
ATOM 3042 C CA . ILE B 1 201 ? -11.297 20.828 15.172 1 94.44 201 ILE B CA 1
ATOM 3043 C C . ILE B 1 201 ? -11.773 21.562 13.922 1 94.44 201 ILE B C 1
ATOM 3045 O O . ILE B 1 201 ? -12.844 21.25 13.391 1 94.44 201 ILE B O 1
#

Radius of gyration: 21.52 Å; Cα contacts (8 Å, |Δi|>4): 966; chains: 2; bounding box: 53×60×44 Å

Foldseek 3Di:
DPCQPVCVPDDPVNVVPDDDDDDDPVQEFEKEAEFAAALVVQKTKWWAQQVVRAIDTFMDTADVPGDRQRRHQLSNCLLALWRKAADWFQAWDQPDDDPVCPPVADCDPGNSIDGDDTDFAFLDKDWDQDPVRRGTYIYTYTYIYTDPPDDGDPPSYDPVSVSIYIDIDRLVCPLVRHPDVVRSVSSVSVVVRCVVRPGPD/DPCFPVCVPDDPVNVVPDDDDDADPVQEFEKEAEFAAALVVQKTKWWAQQVVRAIDTFMDTADVPGDRVRRHQLSNCLLALWRKAFDWFQAWDQPDDDPVCPPVADQDPGNSIDGDDTDFAFLDKDWDQDPVRRGTYIYTYTYIYTDPPDDGDPPSYDPVSVSIYIDIDRLVCVLVRHPDVVRSVSSVSVVVRCVVRPGPD

Secondary structure (DSSP, 8-state):
----TT-TT--HHHHHTPPPEEEEGGGEEEEEEEEEEETTTTEEEEEEETTTTEEE--EEEPBTT--HHHHHHHHHHHHH----EE--B---B-SBPPGGGTTSS---S-TTSB-S--B---SEEEEEE-TTT--EEEEEEEEEE--TTSPPPSS-S-GGGTTEEEEEEEHHHHHHHBSSHHHHHHHHHHHHHHHHTT---/----TT-TT--HHHHHTPPPEEEEGGGEEEEEEEEEEETTTTEEEEEEETTTTEEE--EEEPBTT--HHHHHHHHHHHHH----EE--B---B-SBPPGGGTTSS-B-S-TTSB-S--B----EEEEEE-TTT--EEEEEEEEEE--TTSPPPSS-S-GGGTTEEEEEEEHHHHHHHBSSHHHHHHHHHHHHHHHHTT---

Nearest PDB structures (foldseek):
  5xd4-assembly1_A  TM=8.268E-01  e=3.243E-08  Mycolicibacterium smegmatis MC2 155
  5ggc-assembly1_A  TM=8.515E-01  e=5.972E-08  Mycolicibacterium smegmatis MC2 155
  6m6y-assembly1_A  TM=7.957E-01  e=6.348E-08  Mycolicibacterium smegmatis MC2 155
  3ef5-assembly1_B  TM=7.419E-01  e=1.310E-04  Bdellovibrio bacteriovorus
  6am0-assembly1_E  TM=5.689E-01  e=8.396E-06  Kluyveromyces lactis NRRL Y-1140

Sequence (402 aa):
MAACEANPSADDSAFLKTNQNFFPSQHILISCGTVPVDPTTHKIALLRDTSNNTYHLPKGRKNIDEDLLAAALRETYEETGLSVTALPLKVATRATPTQDMLGTFAIGTNPDVTDGLLNCEVSSVCVYPCVYTGAFKMVFWFAAKADSTAIPDAGTKEPWEEHLKLEWVDAPDAAAMMAFKSNGQVIDGVLADMRNSGYQIMAACEANPSADDSAFLKTNQNFFPSQHILISCGTVPVDPTTHKIALLRDTSNNTYHLPKGRKNIDEDLLAAALRETYEETGLSVTALPLKVATRATPTQDMLGTFAIGTNPDVTDGLLNCEVSSVCVYPCVYTGAFKMVFWFAAKADSTAIPDAGTKEPWEEHLKLEWVDAPDAAAMMAFKSNGQVIDGVLADMRNSGYQI